Protein AF-A0A813G6F2-F1 (afdb_monomer_lite)

Organism: Polarella glacialis (NCBI:txid89957)

Radius of gyration: 38.32 Å; chains: 1; bounding box: 92×97×113 Å

Foldseek 3Di:
DVLLVVLLVLQVVLLVLLPLQWDDLPPDDDDDDDPPPRDFDELVSLVVSVVSVVVSCVSSVDPVVVSVVSVHPVLSNVLSVQLNVLLVLLVVLVVLLVVVLVCLVVPNPDALLSLLVSLLSNLVSLLSNVVSVVVLPDSPGTRRRHPPVNLVVLQVSLVSNLSSLVSSLVNCVVDNPVVSLVSLLVSLVVCLVVCSCVSSVCNLVSVVSNVSSVVSVVVPDPPPPPPDDDDDDDDDDPPPDDPPPLDPVQLLVCLLVLVQPSVLVCVVVVSQVAQCDADPQNDGSLRSNLQSLNLVNNVSLCVSAPCSDPRHHPQLDARPPFRDGSLLSLLQHPPCDVSSLVSNVSSLVPDDPCSQQDATPQRAHSLLSNLLNVVLSVVLVCLVVVVLVQQCRATNVGDGSLNSNLVVCVVLVFLVDQDADPDPCPDDDPVQQLLQQAQPDFPGAGPPFQAWEWAQAPVPGTTIDTDHLVLLVVFFVQSVVVQVVQVVVVVVVVVVVVVVPPPPVPPDDPPRHYHYDDCVQANRDPLLVSQLRSCSNHVDLVPNPPLLQLVSLVNQLRNCLVRVGDVSSNSSSLSSLSVLCSPPPVSNLRSLLCLLVCLVCVVSSVPDLSSNQNSLSSCSVPVSNVVSQCVDPVHVSVSNSSSSVSCSVSPPDD

Sequence (654 aa):
HTRLAEVAGEVASLGEAVRDLIEAPQTVCGEAPVPAQRRLAHPAELQSLLQLAQNIQARSRLPEQDLEDAGWPTAALRPIRELVQRLGVWQQSEEAAKQAISDASSQRNSSLSEVVAVLERFLTAWRDLSTAAAANGEPNRLRVRVDLGIERRAKGAALMVSALLDQALALARRAPDLVAVQRMEALLAWQVELGPAADLGVTPLLQHALKELCECVHGLGPGHLDSTSGGSSGSGGLSAPGPQLQRPEVLWSAIVNGDTHTVDSIIRQGGLVSGRTKDPSGHSVLWNALAFQRAEVALLILRHFPPDALHGVSLGELHHRSGNSLLHLISSLQPFTPVCEGLFAMLFERMPEAVRLHRNARGQTFVHVAAGRLNFWALHFAAARGLLPLFSAEDGEGWTPRKLLASHLASKKVAEEVPISVVDQSRFPSWSSLGAFQPPSAGSAPPFADVEVDVVDEERGCVRLHSHRVILSASSEVWHDTLRQQQQQQQQQQQQQSASGQQDASESSPSSCVLALDPKTECSSLEVAICALRFLYTRDAESCSFRSNAPLLFQLLRLSTRCKLPPQLSALALDNLLQGVDDASGTAGMAASLVPTLISEAGALLLSQEVRRFLARRLICHDAAWDAAEATEVGAAAVLEAALAELEPCFRRL

Secondary structure (DSSP, 8-state):
-HHHHHHHHHHHHHHHHHHHHEE------S-------PPPBPHHHHHHHHHHHHHHHHHH---HHHHHTTT--HHHHHHHHHHHHHHHHHHHHHHHHHHHHHHHHTT----HHHHHHHHHHHHHHHHHHHHHHHHTT-TTS-EE-B---HHHHHHHHHHHHHHHHHHHHHHHHHS--HHHHHHHHHHHHHHHHH-TTTTTT-HHHHHHHHHHHHHHHHHT-GGGSS---------------------HHHHHHHHHHT-HHHHHHHHHTTS---TT-B-TTS-BHHHHHHHTT-HHHHHHHHHHS-TTSTT---TT-B-TTT--BHHHHHHT-SS--HHHHHHHHHHHHHS-HHHHT---TTS--HHHHHHHTT-HHHHHHHHHTT-THHHH---TTS--HHHHHHHHHHHTTTT-SPPP------PPPTT---GGGS-SSTTPPPTT--EEEEEEETTTEEEEEEE-HHHHHHH-HHHHHHHHHHHHHHHHHHHHHHHT------------EEEEPPTTTT---HHHHHHHHHHHHH--GGG-TTTT-HHHHHHHHHHHHHTT--HHHHHHHHHHHHHHHH--STTHHHHHTTHHHHHHTTTTTT--HHHHHHHHHHHHH-HHHHHHHHTSTT-HHHHHHHHHHHHGGGTS--

InterPro domains:
  IPR011333 SKP1/BTB/POZ domain superfamily [G3DSA:3.30.710.10] (444-619)
  IPR036770 Ankyrin repeat-containing domain superfamily [G3DSA:1.25.40.20] (242-418)

Structure (mmCIF, N/CA/C/O backbone):
data_AF-A0A813G6F2-F1
#
_entry.id   AF-A0A813G6F2-F1
#
loop_
_atom_site.group_PDB
_atom_site.id
_atom_site.type_symbol
_atom_site.label_atom_id
_atom_site.label_alt_id
_atom_site.label_comp_id
_atom_site.label_asym_id
_atom_site.label_entity_id
_atom_site.label_seq_id
_atom_site.pdbx_PDB_ins_code
_atom_site.Cartn_x
_atom_site.Cartn_y
_atom_site.Cartn_z
_atom_site.occupancy
_atom_site.B_iso_or_equiv
_atom_site.auth_seq_id
_atom_site.auth_comp_id
_atom_site.auth_asym_id
_atom_site.auth_atom_id
_atom_site.pdbx_PDB_model_num
ATOM 1 N N . HIS A 1 1 ? -2.931 -67.440 -13.243 1.00 70.56 1 HIS A N 1
ATOM 2 C CA . HIS A 1 1 ? -3.499 -67.267 -11.888 1.00 70.56 1 HIS A CA 1
ATOM 3 C C . HIS A 1 1 ? -2.450 -67.087 -10.790 1.00 70.56 1 HIS A C 1
ATOM 5 O O . HIS A 1 1 ? -2.475 -66.036 -10.172 1.00 70.56 1 HIS A O 1
ATOM 11 N N . THR A 1 2 ? -1.501 -68.006 -10.561 1.00 82.81 2 THR A N 1
ATOM 12 C CA . THR A 1 2 ? -0.487 -67.869 -9.481 1.00 82.81 2 THR A CA 1
ATOM 13 C C . THR A 1 2 ? 0.353 -66.589 -9.569 1.00 82.81 2 THR A C 1
ATOM 15 O O . THR A 1 2 ? 0.423 -65.850 -8.598 1.00 82.81 2 THR A O 1
ATOM 18 N N . ARG A 1 3 ? 0.882 -66.241 -10.750 1.00 85.38 3 ARG A N 1
ATOM 19 C CA . ARG A 1 3 ? 1.645 -64.988 -10.943 1.00 85.38 3 ARG A CA 1
ATOM 20 C C . ARG A 1 3 ? 0.816 -63.710 -10.805 1.00 85.38 3 ARG A C 1
ATOM 22 O O . ARG A 1 3 ? 1.348 -62.678 -10.436 1.00 85.38 3 ARG A O 1
ATOM 29 N N . LEU A 1 4 ? -0.479 -63.767 -11.115 1.00 85.94 4 LEU A N 1
ATOM 30 C CA . LEU A 1 4 ? -1.361 -62.604 -10.994 1.00 85.94 4 LEU A CA 1
ATOM 31 C C . LEU A 1 4 ? -1.665 -62.323 -9.514 1.00 85.94 4 LEU A C 1
ATOM 33 O O . LEU A 1 4 ? -1.652 -61.173 -9.093 1.00 85.94 4 LEU A O 1
ATOM 37 N N . ALA A 1 5 ? -1.814 -63.377 -8.703 1.00 86.69 5 ALA A N 1
ATOM 38 C CA . ALA A 1 5 ? -1.952 -63.262 -7.252 1.00 86.69 5 ALA A CA 1
ATOM 39 C C . ALA A 1 5 ? -0.689 -62.697 -6.571 1.00 86.69 5 ALA A C 1
ATOM 41 O O . ALA A 1 5 ? -0.810 -61.919 -5.631 1.00 86.69 5 ALA A O 1
ATOM 42 N N . GLU A 1 6 ? 0.509 -63.037 -7.063 1.00 88.81 6 GLU A N 1
ATOM 43 C CA . GLU A 1 6 ? 1.783 -62.525 -6.526 1.00 88.81 6 GLU A CA 1
ATOM 44 C C . GLU A 1 6 ? 1.959 -61.009 -6.713 1.00 88.81 6 GLU A C 1
ATOM 46 O O . GLU A 1 6 ? 2.640 -60.372 -5.915 1.00 88.81 6 GLU A O 1
ATOM 51 N N . VAL A 1 7 ? 1.353 -60.427 -7.753 1.00 93.31 7 VAL A N 1
ATOM 52 C CA . VAL A 1 7 ? 1.591 -59.028 -8.152 1.00 93.31 7 VAL A CA 1
ATOM 53 C C . VAL A 1 7 ? 0.375 -58.128 -7.880 1.00 93.31 7 VAL A C 1
ATOM 55 O O . VAL A 1 7 ? 0.497 -56.906 -7.897 1.00 93.31 7 VAL A O 1
ATOM 58 N N . ALA A 1 8 ? -0.786 -58.704 -7.547 1.00 91.44 8 ALA A N 1
ATOM 59 C CA . ALA A 1 8 ? -2.030 -57.974 -7.283 1.00 91.44 8 ALA A CA 1
ATOM 60 C C . ALA A 1 8 ? -1.886 -56.874 -6.212 1.00 91.44 8 ALA A C 1
ATOM 62 O O . ALA A 1 8 ? -2.429 -55.784 -6.377 1.00 91.44 8 ALA A O 1
ATOM 63 N N . GLY A 1 9 ? -1.115 -57.122 -5.146 1.00 92.50 9 GLY A N 1
ATOM 64 C CA . GLY A 1 9 ? -0.857 -56.115 -4.108 1.00 92.50 9 GLY A CA 1
ATOM 65 C C . GLY A 1 9 ? -0.060 -54.907 -4.618 1.00 92.50 9 GLY A C 1
ATOM 66 O O . GLY A 1 9 ? -0.359 -53.770 -4.260 1.00 92.50 9 GLY A O 1
ATOM 67 N N . GLU A 1 10 ? 0.914 -55.133 -5.503 1.00 94.81 10 GLU A N 1
ATOM 68 C CA . GLU A 1 10 ? 1.711 -54.061 -6.114 1.00 94.81 10 GLU A CA 1
ATOM 69 C C . GLU A 1 10 ? 0.887 -53.264 -7.137 1.00 94.81 10 GLU A C 1
ATOM 71 O O . GLU A 1 10 ? 0.985 -52.038 -7.185 1.00 94.81 10 GLU A O 1
ATOM 76 N N . VAL A 1 11 ? 0.030 -53.941 -7.914 1.00 95.12 11 VAL A N 1
ATOM 77 C CA . VAL A 1 11 ? -0.909 -53.296 -8.851 1.00 95.12 11 VAL A CA 1
ATOM 78 C C . VAL A 1 11 ? -1.903 -52.407 -8.103 1.00 95.12 11 VAL A C 1
ATOM 80 O O . VAL A 1 11 ? -2.123 -51.268 -8.515 1.00 95.12 11 VAL A O 1
ATOM 83 N N . ALA A 1 12 ? -2.448 -52.881 -6.979 1.00 93.25 12 ALA A N 1
ATOM 84 C CA . ALA A 1 12 ? -3.342 -52.092 -6.136 1.00 93.25 12 ALA A CA 1
ATOM 85 C C . ALA A 1 12 ? -2.640 -50.845 -5.570 1.00 93.25 12 ALA A C 1
ATOM 87 O O . ALA A 1 12 ? -3.177 -49.742 -5.673 1.00 93.25 12 ALA A O 1
ATOM 88 N N . SER A 1 13 ? -1.413 -51.001 -5.058 1.00 94.38 13 SER A N 1
ATOM 89 C CA . SER A 1 13 ? -0.610 -49.883 -4.543 1.00 94.38 13 SER A CA 1
ATOM 90 C C . SER A 1 13 ? -0.284 -48.844 -5.624 1.00 94.38 13 SER A C 1
ATOM 92 O O . SER A 1 13 ? -0.418 -47.643 -5.384 1.00 94.38 13 SER A O 1
ATOM 94 N N . LEU A 1 14 ? 0.071 -49.279 -6.841 1.00 95.38 14 LEU A N 1
ATOM 95 C CA . LEU A 1 14 ? 0.256 -48.378 -7.983 1.00 95.38 14 LEU A CA 1
ATOM 96 C C . LEU A 1 14 ? -1.052 -47.656 -8.342 1.00 95.38 14 LEU A C 1
ATOM 98 O O . LEU A 1 14 ? -1.036 -46.459 -8.626 1.00 95.38 14 LEU A O 1
ATOM 102 N N . GLY A 1 15 ? -2.180 -48.370 -8.316 1.00 94.19 15 GLY A N 1
ATOM 103 C CA . GLY A 1 15 ? -3.509 -47.817 -8.567 1.00 94.19 15 GLY A CA 1
ATOM 104 C C . GLY A 1 15 ? -3.886 -46.697 -7.597 1.00 94.19 15 GLY A C 1
ATOM 105 O O . GLY A 1 15 ? -4.417 -45.675 -8.033 1.00 94.19 15 GLY A O 1
ATOM 106 N N . GLU A 1 16 ? -3.581 -46.851 -6.308 1.00 91.94 16 GLU A N 1
ATOM 107 C CA . GLU A 1 16 ? -3.791 -45.808 -5.294 1.00 91.94 16 GLU A CA 1
ATOM 108 C C . GLU A 1 16 ? -2.880 -44.602 -5.519 1.00 91.94 16 GLU A C 1
ATOM 110 O O . GLU A 1 16 ? -3.373 -43.479 -5.603 1.00 91.94 16 GLU A O 1
ATOM 115 N N . ALA A 1 17 ? -1.581 -44.822 -5.735 1.00 92.69 17 ALA A N 1
ATOM 116 C CA . ALA A 1 17 ? -0.635 -43.730 -5.964 1.00 92.69 17 ALA A CA 1
ATOM 117 C C . ALA A 1 17 ? -0.970 -42.909 -7.227 1.00 92.69 17 ALA A C 1
ATOM 119 O O . ALA A 1 17 ? -0.831 -41.686 -7.246 1.00 92.69 17 ALA A O 1
ATOM 120 N N . VAL A 1 18 ? -1.455 -43.567 -8.286 1.00 93.50 18 VAL A N 1
ATOM 121 C CA . VAL A 1 18 ? -1.931 -42.900 -9.508 1.00 93.50 18 VAL A CA 1
ATOM 122 C C . VAL A 1 18 ? -3.248 -42.154 -9.265 1.00 93.50 18 VAL A C 1
ATOM 124 O O . VAL A 1 18 ? -3.443 -41.068 -9.813 1.00 93.50 18 VAL A O 1
ATOM 127 N N . ARG A 1 19 ? -4.145 -42.697 -8.433 1.00 91.25 19 ARG A N 1
ATOM 128 C CA . ARG A 1 19 ? -5.417 -42.056 -8.070 1.00 91.25 19 ARG A CA 1
ATOM 129 C C . ARG A 1 19 ? -5.209 -40.805 -7.221 1.00 91.25 19 ARG A C 1
ATOM 131 O O . ARG A 1 19 ? -5.902 -39.823 -7.446 1.00 91.25 19 ARG A O 1
ATOM 138 N N . ASP A 1 20 ? -4.251 -40.804 -6.302 1.00 88.56 20 ASP A N 1
ATOM 139 C CA . ASP A 1 20 ? -3.929 -39.615 -5.501 1.00 88.56 20 ASP A CA 1
ATOM 140 C C . ASP A 1 20 ? -3.411 -38.456 -6.365 1.00 88.56 20 ASP A C 1
ATOM 142 O O . ASP A 1 20 ? -3.607 -37.280 -6.046 1.00 88.56 20 ASP A O 1
ATOM 146 N N . LEU A 1 21 ? -2.786 -38.794 -7.494 1.00 88.88 21 LEU A N 1
ATOM 147 C CA . LEU A 1 21 ? -2.194 -37.847 -8.429 1.00 88.88 21 LEU A CA 1
ATOM 148 C C . LEU A 1 21 ? -3.186 -37.325 -9.487 1.00 88.88 21 LEU A C 1
ATOM 150 O O . LEU A 1 21 ? -2.952 -36.270 -10.088 1.00 88.88 21 LEU A O 1
ATOM 154 N N . ILE A 1 22 ? -4.297 -38.033 -9.706 1.00 88.81 22 ILE A N 1
ATOM 155 C CA . ILE A 1 22 ? -5.323 -37.687 -10.694 1.00 88.81 22 ILE A CA 1
ATOM 156 C C . ILE A 1 22 ? -6.614 -37.276 -9.990 1.00 88.81 22 ILE A C 1
ATOM 158 O O . ILE A 1 22 ? -7.218 -38.051 -9.254 1.00 88.81 22 ILE A O 1
ATOM 162 N N . GLU A 1 23 ? -7.101 -36.064 -10.256 1.00 70.31 23 GLU A N 1
ATOM 163 C CA . GLU A 1 23 ? -8.457 -35.710 -9.832 1.00 70.31 23 GLU A CA 1
ATOM 164 C C . GLU A 1 23 ? -9.470 -36.554 -10.601 1.00 70.31 23 GLU A C 1
ATOM 166 O O . GLU A 1 23 ? -9.535 -36.496 -11.832 1.00 70.31 23 GLU A O 1
ATOM 171 N N . ALA A 1 24 ? -10.317 -37.289 -9.879 1.00 59.84 24 ALA A N 1
ATOM 172 C CA . ALA A 1 24 ? -11.571 -37.722 -10.469 1.00 59.84 24 ALA A CA 1
ATOM 173 C C . ALA A 1 24 ? -12.367 -36.462 -10.865 1.00 59.84 24 ALA A C 1
ATOM 175 O O . ALA A 1 24 ? -12.447 -35.535 -10.049 1.00 59.84 24 ALA A O 1
ATOM 176 N N . PRO A 1 25 ? -12.948 -36.398 -12.079 1.00 57.91 25 PRO A N 1
ATOM 177 C CA . PRO A 1 25 ? -13.845 -35.311 -12.441 1.00 57.91 25 PRO A CA 1
ATOM 178 C C . PRO A 1 25 ? -14.966 -35.273 -11.402 1.00 57.91 25 PRO A C 1
ATOM 180 O O . PRO A 1 25 ? -15.753 -36.214 -11.294 1.00 57.91 25 PRO A O 1
ATOM 183 N N . GLN A 1 26 ? -14.993 -34.225 -10.577 1.00 55.78 26 GLN A N 1
ATOM 184 C CA . GLN A 1 26 ? -16.045 -34.052 -9.586 1.00 55.78 26 GLN A CA 1
ATOM 185 C C . GLN A 1 26 ? -17.347 -33.798 -10.343 1.00 55.78 26 GLN A C 1
ATOM 187 O O . GLN A 1 26 ? -17.597 -32.697 -10.832 1.00 55.78 26 GLN A O 1
ATOM 192 N N . THR A 1 27 ? -18.173 -34.833 -10.483 1.00 50.03 27 THR A N 1
ATOM 193 C CA . THR A 1 27 ? -19.550 -34.683 -10.944 1.00 50.03 27 THR A CA 1
ATOM 194 C C . THR A 1 27 ? -20.303 -33.870 -9.903 1.00 50.03 27 THR A C 1
ATOM 196 O O . THR A 1 27 ? -20.576 -34.331 -8.798 1.00 50.03 27 THR A O 1
ATOM 199 N N . VAL A 1 28 ? -20.564 -32.623 -10.278 1.00 45.78 28 VAL A N 1
ATOM 200 C CA . VAL A 1 28 ? -21.223 -31.577 -9.504 1.00 45.78 28 VAL A CA 1
ATOM 201 C C . VAL A 1 28 ? -22.564 -32.064 -8.951 1.00 45.78 28 VAL A C 1
ATOM 203 O O . VAL A 1 28 ? -23.498 -32.321 -9.706 1.00 45.78 28 VAL A O 1
ATOM 206 N N . CYS A 1 29 ? -22.672 -32.114 -7.624 1.00 49.19 29 CYS A N 1
ATOM 207 C CA . CYS A 1 29 ? -23.927 -31.975 -6.888 1.00 49.19 29 CYS A CA 1
ATOM 208 C C . CYS A 1 29 ? -23.675 -31.111 -5.641 1.00 49.19 29 CYS A C 1
ATOM 210 O O . CYS A 1 29 ? -23.287 -31.604 -4.590 1.00 49.19 29 CYS A O 1
ATOM 212 N N . GLY A 1 30 ? -23.897 -29.804 -5.791 1.00 59.34 30 GLY A N 1
ATOM 213 C CA . GLY A 1 30 ? -24.519 -28.957 -4.766 1.00 59.34 30 GLY A CA 1
ATOM 214 C C . GLY A 1 30 ? -23.696 -28.385 -3.610 1.00 59.34 30 GLY A C 1
ATOM 215 O O . GLY A 1 30 ? -24.128 -27.371 -3.074 1.00 59.34 30 GLY A O 1
ATOM 216 N N . GLU A 1 31 ? -22.547 -28.938 -3.226 1.00 48.59 31 GLU A N 1
ATOM 217 C CA . GLU A 1 31 ? -21.804 -28.424 -2.060 1.00 48.59 31 GLU A CA 1
ATOM 218 C 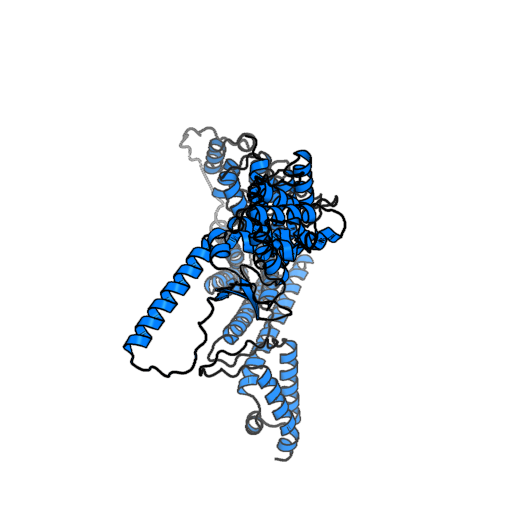C . GLU A 1 31 ? -20.461 -27.806 -2.452 1.00 48.59 31 GLU A C 1
ATOM 220 O O . GLU A 1 31 ? -19.653 -28.427 -3.138 1.00 48.59 31 GLU A O 1
ATOM 225 N N . ALA A 1 32 ? -20.235 -26.557 -2.026 1.00 44.97 32 ALA A N 1
ATOM 226 C CA . ALA A 1 32 ? -18.987 -25.834 -2.238 1.00 44.97 32 ALA A CA 1
ATOM 227 C C . ALA A 1 32 ? -17.858 -26.514 -1.437 1.00 44.97 32 ALA A C 1
ATOM 229 O O . ALA A 1 32 ? -17.888 -26.479 -0.203 1.00 44.97 32 ALA A O 1
ATOM 230 N N . PRO A 1 33 ? -16.866 -27.145 -2.092 1.00 51.03 33 PRO A N 1
ATOM 231 C CA . PRO A 1 33 ? -15.809 -27.835 -1.375 1.00 51.03 33 PRO A CA 1
ATOM 232 C C . PRO A 1 33 ? -14.859 -26.818 -0.737 1.00 51.03 33 PRO A C 1
ATOM 234 O O . PRO A 1 33 ? -14.360 -25.902 -1.392 1.00 51.03 33 PRO A O 1
ATOM 237 N N . VAL A 1 34 ? -14.576 -27.016 0.550 1.00 45.97 34 VAL A N 1
ATOM 238 C CA . VAL A 1 34 ? -13.509 -26.311 1.270 1.00 45.97 34 VAL A CA 1
ATOM 239 C C . VAL A 1 34 ? -12.184 -26.565 0.532 1.00 45.97 34 VAL A C 1
ATOM 241 O O . VAL A 1 34 ? -11.849 -27.732 0.297 1.00 45.97 34 VAL A O 1
ATOM 244 N N . PRO A 1 35 ? -11.419 -25.525 0.143 1.00 47.88 35 PRO A N 1
ATOM 245 C CA . PRO A 1 35 ? -10.186 -25.685 -0.619 1.00 47.88 35 PRO A CA 1
ATOM 246 C C . PRO A 1 35 ? -9.087 -26.264 0.276 1.00 47.88 35 PRO A C 1
ATOM 248 O O . PRO A 1 35 ? -8.250 -25.551 0.823 1.00 47.88 35 PRO A O 1
ATOM 251 N N . ALA A 1 36 ? -9.070 -27.587 0.431 1.00 54.12 36 ALA A N 1
ATOM 252 C CA . ALA A 1 36 ? -7.901 -28.276 0.944 1.00 54.12 36 ALA A CA 1
ATOM 253 C C . ALA A 1 36 ? -6.764 -28.061 -0.065 1.00 54.12 36 ALA A C 1
ATOM 255 O O . ALA A 1 36 ? -6.836 -28.554 -1.194 1.00 54.12 36 ALA A O 1
ATOM 256 N N . GLN A 1 37 ? -5.735 -27.310 0.336 1.00 57.31 37 GLN A N 1
ATOM 257 C CA . GLN A 1 37 ? -4.492 -27.107 -0.411 1.00 57.31 37 GLN A CA 1
ATOM 258 C C . GLN A 1 37 ? -3.799 -28.458 -0.629 1.00 57.31 37 GLN A C 1
ATOM 260 O O . GLN A 1 37 ? -2.937 -28.882 0.137 1.00 57.31 37 GLN A O 1
ATOM 265 N N . ARG A 1 38 ? -4.219 -29.191 -1.658 1.00 70.88 38 ARG A N 1
ATOM 266 C CA . ARG A 1 38 ? -3.573 -30.441 -2.048 1.00 70.88 38 ARG A CA 1
ATOM 267 C C . ARG A 1 38 ? -2.315 -30.102 -2.846 1.00 70.88 38 ARG A C 1
ATOM 269 O O . ARG A 1 38 ? -2.362 -29.327 -3.796 1.00 70.88 38 ARG A O 1
ATOM 276 N N . ARG A 1 39 ? -1.196 -30.690 -2.426 1.00 83.75 39 ARG A N 1
ATOM 277 C CA . ARG A 1 39 ? 0.143 -30.517 -3.002 1.00 83.75 39 ARG A CA 1
ATOM 278 C C . ARG A 1 39 ? 0.163 -30.920 -4.486 1.00 83.75 39 ARG A C 1
ATOM 280 O O . ARG A 1 39 ? -0.374 -31.965 -4.839 1.00 83.75 39 ARG A O 1
ATOM 287 N N . LEU A 1 40 ? 0.792 -30.104 -5.335 1.00 88.56 40 LEU A N 1
ATOM 288 C CA . LEU A 1 40 ? 1.085 -30.452 -6.731 1.00 88.56 40 LEU A CA 1
ATOM 289 C C . LEU A 1 40 ? 2.256 -31.441 -6.776 1.00 88.56 40 LEU A C 1
ATOM 291 O O . LEU A 1 40 ? 3.258 -31.239 -6.084 1.00 88.56 40 LEU A O 1
ATOM 295 N N . ALA A 1 41 ? 2.132 -32.502 -7.573 1.00 89.75 41 ALA A N 1
ATOM 296 C CA . ALA A 1 41 ? 3.176 -33.510 -7.704 1.00 89.75 41 ALA A CA 1
ATOM 297 C C . ALA A 1 41 ? 4.381 -32.960 -8.479 1.00 89.75 41 ALA A C 1
ATOM 299 O O . ALA A 1 41 ? 4.232 -32.202 -9.443 1.00 89.75 41 ALA A O 1
ATOM 300 N N . HIS A 1 42 ? 5.584 -33.365 -8.077 1.00 92.31 42 HIS A N 1
ATOM 301 C CA . HIS A 1 42 ? 6.817 -32.998 -8.774 1.00 92.31 42 HIS A CA 1
ATOM 302 C C . HIS A 1 42 ? 7.072 -33.948 -9.967 1.00 92.31 42 HIS A C 1
ATOM 304 O O . HIS A 1 42 ? 6.787 -35.141 -9.861 1.00 92.31 42 HIS A O 1
ATOM 310 N N . PRO A 1 43 ? 7.686 -33.515 -11.089 1.00 91.44 43 PRO A N 1
ATOM 311 C CA . PRO A 1 43 ? 7.929 -34.390 -12.247 1.00 91.44 43 PRO A CA 1
ATOM 312 C C . PRO A 1 43 ? 8.746 -35.663 -11.953 1.00 91.44 43 PRO A C 1
ATOM 314 O O . PRO A 1 43 ? 8.575 -36.683 -12.618 1.00 91.44 43 PRO A O 1
ATOM 317 N N . ALA A 1 44 ? 9.610 -35.627 -10.934 1.00 91.81 44 ALA A N 1
ATOM 318 C CA . ALA A 1 44 ? 10.364 -36.797 -10.469 1.00 91.81 44 ALA A CA 1
ATOM 319 C C . ALA A 1 44 ? 9.463 -37.895 -9.868 1.00 91.81 44 ALA A C 1
ATOM 321 O O . ALA A 1 44 ? 9.785 -39.081 -9.957 1.00 91.81 44 ALA A O 1
ATOM 322 N N . GLU A 1 45 ? 8.316 -37.514 -9.301 1.00 93.25 45 GLU A N 1
ATOM 323 C CA . GLU A 1 45 ? 7.324 -38.454 -8.772 1.00 93.25 45 GLU A CA 1
ATOM 324 C C . GLU A 1 45 ? 6.644 -39.200 -9.928 1.00 93.25 45 GLU A C 1
ATOM 326 O O . GLU A 1 45 ? 6.510 -40.419 -9.869 1.00 93.25 45 GLU A O 1
ATOM 331 N N . LEU A 1 46 ? 6.337 -38.514 -11.040 1.00 94.00 46 LEU A N 1
ATOM 332 C CA . LEU A 1 46 ? 5.819 -39.169 -12.250 1.00 94.00 46 LEU A CA 1
ATOM 333 C C . LEU A 1 46 ? 6.795 -40.196 -12.819 1.00 94.00 46 LEU A C 1
ATOM 335 O O . LEU A 1 46 ? 6.392 -41.294 -13.194 1.00 94.00 46 LEU A O 1
ATOM 339 N N . GLN A 1 47 ? 8.081 -39.846 -12.888 1.00 93.75 47 GLN A N 1
ATOM 340 C CA . GLN A 1 47 ? 9.116 -40.765 -13.363 1.00 93.75 47 GLN A CA 1
ATOM 341 C C . GLN A 1 47 ? 9.229 -41.988 -12.448 1.00 93.75 47 GLN A C 1
ATOM 343 O O . GLN A 1 47 ? 9.268 -43.113 -12.943 1.00 93.75 47 GLN A O 1
ATOM 348 N N . SER A 1 48 ? 9.191 -41.778 -11.129 1.00 94.56 48 SER A N 1
ATOM 349 C CA . SER A 1 48 ? 9.186 -42.859 -10.135 1.00 94.56 48 SER A CA 1
ATOM 350 C C . SER A 1 48 ? 7.976 -43.785 -10.302 1.00 94.56 48 SER A C 1
ATOM 352 O O . SER A 1 48 ? 8.129 -45.005 -10.288 1.00 94.56 48 SER A O 1
ATOM 354 N N . LEU A 1 49 ? 6.784 -43.223 -10.538 1.00 95.31 49 LEU A N 1
ATOM 355 C CA . LEU A 1 49 ? 5.561 -43.992 -10.789 1.00 95.31 49 LEU A CA 1
ATOM 356 C C . LEU A 1 49 ? 5.639 -44.807 -12.084 1.00 95.31 49 LEU A C 1
ATOM 358 O O . LEU A 1 49 ? 5.263 -45.979 -12.099 1.00 95.31 49 LEU A O 1
ATOM 362 N N . LEU A 1 50 ? 6.156 -44.224 -13.169 1.00 96.19 50 LEU A N 1
ATOM 363 C CA . LEU A 1 50 ? 6.338 -44.949 -14.429 1.00 96.19 50 LEU A CA 1
ATOM 364 C C . LEU A 1 50 ? 7.393 -46.050 -14.312 1.00 96.19 50 LEU A C 1
ATOM 366 O O . LEU A 1 50 ? 7.210 -47.122 -14.887 1.00 96.19 50 LEU A O 1
ATOM 370 N N . GLN A 1 51 ? 8.464 -45.820 -13.554 1.00 95.94 51 GLN A N 1
ATOM 371 C CA . GLN A 1 51 ? 9.481 -46.834 -13.289 1.00 95.94 51 GLN A CA 1
ATOM 372 C C . GLN A 1 51 ? 8.914 -47.981 -12.444 1.00 95.94 51 GLN A C 1
ATOM 374 O O . GLN A 1 51 ? 9.163 -49.147 -12.749 1.00 95.94 51 GLN A O 1
ATOM 379 N N . LEU A 1 52 ? 8.101 -47.675 -11.428 1.00 95.88 52 LEU A N 1
ATOM 380 C CA . LEU A 1 52 ? 7.377 -48.682 -10.652 1.00 95.88 52 LEU A CA 1
ATOM 381 C C . LEU A 1 52 ? 6.453 -49.510 -11.555 1.00 95.88 52 LEU A C 1
ATOM 383 O O . LEU A 1 52 ? 6.498 -50.739 -11.512 1.00 95.88 52 LEU A O 1
ATOM 387 N N . ALA A 1 53 ? 5.691 -48.854 -12.434 1.00 95.94 53 ALA A N 1
ATOM 388 C CA . ALA A 1 53 ? 4.837 -49.533 -13.402 1.00 95.94 53 ALA A CA 1
ATOM 389 C C . ALA A 1 53 ? 5.649 -50.454 -14.342 1.00 95.94 53 ALA A C 1
ATOM 391 O O . ALA A 1 53 ? 5.308 -51.621 -14.535 1.00 95.94 53 ALA A O 1
ATOM 392 N N . GLN A 1 54 ? 6.773 -49.979 -14.880 1.00 95.69 54 GLN A N 1
ATOM 393 C CA . GLN A 1 54 ? 7.653 -50.795 -15.726 1.00 95.69 54 GLN A CA 1
ATOM 394 C C . GLN A 1 54 ? 8.230 -52.003 -14.974 1.00 95.69 54 GLN A C 1
ATOM 396 O O . GLN A 1 54 ? 8.274 -53.102 -15.528 1.00 95.69 54 GLN A O 1
ATOM 401 N N . ASN A 1 55 ? 8.619 -51.836 -13.707 1.00 96.00 55 ASN A N 1
ATOM 402 C CA . ASN A 1 55 ? 9.135 -52.923 -12.872 1.00 96.00 55 ASN A CA 1
ATOM 403 C C . ASN A 1 55 ? 8.074 -54.003 -12.618 1.00 96.00 55 ASN A C 1
ATOM 405 O O . ASN A 1 55 ? 8.374 -55.197 -12.715 1.00 96.00 55 ASN A O 1
ATOM 409 N N . ILE A 1 56 ? 6.834 -53.594 -12.337 1.00 95.06 56 ILE A N 1
ATOM 410 C CA . ILE A 1 56 ? 5.697 -54.503 -12.152 1.00 95.06 56 ILE A CA 1
ATOM 411 C C . ILE A 1 56 ? 5.411 -55.279 -13.450 1.00 95.06 56 ILE A C 1
ATOM 413 O O . ILE A 1 56 ? 5.265 -56.507 -13.435 1.00 95.06 56 ILE A O 1
ATOM 417 N N . GLN A 1 57 ? 5.404 -54.592 -14.596 1.00 94.88 57 GLN A N 1
ATOM 418 C CA . GLN A 1 57 ? 5.180 -55.209 -15.906 1.00 94.88 57 GLN A CA 1
ATOM 419 C C . GLN A 1 57 ? 6.301 -56.199 -16.276 1.00 94.88 57 GLN A C 1
ATOM 421 O O . GLN A 1 57 ? 6.033 -57.327 -16.693 1.00 94.88 57 GLN A O 1
ATOM 426 N N . ALA A 1 58 ? 7.564 -55.822 -16.059 1.00 95.06 58 ALA A N 1
ATOM 427 C CA . ALA A 1 58 ? 8.720 -56.669 -16.350 1.00 95.06 58 ALA A CA 1
ATOM 428 C C . ALA A 1 58 ? 8.764 -57.937 -15.476 1.00 95.06 58 ALA A C 1
ATOM 430 O O . ALA A 1 58 ? 9.113 -59.016 -15.964 1.00 95.06 58 ALA A O 1
ATOM 431 N N . ARG A 1 59 ? 8.392 -57.826 -14.192 1.00 95.25 59 ARG A N 1
ATOM 432 C CA . ARG A 1 59 ? 8.356 -58.957 -13.248 1.00 95.25 59 ARG A CA 1
ATOM 433 C C . ARG A 1 59 ? 7.200 -59.910 -13.518 1.00 95.25 59 ARG A C 1
ATOM 435 O O . ARG A 1 59 ? 7.408 -61.122 -13.522 1.00 95.25 59 ARG A O 1
ATOM 442 N N . SER A 1 60 ? 6.003 -59.378 -13.756 1.00 94.12 60 SER A N 1
ATOM 443 C CA . SER A 1 60 ? 4.809 -60.193 -14.004 1.00 94.12 60 SER A CA 1
ATOM 444 C C . SER A 1 60 ? 4.900 -60.972 -15.321 1.00 94.12 60 SER A C 1
ATOM 446 O O . SER A 1 60 ? 4.412 -62.103 -15.398 1.00 94.12 60 SER A O 1
ATOM 448 N N . ARG A 1 61 ? 5.563 -60.396 -16.341 1.00 94.81 61 ARG A N 1
ATOM 449 C CA . ARG A 1 61 ? 5.580 -60.896 -17.731 1.00 94.81 61 ARG A CA 1
ATOM 450 C C . ARG A 1 61 ? 4.169 -61.117 -18.293 1.00 94.81 61 ARG A C 1
ATOM 452 O O . ARG A 1 61 ? 3.984 -61.970 -19.160 1.00 94.81 61 ARG A O 1
ATOM 459 N N . LEU A 1 62 ? 3.187 -60.395 -17.760 1.00 93.31 62 LEU A N 1
ATOM 460 C CA . LEU A 1 62 ? 1.803 -60.421 -18.217 1.00 93.31 62 LEU A CA 1
ATOM 461 C C . LEU A 1 62 ? 1.583 -59.286 -19.231 1.00 93.31 62 LEU A C 1
ATOM 463 O O . LEU A 1 62 ? 2.216 -58.231 -19.108 1.00 93.31 62 LEU A O 1
ATOM 467 N N . PRO A 1 63 ? 0.722 -59.479 -20.244 1.00 93.94 63 PRO A N 1
ATOM 468 C CA . PRO A 1 63 ? 0.292 -58.387 -21.108 1.00 93.94 63 PRO A CA 1
ATOM 469 C C . PRO A 1 63 ? -0.491 -57.340 -20.296 1.00 93.94 63 PRO A C 1
ATOM 471 O O . PRO A 1 63 ? -1.108 -57.662 -19.284 1.00 93.94 63 PRO A O 1
ATOM 474 N N . GLU A 1 64 ? -0.484 -56.081 -20.748 1.00 93.62 64 GLU A N 1
ATOM 475 C CA . GLU A 1 64 ? -1.165 -54.971 -20.049 1.00 93.62 64 GLU A CA 1
ATOM 476 C C . GLU A 1 64 ? -2.672 -55.243 -19.876 1.00 93.62 64 GLU A C 1
ATOM 478 O O . GLU A 1 64 ? -3.237 -54.890 -18.850 1.00 93.62 64 GLU A O 1
ATOM 483 N N . GLN A 1 65 ? -3.281 -55.984 -20.808 1.00 94.25 65 GLN A N 1
ATOM 484 C CA . GLN A 1 65 ? -4.687 -56.395 -20.759 1.00 94.25 65 GLN A CA 1
ATOM 485 C C . GLN A 1 65 ? -5.006 -57.349 -19.592 1.00 94.25 65 GLN A C 1
ATOM 487 O O . GLN A 1 65 ? -6.015 -57.173 -18.922 1.00 94.25 65 GLN A O 1
ATOM 492 N N . ASP A 1 66 ? -4.114 -58.294 -19.273 1.00 93.75 66 ASP A N 1
ATOM 493 C CA . ASP A 1 66 ? -4.295 -59.189 -18.116 1.00 93.75 66 ASP A CA 1
ATOM 494 C C . ASP A 1 66 ? -4.077 -58.441 -16.786 1.00 93.75 66 ASP A C 1
ATOM 496 O O . ASP A 1 66 ? -4.589 -58.840 -15.740 1.00 93.75 66 ASP A O 1
ATOM 500 N N . LEU A 1 67 ? -3.279 -57.365 -16.803 1.00 94.25 67 LEU A N 1
ATOM 501 C CA . LEU A 1 67 ? -3.075 -56.498 -15.642 1.00 94.25 67 LEU A CA 1
ATOM 502 C C . LEU A 1 67 ? -4.280 -55.569 -15.425 1.00 94.25 67 LEU A C 1
ATOM 504 O O . LEU A 1 67 ? -4.616 -55.283 -14.275 1.00 94.25 67 LEU A O 1
ATOM 508 N N . GLU A 1 68 ? -4.951 -55.119 -16.491 1.00 94.19 68 GLU A N 1
ATOM 509 C CA . GLU A 1 68 ? -6.188 -54.321 -16.411 1.00 94.19 68 GLU A CA 1
ATOM 510 C C . GLU A 1 68 ? -7.282 -55.054 -15.636 1.00 94.19 68 GLU A C 1
ATOM 512 O O . GLU A 1 68 ? -7.888 -54.460 -14.741 1.00 94.19 68 GLU A O 1
ATOM 517 N N . ASP A 1 69 ? -7.445 -56.357 -15.876 1.00 91.81 69 ASP A N 1
ATOM 518 C CA . ASP A 1 69 ? -8.371 -57.215 -15.123 1.00 91.81 69 ASP A CA 1
ATOM 519 C C . ASP A 1 69 ? -8.041 -57.271 -13.615 1.00 91.81 69 ASP A C 1
ATOM 521 O O . ASP A 1 69 ? -8.912 -57.535 -12.786 1.00 91.81 69 ASP A O 1
ATOM 525 N N . ALA A 1 70 ? -6.790 -56.981 -13.239 1.00 91.62 70 ALA A N 1
ATOM 526 C CA . ALA A 1 70 ? -6.315 -56.891 -11.858 1.00 91.62 70 ALA A CA 1
ATOM 527 C C . ALA A 1 70 ? -6.345 -55.457 -11.282 1.00 91.62 70 ALA A C 1
ATOM 529 O O . ALA A 1 70 ? -5.819 -55.225 -10.191 1.00 91.62 70 ALA A O 1
ATOM 530 N N . GLY A 1 71 ? -6.944 -54.492 -11.988 1.00 93.06 71 GLY A N 1
ATOM 531 C CA . GLY A 1 71 ? -7.046 -53.094 -11.557 1.00 93.06 71 GLY A CA 1
ATOM 532 C C . GLY A 1 71 ? -5.889 -52.197 -12.005 1.00 93.06 71 GLY A C 1
ATOM 533 O O . GLY A 1 71 ? -5.683 -51.131 -11.420 1.00 93.06 71 GLY A O 1
ATOM 534 N N . TRP A 1 72 ? -5.123 -52.595 -13.025 1.00 95.88 72 TRP A N 1
ATOM 535 C CA . TRP A 1 72 ? -4.049 -51.770 -13.581 1.00 95.88 72 TRP A CA 1
ATOM 536 C C . TRP A 1 72 ? -4.585 -50.457 -14.178 1.00 95.88 72 TRP A C 1
ATOM 538 O O . TRP A 1 72 ? -5.475 -50.479 -15.031 1.00 95.88 72 TRP A O 1
ATOM 548 N N . PRO A 1 73 ? -4.052 -49.290 -13.776 1.00 95.38 73 PRO A N 1
ATOM 549 C CA . PRO A 1 73 ? -4.621 -47.997 -14.148 1.00 95.38 73 PRO A CA 1
ATOM 550 C C . PRO A 1 73 ? -4.181 -47.525 -15.553 1.00 95.38 73 PRO A C 1
ATOM 552 O O . PRO A 1 73 ? -3.685 -46.407 -15.698 1.00 95.38 73 PRO A O 1
ATOM 555 N N . THR A 1 74 ? -4.358 -48.324 -16.616 1.00 94.38 74 THR A N 1
ATOM 556 C CA . THR A 1 74 ? -3.859 -48.009 -17.981 1.00 94.38 74 THR A CA 1
ATOM 557 C C . THR A 1 74 ? -4.301 -46.641 -18.488 1.00 94.38 74 THR A C 1
ATOM 559 O O . THR A 1 74 ? -3.490 -45.869 -19.008 1.00 94.38 74 THR A O 1
ATOM 562 N N . ALA A 1 75 ? -5.590 -46.321 -18.334 1.00 90.88 75 ALA A N 1
ATOM 563 C CA . ALA A 1 75 ? -6.168 -45.067 -18.817 1.00 90.88 75 ALA A CA 1
ATOM 564 C C . ALA A 1 75 ? -5.517 -43.836 -18.166 1.00 90.88 75 ALA A C 1
ATOM 566 O O . ALA A 1 75 ? -5.364 -42.805 -18.814 1.00 90.88 75 ALA A O 1
ATOM 567 N N . ALA A 1 76 ? -5.094 -43.974 -16.911 1.00 91.88 76 ALA A N 1
ATOM 568 C CA . ALA A 1 76 ? -4.426 -42.947 -16.127 1.00 91.88 76 ALA A CA 1
ATOM 569 C C . ALA A 1 76 ? -2.901 -42.922 -16.343 1.00 91.88 76 ALA A C 1
ATOM 571 O O . ALA A 1 76 ? -2.296 -41.853 -16.370 1.00 91.88 76 ALA A O 1
ATOM 572 N N . LEU A 1 77 ? -2.269 -44.077 -16.566 1.00 94.38 77 LEU A N 1
ATOM 573 C CA . LEU A 1 77 ? -0.839 -44.158 -16.876 1.00 94.38 77 LEU A CA 1
ATOM 574 C C . LEU A 1 77 ? -0.510 -43.593 -18.260 1.00 94.38 77 LEU A C 1
ATOM 576 O O . LEU A 1 77 ? 0.574 -43.045 -18.446 1.00 94.38 77 LEU A O 1
ATOM 580 N N . ARG A 1 78 ? -1.422 -43.690 -19.234 1.00 93.88 78 ARG A N 1
ATOM 581 C CA . ARG A 1 78 ? -1.224 -43.158 -20.593 1.00 93.88 78 ARG A CA 1
ATOM 582 C C . ARG A 1 78 ? -0.900 -41.651 -20.626 1.00 93.88 78 ARG A C 1
ATOM 584 O O . ARG A 1 78 ? 0.158 -41.325 -21.166 1.00 93.88 78 ARG A O 1
ATOM 591 N N . PRO A 1 79 ? -1.712 -40.740 -20.050 1.00 91.25 79 PRO A N 1
ATOM 592 C CA . PRO A 1 79 ? -1.385 -39.313 -20.031 1.00 91.25 79 PRO A CA 1
ATOM 593 C C . PRO A 1 79 ? -0.116 -39.015 -19.221 1.00 91.25 79 PRO A C 1
ATOM 595 O O . PRO A 1 79 ? 0.642 -38.124 -19.593 1.00 91.25 79 PRO A O 1
ATOM 598 N N . ILE A 1 80 ? 0.181 -39.791 -18.169 1.00 94.25 80 ILE A N 1
ATOM 599 C CA . ILE A 1 80 ? 1.439 -39.655 -17.416 1.00 94.25 80 ILE A CA 1
ATOM 600 C C . ILE A 1 80 ? 2.647 -40.010 -18.301 1.00 94.25 80 ILE A C 1
ATOM 602 O O . ILE A 1 80 ? 3.619 -39.255 -18.333 1.00 94.25 80 ILE A O 1
ATOM 606 N N . ARG A 1 81 ? 2.591 -41.122 -19.053 1.00 95.19 81 ARG A N 1
ATOM 607 C CA . ARG A 1 81 ? 3.643 -41.531 -20.008 1.00 95.19 81 ARG A CA 1
ATOM 608 C C . ARG A 1 81 ? 3.876 -40.453 -21.063 1.00 95.19 81 ARG A C 1
ATOM 610 O O . ARG A 1 81 ? 5.021 -40.078 -21.305 1.00 95.19 81 ARG A O 1
ATOM 617 N N . GLU A 1 82 ? 2.801 -39.937 -21.649 1.00 93.81 82 GLU A N 1
ATOM 618 C CA . GLU A 1 82 ? 2.863 -38.883 -22.662 1.00 93.81 82 GLU A CA 1
ATOM 619 C C . GLU A 1 82 ? 3.474 -37.589 -22.105 1.00 93.81 82 GLU A C 1
ATOM 621 O O . GLU A 1 82 ? 4.354 -36.996 -22.731 1.00 93.81 82 GLU A O 1
ATOM 626 N N . LEU A 1 83 ? 3.070 -37.179 -20.901 1.00 94.19 83 LEU A N 1
ATOM 627 C CA . LEU A 1 83 ? 3.593 -35.976 -20.260 1.00 94.19 83 LEU A CA 1
ATOM 628 C C . LEU A 1 83 ? 5.086 -36.102 -19.930 1.00 94.19 83 LEU A C 1
ATOM 630 O O . LEU A 1 83 ? 5.860 -35.187 -20.214 1.00 94.19 83 LEU A O 1
ATOM 634 N N . VAL A 1 84 ? 5.508 -37.244 -19.377 1.00 95.25 84 VAL A N 1
ATOM 635 C CA . VAL A 1 84 ? 6.925 -37.520 -19.084 1.00 95.25 84 VAL A CA 1
ATOM 636 C C . VAL A 1 84 ? 7.750 -37.575 -20.370 1.00 95.25 84 VAL A C 1
ATOM 638 O O . VAL A 1 84 ? 8.863 -37.049 -20.396 1.00 95.25 84 VAL A O 1
ATOM 641 N N . GLN A 1 85 ? 7.211 -38.144 -21.451 1.00 95.81 85 GLN A N 1
ATOM 642 C CA . GLN A 1 85 ? 7.875 -38.161 -22.754 1.00 95.81 85 GLN A CA 1
ATOM 643 C C . GLN A 1 85 ? 8.073 -36.743 -23.303 1.00 95.81 85 GLN A C 1
ATOM 645 O O . GLN A 1 85 ? 9.192 -36.390 -23.675 1.00 95.81 85 GLN A O 1
ATOM 650 N N . ARG A 1 86 ? 7.022 -35.911 -23.313 1.00 96.25 86 ARG A N 1
ATOM 651 C CA . ARG A 1 86 ? 7.099 -34.511 -23.769 1.00 96.25 86 ARG A CA 1
ATOM 652 C C . ARG A 1 86 ? 8.084 -33.697 -22.926 1.00 96.25 86 ARG A C 1
ATOM 654 O O . ARG A 1 86 ? 8.891 -32.952 -23.477 1.00 96.25 86 ARG A O 1
ATOM 661 N N . LEU A 1 87 ? 8.092 -33.895 -21.606 1.00 95.88 87 LEU A N 1
ATOM 662 C CA . LEU A 1 87 ? 9.072 -33.270 -20.713 1.00 95.88 87 LEU A CA 1
ATOM 663 C C . LEU A 1 87 ? 10.509 -33.727 -21.013 1.00 95.88 87 LEU A C 1
ATOM 665 O O . LEU A 1 87 ? 11.427 -32.909 -20.982 1.00 95.88 87 LEU A O 1
ATOM 669 N N . GLY A 1 88 ? 10.714 -35.007 -21.326 1.00 96.00 88 GLY A N 1
ATOM 670 C CA . GLY A 1 88 ? 12.019 -35.533 -21.729 1.00 96.00 88 GLY A CA 1
ATOM 671 C C . GLY A 1 88 ? 12.519 -34.918 -23.040 1.00 96.00 88 GLY A C 1
ATOM 672 O O . GLY A 1 88 ? 13.675 -34.505 -23.119 1.00 96.00 88 GLY A O 1
ATOM 673 N N . VAL A 1 89 ? 11.644 -34.787 -24.043 1.00 96.94 89 VAL A N 1
ATOM 674 C CA . VAL A 1 89 ? 11.961 -34.107 -25.315 1.00 96.94 89 VAL A CA 1
ATOM 675 C C . VAL A 1 89 ? 12.325 -32.641 -25.070 1.00 96.94 89 VAL A C 1
ATOM 677 O O . VAL A 1 89 ? 13.329 -32.165 -25.603 1.00 96.94 89 VAL A O 1
ATOM 680 N N . TRP A 1 90 ? 11.578 -31.945 -24.206 1.00 97.12 90 TRP A N 1
ATOM 681 C CA . TRP A 1 90 ? 11.916 -30.586 -23.780 1.00 97.12 90 TRP A CA 1
ATOM 682 C C . TRP A 1 90 ? 13.321 -30.508 -23.174 1.00 97.12 90 TRP A C 1
ATOM 684 O O . TRP A 1 90 ? 14.141 -29.726 -23.648 1.00 97.12 90 TRP A O 1
ATOM 694 N N . GLN A 1 91 ? 13.634 -31.345 -22.181 1.00 96.81 91 GLN A N 1
ATOM 695 C CA . GLN A 1 91 ? 14.939 -31.338 -21.506 1.00 96.81 91 GLN A CA 1
ATOM 696 C C . GLN A 1 91 ? 16.103 -31.598 -22.472 1.00 96.81 91 GLN A C 1
ATOM 698 O O . GLN A 1 91 ? 17.133 -30.934 -22.388 1.00 96.81 91 GLN A O 1
ATOM 703 N N . GLN A 1 92 ? 15.933 -32.522 -23.420 1.00 97.31 92 GLN A N 1
ATOM 704 C CA . GLN A 1 92 ? 16.937 -32.786 -24.454 1.00 97.31 92 GLN A CA 1
ATOM 705 C C . GLN A 1 92 ? 17.119 -31.589 -25.390 1.00 97.31 92 GLN A C 1
ATOM 707 O O . GLN A 1 92 ? 18.247 -31.247 -25.744 1.00 97.31 92 GLN A O 1
ATOM 712 N N . SER A 1 93 ? 16.022 -30.936 -25.782 1.00 97.75 93 SER A N 1
ATOM 713 C CA . SER A 1 93 ? 16.083 -29.734 -26.618 1.00 97.75 93 SER A CA 1
ATOM 714 C C . SER A 1 93 ? 16.739 -28.558 -25.886 1.00 97.75 93 SER A C 1
ATOM 716 O O . SER A 1 93 ? 17.502 -27.809 -26.493 1.00 97.75 93 SER A O 1
ATOM 718 N N . GLU A 1 94 ? 16.504 -28.435 -24.578 1.00 97.44 94 GLU A N 1
ATOM 719 C CA . GLU A 1 94 ? 17.125 -27.438 -23.708 1.00 97.44 94 GLU A CA 1
ATOM 720 C C . GLU A 1 94 ? 18.636 -27.649 -23.625 1.00 97.44 94 GLU A C 1
ATOM 722 O O . GLU A 1 94 ? 19.404 -26.706 -23.807 1.00 97.44 94 GLU A O 1
ATOM 727 N N . GLU A 1 95 ? 19.085 -28.886 -23.435 1.00 96.88 95 GLU A N 1
ATOM 728 C CA . GLU A 1 95 ? 20.515 -29.188 -23.412 1.00 96.88 95 GLU A CA 1
ATOM 729 C C . GLU A 1 95 ? 21.180 -28.937 -24.775 1.00 96.88 95 GLU A C 1
ATOM 731 O O . GLU A 1 95 ? 22.245 -28.323 -24.846 1.00 96.88 95 GLU A O 1
ATOM 736 N N . ALA A 1 96 ? 20.518 -29.309 -25.876 1.00 97.31 96 ALA A N 1
ATOM 737 C CA . ALA A 1 96 ? 21.009 -29.028 -27.226 1.00 97.31 96 ALA A CA 1
ATOM 738 C C . ALA A 1 96 ? 21.138 -27.518 -27.501 1.00 97.31 96 ALA A C 1
ATOM 740 O O . ALA A 1 96 ? 22.109 -27.081 -28.119 1.00 97.31 96 ALA A O 1
ATOM 741 N N . ALA A 1 97 ? 20.188 -26.716 -27.017 1.00 97.50 97 ALA A N 1
ATOM 742 C CA . ALA A 1 97 ? 20.236 -25.263 -27.120 1.00 97.50 97 ALA A CA 1
ATOM 743 C C . ALA A 1 97 ? 21.374 -24.658 -26.279 1.00 97.50 97 ALA A C 1
ATOM 745 O O . ALA A 1 97 ? 22.102 -23.801 -26.780 1.00 97.50 97 ALA A O 1
ATOM 746 N N . LYS A 1 98 ? 21.599 -25.138 -25.046 1.00 97.06 98 LYS A N 1
ATOM 747 C CA . LYS A 1 98 ? 22.753 -24.720 -24.220 1.00 97.06 98 LYS A CA 1
ATOM 748 C C . LYS A 1 98 ? 24.078 -25.028 -24.910 1.00 97.06 98 LYS A C 1
ATOM 750 O O . LYS A 1 98 ? 24.953 -24.163 -24.958 1.00 97.06 98 LYS A O 1
ATOM 755 N N . GLN A 1 99 ? 24.205 -26.226 -25.475 1.00 96.50 99 GLN A N 1
ATOM 756 C CA . GLN A 1 99 ? 25.405 -26.643 -26.193 1.00 96.50 99 GLN A CA 1
ATOM 757 C C . GLN A 1 99 ? 25.666 -25.752 -27.417 1.00 96.50 99 GLN A C 1
ATOM 759 O O . GLN A 1 99 ? 26.775 -25.245 -27.564 1.00 96.50 99 GLN A O 1
ATOM 764 N N . ALA A 1 100 ? 24.641 -25.474 -28.232 1.00 96.12 100 ALA A N 1
ATOM 765 C CA . ALA A 1 100 ? 24.761 -24.602 -29.404 1.00 96.12 100 ALA A CA 1
ATOM 766 C C . ALA A 1 100 ? 25.203 -23.169 -29.044 1.00 96.12 100 ALA A C 1
ATOM 768 O O . ALA A 1 100 ? 26.080 -22.609 -29.706 1.00 96.12 100 ALA A O 1
ATOM 769 N N . ILE A 1 101 ? 24.655 -22.602 -27.961 1.00 96.19 101 ILE A N 1
ATOM 770 C CA . ILE A 1 101 ? 25.038 -21.275 -27.446 1.00 96.19 101 ILE A CA 1
ATOM 771 C C . ILE A 1 101 ? 26.490 -21.288 -26.934 1.00 96.19 101 ILE A C 1
ATOM 773 O O . ILE A 1 101 ? 27.263 -20.363 -27.198 1.00 96.19 101 ILE A O 1
ATOM 777 N N . SER A 1 102 ? 26.892 -22.348 -26.226 1.00 94.75 102 SER A N 1
ATOM 778 C CA . SER A 1 102 ? 28.263 -22.508 -25.730 1.00 94.75 102 SER A CA 1
ATOM 779 C C . SER A 1 102 ? 29.277 -22.635 -26.873 1.00 94.75 102 SER A C 1
ATOM 781 O O . SER A 1 102 ? 30.328 -21.984 -26.850 1.00 94.75 102 SER A O 1
ATOM 783 N N . ASP A 1 103 ? 28.966 -23.420 -27.905 1.00 93.56 103 ASP A N 1
ATOM 784 C CA . ASP A 1 103 ? 29.821 -23.579 -29.085 1.00 93.56 103 ASP A CA 1
ATOM 785 C C . ASP A 1 103 ? 29.975 -22.255 -29.859 1.00 93.56 103 ASP A C 1
ATOM 787 O O . ASP A 1 103 ? 31.075 -21.954 -30.335 1.00 93.56 103 ASP A O 1
ATOM 791 N N . ALA A 1 104 ? 28.932 -21.411 -29.878 1.00 90.75 104 ALA A N 1
ATOM 792 C CA . ALA A 1 104 ? 28.977 -20.055 -30.436 1.00 90.75 104 ALA A CA 1
ATOM 793 C C . ALA A 1 104 ? 30.031 -19.175 -29.752 1.00 90.75 104 ALA A C 1
ATOM 795 O O . ALA A 1 104 ? 30.818 -18.493 -30.412 1.00 90.75 104 ALA A O 1
ATOM 796 N N . SER A 1 105 ? 30.062 -19.214 -28.416 1.00 88.69 105 SER A N 1
ATOM 797 C CA . SER A 1 105 ? 31.018 -18.443 -27.612 1.00 88.69 105 SER A CA 1
ATOM 798 C C . SER A 1 105 ? 32.462 -18.933 -27.784 1.00 88.69 105 SER A C 1
ATOM 800 O O . SER A 1 105 ? 33.402 -18.144 -27.709 1.00 88.69 105 SER A O 1
ATOM 802 N N . SER A 1 106 ? 32.634 -20.221 -28.096 1.00 89.06 106 SER A N 1
ATOM 803 C CA . SER A 1 106 ? 33.937 -20.883 -28.229 1.00 89.06 106 SER A CA 1
ATOM 804 C C . SER A 1 106 ? 34.568 -20.743 -29.622 1.00 89.06 106 SER A C 1
ATOM 806 O O . SER A 1 106 ? 35.570 -21.401 -29.896 1.00 89.06 106 SER A O 1
ATOM 808 N N . GLN A 1 107 ? 33.983 -19.938 -30.521 1.00 81.62 107 GLN A N 1
ATOM 809 C CA . GLN A 1 107 ? 34.381 -19.830 -31.936 1.00 81.62 107 GLN A CA 1
ATOM 810 C C . GLN A 1 107 ? 34.425 -21.178 -32.682 1.00 81.62 107 GLN A C 1
ATOM 812 O O . GLN A 1 107 ? 35.089 -21.300 -33.712 1.00 81.62 107 GLN A O 1
ATOM 817 N N . ARG A 1 108 ? 33.711 -22.206 -32.205 1.00 78.25 108 ARG A N 1
ATOM 818 C CA . ARG A 1 108 ? 33.520 -23.420 -33.003 1.00 78.25 108 ARG A CA 1
ATOM 819 C C . ARG A 1 108 ? 32.571 -23.079 -34.143 1.00 78.25 108 ARG A C 1
ATOM 821 O O . ARG A 1 108 ? 31.527 -22.470 -33.919 1.00 78.25 108 ARG A O 1
ATOM 828 N N . ASN A 1 109 ? 32.949 -23.459 -35.362 1.00 84.50 109 ASN A N 1
ATOM 829 C CA . ASN A 1 109 ? 32.209 -23.174 -36.593 1.00 84.50 109 ASN A CA 1
ATOM 830 C C . ASN A 1 109 ? 30.877 -23.946 -36.640 1.00 84.50 109 ASN A C 1
ATOM 832 O O . ASN A 1 109 ? 30.742 -24.895 -37.406 1.00 84.50 109 ASN A O 1
ATOM 836 N N . SER A 1 110 ? 29.904 -23.550 -35.817 1.00 93.94 110 SER A N 1
ATOM 837 C CA . SER A 1 110 ? 28.523 -24.020 -35.931 1.00 93.94 110 SER A CA 1
ATOM 838 C C . SER A 1 110 ? 27.935 -23.456 -37.219 1.00 93.94 110 SER A C 1
ATOM 840 O O . SER A 1 110 ? 28.010 -22.247 -37.460 1.00 93.94 110 SER A O 1
ATOM 842 N N . SER A 1 111 ? 27.377 -24.316 -38.061 1.00 95.75 111 SER A N 1
ATOM 843 C CA . SER A 1 111 ? 26.719 -23.883 -39.295 1.00 95.75 111 SER A CA 1
ATOM 844 C C . SER A 1 111 ? 25.358 -23.242 -38.997 1.00 95.75 111 SER A C 1
ATOM 846 O O . SER A 1 111 ? 24.710 -23.559 -37.998 1.00 95.75 111 SER A O 1
ATOM 848 N N . LEU A 1 112 ? 24.886 -22.353 -39.881 1.00 95.38 112 LEU A N 1
ATOM 849 C CA . LEU A 1 112 ? 23.552 -21.751 -39.750 1.00 95.38 112 LEU A CA 1
ATOM 850 C C . LEU A 1 112 ? 22.456 -22.828 -39.701 1.00 95.38 112 LEU A C 1
ATOM 852 O O . LEU A 1 112 ? 21.563 -22.765 -38.862 1.00 95.38 112 LEU A O 1
ATOM 856 N N . SER A 1 113 ? 22.565 -23.846 -40.559 1.00 96.62 113 SER A N 1
ATOM 857 C CA . SER A 1 113 ? 21.622 -24.968 -40.630 1.00 96.62 113 SER A CA 1
ATOM 858 C C . SER A 1 113 ? 21.501 -25.731 -39.302 1.00 96.62 113 SER A C 1
ATOM 860 O O . SER A 1 113 ? 20.391 -26.061 -38.880 1.00 96.62 113 SER A O 1
ATOM 862 N N . GLU A 1 114 ? 22.611 -25.952 -38.588 1.00 96.75 114 GLU A N 1
ATOM 863 C CA . GLU A 1 114 ? 22.599 -26.601 -37.269 1.00 96.75 114 GLU A CA 1
ATOM 864 C C . GLU A 1 114 ? 21.891 -25.747 -36.213 1.00 96.75 114 GLU A C 1
ATOM 866 O O . GLU A 1 114 ? 21.045 -26.266 -35.482 1.00 96.75 114 GLU A O 1
ATOM 871 N N . VAL A 1 115 ? 22.184 -24.441 -36.158 1.00 97.00 115 VAL A N 1
ATOM 872 C CA . VAL A 1 115 ? 21.552 -23.518 -35.197 1.00 97.00 115 VAL A CA 1
ATOM 873 C C . VAL A 1 115 ? 20.045 -23.424 -35.451 1.00 97.00 115 VAL A C 1
ATOM 875 O O . VAL A 1 115 ? 19.257 -23.530 -34.510 1.00 97.00 115 VAL A O 1
ATOM 878 N N . VAL A 1 116 ? 19.626 -23.322 -36.717 1.00 97.06 116 VAL A N 1
ATOM 879 C CA . VAL A 1 116 ? 18.204 -23.312 -37.104 1.00 97.06 116 VAL A CA 1
ATOM 880 C C . VAL A 1 116 ? 17.521 -24.631 -36.726 1.00 97.06 116 VAL A C 1
ATOM 882 O O . VAL A 1 116 ? 16.425 -24.615 -36.168 1.00 97.06 116 VAL A O 1
ATOM 885 N N . ALA A 1 117 ? 18.174 -25.778 -36.937 1.00 97.25 117 ALA A N 1
ATOM 886 C CA . ALA A 1 117 ? 17.632 -27.082 -36.549 1.00 97.25 117 ALA A CA 1
ATOM 887 C C . ALA A 1 117 ? 17.528 -27.272 -35.022 1.00 97.25 117 ALA A C 1
ATOM 889 O O . ALA A 1 117 ? 16.683 -28.038 -34.549 1.00 97.25 117 ALA A O 1
ATOM 890 N N . VAL A 1 118 ? 18.399 -26.634 -34.235 1.00 97.75 118 VAL A N 1
ATOM 891 C CA . VAL A 1 118 ? 18.295 -26.604 -32.765 1.00 97.75 118 VAL A CA 1
ATOM 892 C C . VAL A 1 118 ? 17.137 -25.708 -32.332 1.00 97.75 118 VAL A C 1
ATOM 894 O O . VAL A 1 118 ? 16.305 -26.151 -31.540 1.00 97.75 118 VAL A O 1
ATOM 897 N N . LEU A 1 119 ? 17.029 -24.503 -32.896 1.00 97.38 119 LEU A N 1
ATOM 898 C CA . LEU A 1 119 ? 15.944 -23.563 -32.609 1.00 97.38 119 LEU A CA 1
ATOM 899 C C . LEU A 1 119 ? 14.563 -24.160 -32.931 1.00 97.38 119 LEU A C 1
ATOM 901 O O . LEU A 1 119 ? 13.648 -24.069 -32.114 1.00 97.38 119 LEU A O 1
ATOM 905 N N . GLU A 1 120 ? 14.419 -24.829 -34.077 1.00 97.12 120 GLU A N 1
ATOM 906 C CA . GLU A 1 120 ? 13.176 -25.500 -34.482 1.00 97.12 120 GLU A CA 1
ATOM 907 C C . GLU A 1 120 ? 12.760 -26.595 -33.495 1.00 97.12 120 GLU A C 1
ATOM 909 O O . GLU A 1 120 ? 11.609 -26.631 -33.048 1.00 97.12 120 GLU A O 1
ATOM 914 N N . ARG A 1 121 ? 13.701 -27.468 -33.109 1.00 97.12 121 ARG A N 1
ATOM 915 C CA . ARG A 1 121 ? 13.448 -28.523 -32.116 1.00 97.12 121 ARG A CA 1
ATOM 916 C C . ARG A 1 121 ? 13.069 -27.938 -30.762 1.00 97.12 121 ARG A C 1
ATOM 918 O O . ARG A 1 121 ? 12.154 -28.451 -30.128 1.00 97.12 121 ARG A O 1
ATOM 925 N N . PHE A 1 122 ? 13.737 -26.866 -30.345 1.00 97.25 122 PHE A N 1
ATOM 926 C CA . PHE A 1 122 ? 13.482 -26.198 -29.073 1.00 97.25 122 PHE A CA 1
ATOM 927 C C . PHE A 1 122 ? 12.079 -25.582 -29.013 1.00 97.25 122 PHE A C 1
ATOM 929 O O . PHE A 1 122 ? 11.321 -25.856 -28.083 1.00 97.25 122 PHE A O 1
ATOM 936 N N . LEU A 1 123 ? 11.685 -24.819 -30.037 1.00 95.56 123 LEU A N 1
ATOM 937 C CA . LEU A 1 123 ? 10.358 -24.197 -30.105 1.00 95.56 123 LEU A CA 1
ATOM 938 C C . LEU A 1 123 ? 9.235 -25.235 -30.256 1.00 95.56 123 LEU A C 1
ATOM 940 O O . LEU A 1 123 ? 8.168 -25.088 -29.658 1.00 95.56 123 LEU A O 1
ATOM 944 N N . THR A 1 124 ? 9.479 -26.314 -31.004 1.00 95.31 124 THR A N 1
ATOM 945 C CA . THR A 1 124 ? 8.520 -27.421 -31.141 1.00 95.31 124 THR A CA 1
ATOM 946 C C . THR A 1 124 ? 8.327 -28.149 -29.812 1.00 95.31 124 THR A C 1
ATOM 948 O O . THR A 1 124 ? 7.193 -28.333 -29.376 1.00 95.31 124 THR A O 1
ATOM 951 N N . ALA A 1 125 ? 9.420 -28.490 -29.123 1.00 96.38 125 ALA A N 1
ATOM 952 C CA . ALA A 1 125 ? 9.365 -29.153 -27.825 1.00 96.38 125 ALA A CA 1
ATOM 953 C C . ALA A 1 125 ? 8.678 -28.287 -26.758 1.00 96.38 125 ALA A C 1
ATOM 955 O O . ALA A 1 125 ? 7.913 -28.813 -25.948 1.00 96.38 125 ALA A O 1
ATOM 956 N N . TRP A 1 126 ? 8.910 -26.967 -26.775 1.00 95.88 126 TRP A N 1
ATOM 957 C CA . TRP A 1 126 ? 8.208 -26.031 -25.895 1.00 95.88 126 TRP A CA 1
ATOM 958 C C . TRP A 1 126 ? 6.699 -26.099 -26.105 1.00 95.88 126 TRP A C 1
ATOM 960 O O . TRP A 1 126 ? 5.949 -26.306 -25.154 1.00 95.88 126 TRP A O 1
ATOM 970 N N . ARG A 1 127 ? 6.259 -25.955 -27.357 1.00 94.06 127 ARG A N 1
ATOM 971 C CA . ARG A 1 127 ? 4.841 -25.967 -27.705 1.00 94.06 127 ARG A CA 1
ATOM 972 C C . ARG A 1 127 ? 4.182 -27.290 -27.333 1.00 94.06 127 ARG A C 1
ATOM 974 O O . ARG A 1 127 ? 3.071 -27.306 -26.808 1.00 94.06 127 ARG A O 1
ATOM 981 N N . ASP A 1 128 ? 4.840 -28.412 -27.594 1.00 94.19 128 ASP A N 1
ATOM 982 C CA . ASP A 1 128 ? 4.281 -29.722 -27.269 1.00 94.19 128 ASP A CA 1
ATOM 983 C C . ASP A 1 128 ? 4.137 -29.891 -25.746 1.00 94.19 128 ASP A C 1
ATOM 985 O O . ASP A 1 128 ? 3.150 -30.460 -25.271 1.00 94.19 128 ASP A O 1
ATOM 989 N N . LEU A 1 129 ? 5.066 -29.342 -24.957 1.00 95.12 129 LEU A N 1
ATOM 990 C CA . LEU A 1 129 ? 4.965 -29.325 -23.498 1.00 95.12 129 LEU A CA 1
ATOM 991 C C . LEU A 1 129 ? 3.876 -28.361 -22.996 1.00 95.12 129 LEU A C 1
ATOM 993 O O . LEU A 1 129 ? 3.090 -28.747 -22.128 1.00 95.12 129 LEU A O 1
ATOM 997 N N . SER A 1 130 ? 3.791 -27.141 -23.536 1.00 92.62 130 SER A N 1
ATOM 998 C CA . SER A 1 130 ? 2.805 -26.138 -23.108 1.00 92.62 130 SER A CA 1
ATOM 999 C C . SER A 1 130 ? 1.378 -26.560 -23.454 1.00 92.62 130 SER A C 1
ATOM 1001 O O . SER A 1 130 ? 0.484 -26.467 -22.616 1.00 92.62 130 SER A O 1
ATOM 1003 N N . THR A 1 131 ? 1.169 -27.141 -24.637 1.00 91.88 131 THR A N 1
ATOM 1004 C CA . THR A 1 131 ? -0.132 -27.696 -25.042 1.00 91.88 131 THR A CA 1
ATOM 1005 C C . THR A 1 131 ? -0.554 -28.878 -24.171 1.00 91.88 131 THR A C 1
ATOM 1007 O O . THR A 1 131 ? -1.727 -28.976 -23.819 1.00 91.88 131 THR A O 1
ATOM 1010 N N . ALA A 1 132 ? 0.376 -29.751 -23.761 1.00 91.56 132 ALA A N 1
ATOM 1011 C CA . ALA A 1 132 ? 0.074 -30.808 -22.791 1.00 91.56 132 ALA A CA 1
ATOM 1012 C C . ALA A 1 132 ? -0.295 -30.240 -21.415 1.00 91.56 132 ALA A C 1
ATOM 1014 O O . ALA A 1 132 ? -1.231 -30.726 -20.782 1.00 91.56 132 ALA A O 1
ATOM 1015 N N . ALA A 1 133 ? 0.410 -29.201 -20.964 1.00 90.12 133 ALA A N 1
ATOM 1016 C CA . ALA A 1 133 ? 0.119 -28.536 -19.699 1.00 90.12 133 ALA A CA 1
ATOM 1017 C C . ALA A 1 133 ? -1.262 -27.859 -19.713 1.00 90.12 133 ALA A C 1
ATOM 1019 O O . ALA A 1 133 ? -2.026 -28.017 -18.764 1.00 90.12 133 ALA A O 1
ATOM 1020 N N . ALA A 1 134 ? -1.613 -27.173 -20.803 1.00 88.62 134 ALA A N 1
ATOM 1021 C CA . ALA A 1 134 ? -2.919 -26.541 -20.975 1.00 88.62 134 ALA A CA 1
ATOM 1022 C C . ALA A 1 134 ? -4.052 -27.578 -21.068 1.00 88.62 134 ALA A C 1
ATOM 1024 O O . ALA A 1 134 ? -5.091 -27.421 -20.428 1.00 88.62 134 ALA A O 1
ATOM 1025 N N . ALA A 1 135 ? -3.833 -28.682 -21.793 1.00 87.38 135 ALA A N 1
ATOM 1026 C CA . ALA A 1 135 ? -4.808 -29.766 -21.916 1.00 87.38 135 ALA A CA 1
ATOM 1027 C C . ALA A 1 135 ? -5.099 -30.472 -20.576 1.00 87.38 135 ALA A C 1
ATOM 1029 O O . ALA A 1 135 ? -6.203 -30.983 -20.385 1.00 87.38 135 ALA A O 1
ATOM 1030 N N . ASN A 1 136 ? -4.157 -30.459 -19.624 1.00 80.69 136 ASN A N 1
ATOM 1031 C CA . ASN A 1 136 ? -4.392 -30.947 -18.258 1.00 80.69 136 ASN A CA 1
ATOM 1032 C C . ASN A 1 136 ? -5.389 -30.077 -17.466 1.00 80.69 136 ASN A C 1
ATOM 1034 O O . ASN A 1 136 ? -5.844 -30.498 -16.406 1.00 80.69 136 ASN A O 1
ATOM 1038 N N . GLY A 1 137 ? -5.748 -28.887 -17.959 1.00 75.81 137 GLY A N 1
ATOM 1039 C CA . GLY A 1 137 ? -6.751 -28.003 -17.362 1.00 75.81 137 GLY A CA 1
ATOM 1040 C C . GLY A 1 137 ? -8.182 -28.221 -17.867 1.00 75.81 137 GLY A C 1
ATOM 1041 O O . GLY A 1 137 ? -9.110 -27.632 -17.313 1.00 75.81 137 GLY A O 1
ATOM 1042 N N . GLU A 1 138 ? -8.425 -29.058 -18.879 1.00 83.62 138 GLU A N 1
ATOM 1043 C CA . GLU A 1 138 ? -9.776 -29.232 -19.431 1.00 83.62 138 GLU A CA 1
ATOM 1044 C C . GLU A 1 138 ? -10.694 -30.044 -18.490 1.00 83.62 138 GLU A C 1
ATOM 1046 O O . GLU A 1 138 ? -10.249 -31.016 -17.878 1.00 83.62 138 GLU A O 1
ATOM 1051 N N . PRO A 1 139 ? -11.984 -29.679 -18.349 1.00 74.12 139 PRO A N 1
ATOM 1052 C CA . PRO A 1 139 ? -12.910 -30.323 -17.407 1.00 74.12 139 PRO A CA 1
ATOM 1053 C C . PRO A 1 139 ? -13.296 -31.766 -17.783 1.00 74.12 139 PRO A C 1
ATOM 1055 O O . PRO A 1 139 ? -13.777 -32.506 -16.930 1.00 74.12 139 PRO A O 1
ATOM 1058 N N . ASN A 1 140 ? -13.063 -32.184 -19.033 1.00 74.12 140 ASN A N 1
ATOM 1059 C CA . ASN A 1 140 ? -13.472 -33.496 -19.553 1.00 74.12 140 ASN A CA 1
ATOM 1060 C C . ASN A 1 140 ? -12.312 -34.497 -19.717 1.00 74.12 140 ASN A C 1
ATOM 1062 O O . ASN A 1 140 ? -12.503 -35.566 -20.298 1.00 74.12 140 ASN A O 1
ATOM 1066 N N . ARG A 1 141 ? -11.105 -34.175 -19.236 1.00 78.44 141 ARG A N 1
ATOM 1067 C CA . ARG A 1 141 ? -9.931 -35.061 -19.296 1.00 78.44 141 ARG A CA 1
ATOM 1068 C C . ARG A 1 141 ? -9.421 -35.388 -17.895 1.00 78.44 141 ARG A C 1
ATOM 1070 O O . ARG A 1 141 ? -9.572 -34.595 -16.973 1.00 78.44 141 ARG A O 1
ATOM 1077 N N . LEU A 1 142 ? -8.814 -36.569 -17.743 1.00 78.62 142 LEU A N 1
ATOM 1078 C CA . LEU A 1 142 ? -8.136 -36.968 -16.506 1.00 78.62 142 LEU A CA 1
ATOM 1079 C C . LEU A 1 142 ? -7.020 -35.960 -16.209 1.00 78.62 142 LEU A C 1
ATOM 1081 O O . LEU A 1 142 ? -6.033 -35.897 -16.944 1.00 78.62 142 LEU A O 1
ATOM 1085 N N . ARG A 1 143 ? -7.191 -35.160 -15.152 1.00 82.81 143 ARG A N 1
ATOM 1086 C CA . ARG A 1 143 ? -6.242 -34.107 -14.789 1.00 82.81 143 ARG A CA 1
ATOM 1087 C C . ARG A 1 143 ? -5.098 -34.685 -13.976 1.00 82.81 143 ARG A C 1
ATOM 1089 O O . ARG A 1 143 ? -5.284 -35.088 -12.830 1.00 82.81 143 ARG A O 1
ATOM 1096 N N . VAL A 1 144 ? -3.907 -34.688 -14.562 1.00 86.06 144 VAL A N 1
ATOM 1097 C CA . VAL A 1 144 ? -2.666 -35.036 -13.869 1.00 86.06 144 VAL A CA 1
ATOM 1098 C C . VAL A 1 144 ? -2.180 -33.788 -13.120 1.00 86.06 144 VAL A C 1
ATOM 1100 O O . VAL A 1 144 ? -1.763 -32.812 -13.746 1.00 86.06 144 VAL A O 1
ATOM 1103 N N . ARG A 1 145 ? -2.246 -33.783 -11.783 1.00 83.94 145 ARG A N 1
ATOM 1104 C CA . ARG A 1 145 ? -1.869 -32.619 -10.956 1.00 83.94 145 ARG A CA 1
ATOM 1105 C C . ARG A 1 145 ? -0.357 -32.516 -10.776 1.00 83.94 145 ARG A C 1
ATOM 1107 O O . ARG A 1 145 ? 0.184 -32.919 -9.747 1.00 83.94 145 ARG A O 1
ATOM 1114 N N . VAL A 1 146 ? 0.332 -31.976 -11.772 1.00 89.31 146 VAL A N 1
ATOM 1115 C CA . VAL A 1 146 ? 1.797 -31.860 -11.759 1.00 89.31 146 VAL A CA 1
ATOM 1116 C C . VAL A 1 146 ? 2.216 -30.421 -11.958 1.00 89.31 146 VAL A C 1
ATOM 1118 O O . VA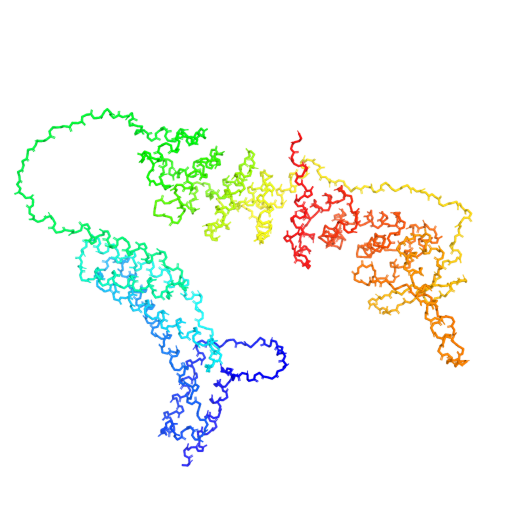L A 1 146 ? 1.787 -29.768 -12.909 1.00 89.31 146 VAL A O 1
ATOM 1121 N N . ASP A 1 147 ? 3.114 -29.954 -11.096 1.00 90.62 147 ASP A N 1
ATOM 1122 C CA . ASP A 1 147 ? 3.819 -28.703 -11.330 1.00 90.62 147 ASP A CA 1
ATOM 1123 C C . ASP A 1 147 ? 4.980 -28.947 -12.302 1.00 90.62 147 ASP A C 1
ATOM 1125 O O . ASP A 1 147 ? 6.051 -29.442 -11.946 1.00 90.62 147 ASP A O 1
ATOM 1129 N N . LEU A 1 148 ? 4.759 -28.615 -13.572 1.00 91.31 148 LEU A N 1
ATOM 1130 C CA . LEU A 1 148 ? 5.798 -28.678 -14.604 1.00 91.31 148 LEU A CA 1
ATOM 1131 C C . LEU A 1 148 ? 6.757 -27.479 -14.536 1.00 91.31 148 LEU A C 1
ATOM 1133 O O . LEU A 1 148 ? 7.772 -27.464 -15.244 1.00 91.31 148 LEU A O 1
ATOM 1137 N N . GLY A 1 149 ? 6.445 -26.474 -13.712 1.00 91.62 149 GLY A N 1
ATOM 1138 C CA . GLY A 1 149 ? 7.173 -25.218 -13.621 1.00 91.62 149 GLY A CA 1
ATOM 1139 C C . GLY A 1 149 ? 7.162 -24.441 -14.935 1.00 91.62 149 GLY A C 1
ATOM 1140 O O . GLY A 1 149 ? 8.192 -23.866 -15.286 1.00 91.62 149 GLY A O 1
ATOM 1141 N N . ILE A 1 150 ? 6.048 -24.459 -15.684 1.00 92.62 150 ILE A N 1
ATOM 1142 C CA . ILE A 1 150 ? 5.952 -23.860 -17.029 1.00 92.62 150 ILE A CA 1
ATOM 1143 C C . ILE A 1 150 ? 6.403 -22.398 -17.005 1.00 92.62 150 ILE A C 1
ATOM 1145 O O . ILE A 1 150 ? 7.288 -22.040 -17.769 1.00 92.62 150 ILE A O 1
ATOM 1149 N N . GLU A 1 151 ? 5.923 -21.576 -16.071 1.00 88.75 151 GLU A N 1
ATOM 1150 C CA . GLU A 1 151 ? 6.326 -20.163 -15.982 1.00 88.75 151 GLU A CA 1
ATOM 1151 C C . GLU A 1 151 ? 7.833 -19.982 -15.751 1.00 88.75 151 GLU A C 1
ATOM 1153 O O . GLU A 1 151 ? 8.489 -19.152 -16.384 1.00 88.75 151 GLU A O 1
ATOM 1158 N N . ARG A 1 152 ? 8.419 -20.790 -14.858 1.00 91.06 152 ARG A N 1
ATOM 1159 C CA . ARG A 1 152 ? 9.861 -20.759 -14.586 1.00 91.06 152 ARG A CA 1
ATOM 1160 C C . ARG A 1 152 ? 10.659 -21.185 -15.819 1.00 91.06 152 ARG A C 1
ATOM 1162 O O . ARG A 1 152 ? 11.678 -20.566 -16.126 1.00 91.06 152 ARG A O 1
ATOM 1169 N N . ARG A 1 153 ? 10.212 -22.231 -16.518 1.00 94.56 153 ARG A N 1
ATOM 1170 C CA . ARG A 1 153 ? 10.848 -22.726 -17.748 1.00 94.56 153 ARG A CA 1
ATOM 1171 C C . ARG A 1 153 ? 10.704 -21.732 -18.893 1.00 94.56 153 ARG A C 1
ATOM 1173 O O . ARG A 1 153 ? 11.680 -21.536 -19.604 1.00 94.56 153 ARG A O 1
ATOM 1180 N N . ALA A 1 154 ? 9.565 -21.053 -19.009 1.00 92.44 154 ALA A N 1
ATOM 1181 C CA . ALA A 1 154 ? 9.319 -20.027 -20.017 1.00 92.44 154 ALA A CA 1
ATOM 1182 C C . ALA A 1 154 ? 10.343 -18.892 -19.912 1.00 92.44 154 ALA A C 1
ATOM 1184 O O . ALA A 1 154 ? 10.955 -18.518 -20.910 1.00 92.44 154 ALA A O 1
ATOM 1185 N N . LYS A 1 155 ? 10.617 -18.413 -18.688 1.00 90.44 155 LYS A N 1
ATOM 1186 C CA . LYS A 1 155 ? 11.638 -17.380 -18.438 1.00 90.44 155 LYS A CA 1
ATOM 1187 C C . LYS A 1 155 ? 13.033 -17.811 -18.903 1.00 90.44 155 LYS A C 1
ATOM 1189 O O . LYS A 1 155 ? 13.734 -17.026 -19.534 1.00 90.44 155 LYS A O 1
ATOM 1194 N N . GLY A 1 156 ? 13.435 -19.051 -18.614 1.00 92.19 156 GLY A N 1
ATOM 1195 C CA . GLY A 1 156 ? 14.719 -19.593 -19.077 1.00 92.19 156 GLY A CA 1
ATOM 1196 C C . GLY A 1 156 ? 14.762 -19.793 -20.595 1.00 92.19 156 GLY A C 1
ATOM 1197 O O . GLY A 1 156 ? 15.724 -19.400 -21.252 1.00 92.19 156 GLY A O 1
ATOM 1198 N N . ALA A 1 157 ? 13.688 -20.343 -21.158 1.00 94.56 157 ALA A N 1
ATOM 1199 C CA . ALA A 1 157 ? 13.539 -20.602 -22.582 1.00 94.56 157 ALA A CA 1
ATOM 1200 C C . ALA A 1 157 ? 13.581 -19.321 -23.420 1.00 94.56 157 ALA A C 1
ATOM 1202 O O . ALA A 1 157 ? 14.225 -19.307 -24.466 1.00 94.56 157 ALA A O 1
ATOM 1203 N N . ALA A 1 158 ? 12.964 -18.237 -22.946 1.00 94.25 158 ALA A N 1
ATOM 1204 C CA . ALA A 1 158 ? 12.960 -16.948 -23.630 1.00 94.25 158 ALA A CA 1
ATOM 1205 C C . ALA A 1 158 ? 14.381 -16.411 -23.871 1.00 94.25 158 ALA A C 1
ATOM 1207 O O . ALA A 1 158 ? 14.708 -15.977 -24.976 1.00 94.25 158 ALA A O 1
ATOM 1208 N N . LEU A 1 159 ? 15.251 -16.511 -22.860 1.00 92.88 159 LEU A N 1
ATOM 1209 C CA . LEU A 1 159 ? 16.656 -16.106 -22.967 1.00 92.88 159 LEU A CA 1
ATOM 1210 C C . LEU A 1 159 ? 17.422 -16.966 -23.981 1.00 92.88 159 LEU A C 1
ATOM 1212 O O . LEU A 1 159 ? 18.233 -16.450 -24.748 1.00 92.88 159 LEU A O 1
ATOM 1216 N N . MET A 1 160 ? 17.141 -18.270 -24.014 1.00 96.62 160 MET A N 1
ATOM 1217 C CA . MET A 1 160 ? 17.786 -19.207 -24.938 1.00 96.62 160 MET A CA 1
ATOM 1218 C C . MET A 1 160 ? 17.332 -18.991 -26.384 1.00 96.62 160 MET A C 1
ATOM 1220 O O . MET A 1 160 ? 18.167 -18.998 -27.284 1.00 96.62 160 MET A O 1
ATOM 1224 N N . VAL A 1 161 ? 16.038 -18.732 -26.608 1.00 96.88 161 VAL A N 1
ATOM 1225 C CA . VAL A 1 161 ? 15.508 -18.349 -27.926 1.00 96.88 161 VAL A CA 1
ATOM 1226 C C . VAL A 1 161 ? 16.198 -17.083 -28.422 1.00 96.88 161 VAL A C 1
ATOM 1228 O O . VAL A 1 161 ? 16.655 -17.064 -29.559 1.00 96.88 161 VAL A O 1
ATOM 1231 N N . SER A 1 162 ? 16.348 -16.063 -27.571 1.00 95.62 162 SER A N 1
ATOM 1232 C CA . SER A 1 162 ? 17.058 -14.836 -27.949 1.00 95.62 162 SER A CA 1
ATOM 1233 C C . SER A 1 162 ? 18.498 -15.100 -28.363 1.00 95.62 162 SER A C 1
ATOM 1235 O O . SER A 1 162 ? 18.901 -14.687 -29.445 1.00 95.62 162 SER A O 1
ATOM 1237 N N . ALA A 1 163 ? 19.251 -15.844 -27.552 1.00 95.62 163 ALA A N 1
ATOM 1238 C CA . ALA A 1 163 ? 20.645 -16.152 -27.855 1.00 95.62 163 ALA A CA 1
ATOM 1239 C C . ALA A 1 163 ? 20.802 -16.948 -29.166 1.00 95.62 163 ALA A C 1
ATOM 1241 O O . ALA A 1 163 ? 21.689 -16.653 -29.967 1.00 95.62 163 ALA A O 1
ATOM 1242 N N . LEU A 1 164 ? 19.925 -17.929 -29.411 1.00 96.88 164 LEU A N 1
ATOM 1243 C CA . LEU A 1 164 ? 19.922 -18.709 -30.652 1.00 96.88 164 LEU A CA 1
ATOM 1244 C C . LEU A 1 164 ? 19.552 -17.855 -31.874 1.00 96.88 164 LEU A C 1
ATOM 1246 O O . LEU A 1 164 ? 20.143 -18.036 -32.937 1.00 96.88 164 LEU A O 1
ATOM 1250 N N . LEU A 1 165 ? 18.603 -16.924 -31.736 1.00 96.94 165 LEU A N 1
ATOM 1251 C CA . LEU A 1 165 ? 18.223 -15.997 -32.807 1.00 96.94 165 LEU A CA 1
ATOM 1252 C C . LEU A 1 165 ? 19.361 -15.043 -33.151 1.00 96.94 165 LEU A C 1
ATOM 1254 O O . LEU A 1 165 ? 19.689 -14.906 -34.327 1.00 96.94 165 LEU A O 1
ATOM 1258 N N . ASP A 1 166 ? 20.001 -14.448 -32.147 1.00 95.25 166 ASP A N 1
ATOM 1259 C CA . ASP A 1 166 ? 21.146 -13.557 -32.345 1.00 95.25 166 ASP A CA 1
ATOM 1260 C C . ASP A 1 166 ? 22.290 -14.285 -33.065 1.00 95.25 166 ASP A C 1
ATOM 1262 O O . ASP A 1 166 ? 22.885 -13.758 -34.010 1.00 95.25 166 ASP A O 1
ATOM 1266 N N . GLN A 1 167 ? 22.566 -15.532 -32.667 1.00 95.25 167 GLN A N 1
ATOM 1267 C CA . GLN A 1 167 ? 23.561 -16.380 -33.319 1.00 95.25 167 GLN A CA 1
ATOM 1268 C C . GLN A 1 167 ? 23.181 -16.697 -34.770 1.00 95.25 167 GLN A C 1
ATOM 1270 O O . GLN A 1 167 ? 24.021 -16.567 -35.664 1.00 95.25 167 GLN A O 1
ATOM 1275 N N . ALA A 1 168 ? 21.936 -17.104 -35.022 1.00 95.81 168 ALA A N 1
ATOM 1276 C CA . ALA A 1 168 ? 21.466 -17.444 -36.360 1.00 95.81 168 ALA A CA 1
ATOM 1277 C C . ALA A 1 168 ? 21.476 -16.223 -37.298 1.00 95.81 168 ALA A C 1
ATOM 1279 O O . ALA A 1 168 ? 21.981 -16.321 -38.414 1.00 95.81 168 ALA A O 1
ATOM 1280 N N . LEU A 1 169 ? 21.033 -15.052 -36.831 1.00 95.56 169 LEU A N 1
ATOM 1281 C CA . LEU A 1 169 ? 21.105 -13.796 -37.586 1.00 95.56 169 LEU A CA 1
ATOM 1282 C C . LEU A 1 169 ? 22.559 -13.407 -37.885 1.00 95.56 169 LEU A C 1
ATOM 1284 O O . LEU A 1 169 ? 22.894 -13.065 -39.019 1.00 95.56 169 LEU A O 1
ATOM 1288 N N . ALA A 1 170 ? 23.461 -13.520 -36.906 1.00 93.81 170 ALA A N 1
ATOM 1289 C CA . ALA A 1 170 ? 24.880 -13.244 -37.119 1.00 93.81 170 ALA A CA 1
ATOM 1290 C C . ALA A 1 170 ? 25.512 -14.180 -38.166 1.00 93.81 170 ALA A C 1
ATOM 1292 O O . ALA A 1 170 ? 26.316 -13.726 -38.984 1.00 93.81 170 ALA A O 1
ATOM 1293 N N . LEU A 1 171 ? 25.154 -15.467 -38.161 1.00 93.62 171 LEU A N 1
ATOM 1294 C CA . LEU A 1 171 ? 25.613 -16.442 -39.154 1.00 93.62 171 LEU A CA 1
ATOM 1295 C C . LEU A 1 171 ? 25.022 -16.168 -40.543 1.00 93.62 171 LEU A C 1
ATOM 1297 O O . LEU A 1 171 ? 25.773 -16.160 -41.519 1.00 93.62 171 LEU A O 1
ATOM 1301 N N . ALA A 1 172 ? 23.726 -15.856 -40.628 1.00 94.06 172 ALA A N 1
ATOM 1302 C CA . ALA A 1 172 ? 23.046 -15.506 -41.875 1.00 94.06 172 ALA A CA 1
ATOM 1303 C C . ALA A 1 172 ? 23.672 -14.281 -42.558 1.00 94.06 172 ALA A C 1
ATOM 1305 O O . ALA A 1 172 ? 23.868 -14.287 -43.772 1.00 94.06 172 ALA A O 1
ATOM 1306 N N . ARG A 1 173 ? 24.070 -13.264 -41.780 1.00 92.69 173 ARG A N 1
ATOM 1307 C CA . ARG A 1 173 ? 24.768 -12.074 -42.298 1.00 92.69 173 ARG A CA 1
ATOM 1308 C C . ARG A 1 173 ? 26.192 -12.373 -42.793 1.00 92.69 173 ARG A C 1
ATOM 1310 O O . ARG A 1 173 ? 26.685 -11.670 -43.669 1.00 92.69 173 ARG A O 1
ATOM 1317 N N . ARG A 1 174 ? 26.883 -13.366 -42.216 1.00 90.44 174 ARG A N 1
ATOM 1318 C CA . ARG A 1 174 ? 28.286 -13.697 -42.550 1.00 90.44 174 ARG A CA 1
ATOM 1319 C C . ARG A 1 174 ? 28.416 -14.593 -43.777 1.00 90.44 174 ARG A C 1
ATOM 1321 O O . ARG A 1 174 ? 29.316 -14.382 -44.583 1.00 90.44 174 ARG A O 1
ATOM 1328 N N . ALA A 1 175 ? 27.567 -15.609 -43.881 1.00 84.94 175 ALA A N 1
ATOM 1329 C CA . ALA A 1 175 ? 27.578 -16.579 -44.968 1.00 84.94 175 ALA A CA 1
ATOM 1330 C C . ALA A 1 175 ? 26.132 -17.038 -45.218 1.00 84.94 175 ALA A C 1
ATOM 1332 O O . ALA A 1 175 ? 25.661 -17.941 -44.521 1.00 84.94 175 ALA A O 1
ATOM 1333 N N . PRO A 1 176 ? 25.409 -16.408 -46.162 1.00 77.12 176 PRO A N 1
ATOM 1334 C CA . PRO A 1 176 ? 23.999 -16.699 -46.380 1.00 77.12 176 PRO A CA 1
ATOM 1335 C C . PRO A 1 176 ? 23.834 -18.084 -47.017 1.00 77.12 176 PRO A C 1
ATOM 1337 O O . PRO A 1 176 ? 23.879 -18.247 -48.234 1.00 77.12 176 PRO A O 1
ATOM 1340 N N . ASP A 1 177 ? 23.630 -19.099 -46.180 1.00 92.06 177 ASP A N 1
ATOM 1341 C CA . ASP A 1 177 ? 23.022 -20.362 -46.594 1.00 92.06 177 ASP A CA 1
ATOM 1342 C C . ASP A 1 177 ? 21.533 -20.097 -46.834 1.00 92.06 177 ASP A C 1
ATOM 1344 O O . ASP A 1 177 ? 20.726 -20.080 -45.901 1.00 92.06 177 ASP A O 1
ATOM 1348 N N . LEU A 1 178 ? 21.182 -19.828 -48.094 1.00 89.69 178 LEU A N 1
ATOM 1349 C CA . LEU A 1 178 ? 19.836 -19.416 -48.491 1.00 89.69 178 LEU A CA 1
ATOM 1350 C C . LEU A 1 178 ? 18.766 -20.431 -48.055 1.00 89.69 178 LEU A C 1
ATOM 1352 O O . LEU A 1 178 ? 17.667 -20.032 -47.679 1.00 89.69 178 LEU A O 1
ATOM 1356 N N . VAL A 1 179 ? 19.095 -21.729 -48.047 1.00 92.56 179 VAL A N 1
ATOM 1357 C CA . VAL A 1 179 ? 18.169 -22.792 -47.629 1.00 92.56 179 VAL A CA 1
ATOM 1358 C C . VAL A 1 179 ? 17.908 -22.704 -46.127 1.00 92.56 179 VAL A C 1
ATOM 1360 O O . VAL A 1 179 ? 16.758 -22.773 -45.691 1.00 92.56 179 VAL A O 1
ATOM 1363 N N . ALA A 1 180 ? 18.956 -22.512 -45.323 1.00 93.94 180 ALA A N 1
ATOM 1364 C CA . ALA A 1 180 ? 18.810 -22.358 -43.879 1.00 93.94 180 ALA A CA 1
ATOM 1365 C C . ALA A 1 180 ? 18.108 -21.042 -43.499 1.00 93.94 180 ALA A C 1
ATOM 1367 O O . ALA A 1 180 ? 17.287 -21.040 -42.582 1.00 93.94 180 ALA A O 1
ATOM 1368 N N . VAL A 1 181 ? 18.366 -19.952 -44.231 1.00 94.31 181 VAL A N 1
ATOM 1369 C CA . VAL A 1 181 ? 17.685 -18.658 -44.053 1.00 94.31 181 VAL A CA 1
ATOM 1370 C C . VAL A 1 181 ? 16.189 -18.770 -44.355 1.00 94.31 181 VAL A C 1
ATOM 1372 O O . VAL A 1 181 ? 15.380 -18.378 -43.518 1.00 94.31 181 VAL A O 1
ATOM 1375 N N . GLN A 1 182 ? 15.802 -19.366 -45.487 1.00 92.19 182 GLN A N 1
ATOM 1376 C CA . GLN A 1 182 ? 14.389 -19.575 -45.837 1.00 92.19 182 GLN A CA 1
ATOM 1377 C C . GLN A 1 182 ? 13.678 -20.495 -44.838 1.00 92.19 182 GLN A C 1
ATOM 1379 O O . GLN A 1 182 ? 12.531 -20.252 -44.463 1.00 92.19 182 GLN A O 1
ATOM 1384 N N . ARG A 1 183 ? 14.362 -21.542 -44.359 1.00 94.50 183 ARG A N 1
ATOM 1385 C CA . ARG A 1 183 ? 13.830 -22.416 -43.305 1.00 94.50 183 ARG A CA 1
ATOM 1386 C C . ARG A 1 183 ? 13.620 -21.654 -41.995 1.00 94.50 183 ARG A C 1
ATOM 1388 O O . ARG A 1 183 ? 12.604 -21.860 -41.337 1.00 94.50 183 ARG A O 1
ATOM 1395 N N . MET A 1 184 ? 14.555 -20.781 -41.623 1.00 96.31 184 MET A N 1
ATOM 1396 C CA . MET A 1 184 ? 14.438 -19.928 -40.439 1.00 96.31 184 MET A CA 1
ATOM 1397 C C . MET A 1 184 ? 13.278 -18.935 -40.580 1.00 96.31 184 MET A C 1
ATOM 1399 O O . MET A 1 184 ? 12.490 -18.798 -39.651 1.00 96.31 184 MET A O 1
ATOM 1403 N N . GLU A 1 185 ? 13.124 -18.297 -41.741 1.00 95.38 185 GLU A N 1
ATOM 1404 C CA . GLU A 1 185 ? 12.004 -17.398 -42.044 1.00 95.38 185 GLU A CA 1
ATOM 1405 C C . GLU A 1 185 ? 10.654 -18.119 -41.900 1.00 95.38 185 GLU A C 1
ATOM 1407 O O . GLU A 1 185 ? 9.787 -17.663 -41.152 1.00 95.38 185 GLU A O 1
ATOM 1412 N N . ALA A 1 186 ? 10.505 -19.292 -42.528 1.00 93.25 186 ALA A N 1
ATOM 1413 C CA . ALA A 1 186 ? 9.295 -20.107 -42.432 1.00 93.25 186 ALA A CA 1
ATOM 1414 C C . ALA A 1 186 ? 8.996 -20.540 -40.987 1.00 93.25 186 ALA A C 1
ATOM 1416 O O . ALA A 1 186 ? 7.848 -20.468 -40.543 1.00 93.25 186 ALA A O 1
ATOM 1417 N N . LEU A 1 187 ? 10.025 -20.941 -40.231 1.00 95.00 187 LEU A N 1
ATOM 1418 C CA . LEU A 1 187 ? 9.894 -21.288 -38.816 1.00 95.00 187 LEU A CA 1
ATOM 1419 C C . LEU A 1 187 ? 9.382 -20.100 -37.992 1.00 95.00 187 LEU A C 1
ATOM 1421 O O . LEU A 1 187 ? 8.462 -20.264 -37.192 1.00 95.00 187 LEU A O 1
ATOM 1425 N N . LEU A 1 188 ? 9.965 -18.912 -38.170 1.00 95.50 188 LEU A N 1
ATOM 1426 C CA . LEU A 1 188 ? 9.581 -17.720 -37.415 1.00 95.50 188 LEU A CA 1
ATOM 1427 C C . LEU A 1 188 ? 8.175 -17.243 -37.769 1.00 95.50 188 LEU A C 1
ATOM 1429 O O . LEU A 1 188 ? 7.398 -16.954 -36.860 1.00 95.50 188 LEU A O 1
ATOM 1433 N N . ALA A 1 189 ? 7.825 -17.215 -39.056 1.00 93.31 189 ALA A N 1
ATOM 1434 C CA . ALA A 1 189 ? 6.480 -16.867 -39.506 1.00 93.31 189 ALA A CA 1
ATOM 1435 C C . ALA A 1 189 ? 5.428 -17.796 -38.880 1.00 93.31 189 ALA A C 1
ATOM 1437 O O . ALA A 1 189 ? 4.448 -17.329 -38.300 1.00 93.31 189 ALA A O 1
ATOM 1438 N N . TRP A 1 190 ? 5.690 -19.104 -38.894 1.00 92.50 190 TRP A N 1
ATOM 1439 C CA . TRP A 1 190 ? 4.799 -20.103 -38.311 1.00 92.50 190 TRP A CA 1
ATOM 1440 C C . TRP A 1 190 ? 4.651 -19.975 -36.787 1.00 92.50 190 TRP A C 1
ATOM 1442 O O . TRP A 1 190 ? 3.555 -20.130 -36.248 1.00 92.50 190 TRP A O 1
ATOM 1452 N N . GLN A 1 191 ? 5.733 -19.651 -36.073 1.00 92.56 191 GLN A N 1
ATOM 1453 C CA . GLN A 1 191 ? 5.691 -19.440 -34.619 1.00 92.56 191 GLN A CA 1
ATOM 1454 C C . GLN A 1 191 ? 4.935 -18.167 -34.227 1.00 92.56 191 GLN A C 1
ATOM 1456 O O . GLN A 1 191 ? 4.256 -18.151 -33.199 1.00 92.56 191 GLN A O 1
ATOM 1461 N N . VAL A 1 192 ? 5.026 -17.117 -35.049 1.00 91.00 192 VAL A N 1
ATOM 1462 C CA . VAL A 1 192 ? 4.254 -15.880 -34.869 1.00 91.00 192 VAL A CA 1
ATOM 1463 C C . VAL A 1 192 ? 2.764 -16.118 -35.138 1.00 91.00 192 VAL A C 1
ATOM 1465 O O . VAL A 1 192 ? 1.935 -15.592 -34.401 1.00 91.00 192 VAL A O 1
ATOM 1468 N N . GLU A 1 193 ? 2.417 -16.924 -36.144 1.00 90.62 193 GLU A N 1
ATOM 1469 C CA . GLU A 1 193 ? 1.023 -17.209 -36.513 1.00 90.62 193 GLU A CA 1
ATOM 1470 C C . GLU A 1 193 ? 0.299 -18.089 -35.486 1.00 90.62 193 GLU A C 1
ATOM 1472 O O . GLU A 1 193 ? -0.834 -17.796 -35.108 1.00 90.62 193 GLU A O 1
ATOM 1477 N N . LEU A 1 194 ? 0.941 -19.157 -35.004 1.00 82.56 194 LEU A N 1
ATOM 1478 C CA . LEU A 1 194 ? 0.279 -20.114 -34.115 1.00 82.56 194 LEU A CA 1
ATOM 1479 C C . LEU A 1 194 ? 0.007 -19.562 -32.703 1.00 82.56 194 LEU A C 1
ATOM 1481 O O . LEU A 1 194 ? -0.829 -20.115 -31.988 1.00 82.56 194 LEU A O 1
ATOM 1485 N N . GLY A 1 195 ? 0.750 -18.542 -32.255 1.00 76.38 195 GLY A N 1
ATOM 1486 C CA . GLY A 1 195 ? 0.647 -17.980 -30.904 1.00 76.38 195 GLY A CA 1
ATOM 1487 C C . GLY A 1 195 ? 1.269 -18.741 -29.707 1.00 76.38 195 GLY A C 1
ATOM 1488 O O . GLY A 1 195 ? 1.281 -18.146 -28.633 1.00 76.38 195 GLY A O 1
ATOM 1489 N N . PRO A 1 196 ? 1.848 -19.965 -29.772 1.00 66.06 196 PRO A N 1
ATOM 1490 C CA . PRO A 1 196 ? 2.419 -20.631 -28.591 1.00 66.06 196 PRO A CA 1
ATOM 1491 C C . PRO A 1 196 ? 3.719 -19.978 -28.093 1.00 66.06 196 PRO A C 1
ATOM 1493 O O . PRO A 1 196 ? 4.168 -20.247 -26.981 1.00 66.06 196 PRO A O 1
ATOM 1496 N N . ALA A 1 197 ? 4.314 -19.080 -28.884 1.00 74.06 197 ALA A N 1
ATOM 1497 C CA . ALA A 1 197 ? 5.385 -18.196 -28.432 1.00 74.06 197 ALA A CA 1
ATOM 1498 C C . ALA A 1 197 ? 4.888 -17.052 -27.521 1.00 74.06 197 ALA A C 1
ATOM 1500 O O . ALA A 1 197 ? 5.709 -16.334 -26.941 1.00 74.06 197 ALA A O 1
ATOM 1501 N N . ALA A 1 198 ? 3.569 -16.870 -27.376 1.00 77.88 198 ALA A N 1
ATOM 1502 C CA . ALA A 1 198 ? 2.989 -15.906 -26.445 1.00 77.88 198 ALA A CA 1
ATOM 1503 C C . ALA A 1 198 ? 3.314 -16.278 -24.991 1.00 77.88 198 ALA A C 1
ATOM 1505 O O . ALA A 1 198 ? 3.738 -15.408 -24.234 1.00 77.88 198 ALA A O 1
ATOM 1506 N N . ASP A 1 199 ? 3.251 -17.569 -24.645 1.00 83.25 199 ASP A N 1
ATOM 1507 C CA . ASP A 1 199 ? 3.577 -18.077 -23.301 1.00 83.25 199 ASP A CA 1
ATOM 1508 C C . ASP A 1 199 ? 5.050 -17.844 -22.920 1.00 83.25 199 ASP A C 1
ATOM 1510 O O . ASP A 1 199 ? 5.396 -17.743 -21.745 1.00 83.25 199 ASP A O 1
ATOM 1514 N N . LEU A 1 200 ? 5.932 -17.741 -23.920 1.00 87.69 200 LEU A N 1
ATOM 1515 C CA . LEU A 1 200 ? 7.349 -17.411 -23.738 1.00 87.69 200 LEU A CA 1
ATOM 1516 C C . LEU A 1 200 ? 7.605 -15.904 -23.612 1.00 87.69 200 LEU A C 1
ATOM 1518 O O . LEU A 1 200 ? 8.704 -15.507 -23.233 1.00 87.69 200 LEU A O 1
ATOM 1522 N N . GLY A 1 201 ? 6.650 -15.054 -23.995 1.00 87.69 201 GLY A N 1
ATOM 1523 C CA . GLY A 1 201 ? 6.855 -13.606 -24.082 1.00 87.69 201 GLY A CA 1
ATOM 1524 C C . GLY A 1 201 ? 7.852 -13.170 -25.168 1.00 87.69 201 GLY A C 1
ATOM 1525 O O . GLY A 1 201 ? 8.284 -12.021 -25.166 1.00 87.69 201 GLY A O 1
ATOM 1526 N N . VAL A 1 202 ? 8.219 -14.051 -26.111 1.00 91.69 202 VAL A N 1
ATOM 1527 C CA . VAL A 1 202 ? 9.219 -13.766 -27.168 1.00 91.69 202 VAL A CA 1
ATOM 1528 C C . VAL A 1 202 ? 8.605 -13.368 -28.510 1.00 91.69 202 VAL A C 1
ATOM 1530 O O . VAL A 1 202 ? 9.329 -13.155 -29.475 1.00 91.69 202 VAL A O 1
ATOM 1533 N N . THR A 1 203 ? 7.282 -13.232 -28.604 1.00 91.81 203 THR A N 1
ATOM 1534 C CA . THR A 1 203 ? 6.607 -12.873 -29.868 1.00 91.81 203 THR A CA 1
ATOM 1535 C C . THR A 1 203 ? 7.175 -11.600 -30.525 1.00 91.81 203 THR A C 1
ATOM 1537 O O . THR A 1 203 ? 7.474 -11.655 -31.720 1.00 91.81 203 THR A O 1
ATOM 1540 N N . PRO A 1 204 ? 7.432 -10.490 -29.796 1.00 91.00 204 PRO A N 1
ATOM 1541 C CA . PRO A 1 204 ? 8.041 -9.296 -30.393 1.00 91.00 204 PRO A CA 1
ATOM 1542 C C . PRO A 1 204 ? 9.447 -9.555 -30.947 1.00 91.00 204 PRO A C 1
ATOM 1544 O O . PRO A 1 204 ? 9.823 -9.019 -31.987 1.00 91.00 204 PRO A O 1
ATOM 1547 N N . LEU A 1 205 ? 10.214 -10.415 -30.271 1.00 90.88 205 LEU A N 1
ATOM 1548 C CA . LEU A 1 205 ? 11.557 -10.803 -30.688 1.00 90.88 205 LEU A CA 1
ATOM 1549 C C . LEU A 1 205 ? 11.525 -11.638 -31.975 1.00 90.88 205 LEU A C 1
ATOM 1551 O O . LEU A 1 205 ? 12.301 -11.376 -32.889 1.00 90.88 205 LEU A O 1
ATOM 1555 N N . LEU A 1 206 ? 10.597 -12.597 -32.078 1.00 93.25 206 LEU A N 1
ATOM 1556 C CA . LEU A 1 206 ? 10.410 -13.405 -33.289 1.00 93.25 206 LEU A CA 1
ATOM 1557 C C . LEU A 1 206 ? 9.970 -12.545 -34.478 1.00 93.25 206 LEU A C 1
ATOM 1559 O O . LEU A 1 206 ? 10.511 -12.694 -35.569 1.00 93.25 206 LEU A O 1
ATOM 1563 N N . GLN A 1 207 ? 9.037 -11.612 -34.263 1.00 93.38 207 GLN A N 1
ATOM 1564 C CA . GLN A 1 207 ? 8.604 -10.656 -35.289 1.00 93.38 207 GLN A CA 1
ATOM 1565 C C . GLN A 1 207 ? 9.755 -9.757 -35.750 1.00 93.38 207 GLN A C 1
ATOM 1567 O O . GLN A 1 207 ? 9.889 -9.483 -36.944 1.00 93.38 207 GLN A O 1
ATOM 1572 N N . HIS A 1 208 ? 10.603 -9.318 -34.817 1.00 91.06 208 HIS A N 1
ATOM 1573 C CA . HIS A 1 208 ? 11.782 -8.525 -35.139 1.00 91.06 208 HIS A CA 1
ATOM 1574 C C . HIS A 1 208 ? 12.797 -9.317 -35.971 1.00 91.06 208 HIS A C 1
ATOM 1576 O O . HIS A 1 208 ? 13.200 -8.842 -37.032 1.00 91.06 208 HIS A O 1
ATOM 1582 N N . ALA A 1 209 ? 13.152 -10.530 -35.537 1.00 92.94 209 ALA A N 1
ATOM 1583 C CA . ALA A 1 209 ? 14.072 -11.405 -36.260 1.00 92.94 209 ALA A CA 1
ATOM 1584 C C . ALA A 1 209 ? 13.538 -11.776 -37.653 1.00 92.94 209 ALA A C 1
ATOM 1586 O O . ALA A 1 209 ? 14.293 -11.760 -38.620 1.00 92.94 209 ALA A O 1
ATOM 1587 N N . LEU A 1 210 ? 12.231 -12.040 -37.778 1.00 94.94 210 LEU A N 1
ATOM 1588 C CA . LEU A 1 210 ? 11.579 -12.301 -39.062 1.00 94.94 210 LEU A CA 1
ATOM 1589 C C . LEU A 1 210 ? 11.705 -11.099 -40.002 1.00 94.94 210 LEU A C 1
ATOM 1591 O O . LEU A 1 210 ? 12.106 -11.261 -41.150 1.00 94.94 210 LEU A O 1
ATOM 1595 N N . LYS A 1 211 ? 11.420 -9.886 -39.511 1.00 92.75 211 LYS A N 1
ATOM 1596 C CA . LYS A 1 211 ? 11.573 -8.659 -40.302 1.00 92.75 211 LYS A CA 1
ATOM 1597 C C . LYS A 1 211 ? 13.016 -8.474 -40.775 1.00 92.75 211 LYS A C 1
ATOM 1599 O O . LYS A 1 211 ? 13.234 -8.150 -41.939 1.00 92.75 211 LYS A O 1
ATOM 1604 N N . GLU A 1 212 ? 13.984 -8.701 -39.893 1.00 92.75 212 GLU A N 1
ATOM 1605 C CA . GLU A 1 212 ? 15.399 -8.572 -40.232 1.00 92.75 212 GLU A CA 1
ATOM 1606 C C . GLU A 1 212 ? 15.845 -9.601 -41.285 1.00 92.75 212 GLU A C 1
ATOM 1608 O O . GLU A 1 212 ? 16.555 -9.253 -42.230 1.00 92.75 212 GLU A O 1
ATOM 1613 N N . LEU A 1 213 ? 15.390 -10.854 -41.175 1.00 91.81 213 LEU A N 1
ATOM 1614 C CA . LEU A 1 213 ? 15.647 -11.879 -42.191 1.00 91.81 213 LEU A CA 1
ATOM 1615 C C . LEU A 1 213 ? 15.028 -11.504 -43.534 1.00 91.81 213 LEU A C 1
ATOM 1617 O O . LEU A 1 213 ? 15.710 -11.616 -44.552 1.00 91.81 213 LEU A O 1
ATOM 1621 N N . CYS A 1 214 ? 13.786 -11.010 -43.546 1.00 90.25 214 CYS A N 1
ATOM 1622 C CA . CYS A 1 214 ? 13.152 -10.533 -44.770 1.00 90.25 214 CYS A CA 1
ATOM 1623 C C . CYS A 1 214 ? 13.998 -9.430 -45.418 1.00 90.25 214 CYS A C 1
ATOM 1625 O O . CYS A 1 214 ? 14.273 -9.500 -46.613 1.00 90.25 214 CYS A O 1
ATOM 1627 N N . GLU A 1 215 ? 14.473 -8.446 -44.653 1.00 87.06 215 GLU A N 1
ATOM 1628 C CA . GLU A 1 215 ? 15.350 -7.385 -45.167 1.00 87.06 215 GLU A CA 1
ATOM 1629 C C . GLU A 1 215 ? 16.680 -7.941 -45.712 1.00 87.06 215 GLU A C 1
ATOM 1631 O O . GLU A 1 215 ? 17.119 -7.522 -46.786 1.00 87.06 215 GLU A O 1
ATOM 1636 N N . CYS A 1 216 ? 17.281 -8.937 -45.048 1.00 84.31 216 CYS A N 1
ATOM 1637 C CA . CYS A 1 216 ? 18.493 -9.609 -45.531 1.00 84.31 216 CYS A CA 1
ATOM 1638 C C . CYS A 1 216 ? 18.261 -10.353 -46.857 1.00 84.31 216 CYS A C 1
ATOM 1640 O O . CYS A 1 216 ? 19.083 -10.252 -47.766 1.00 84.31 216 CYS A O 1
ATOM 1642 N N . VAL A 1 217 ? 17.145 -11.076 -46.993 1.00 83.38 217 VAL A N 1
ATOM 1643 C CA . VAL A 1 217 ? 16.800 -11.834 -48.209 1.00 83.38 217 VAL A CA 1
ATOM 1644 C C . VAL A 1 217 ? 16.470 -10.895 -49.372 1.00 83.38 217 VAL A C 1
ATOM 1646 O O . VAL A 1 217 ? 16.946 -11.107 -50.486 1.00 83.38 217 VAL A O 1
ATOM 1649 N N . HIS A 1 218 ? 15.712 -9.823 -49.125 1.00 82.81 218 HIS A N 1
ATOM 1650 C CA . HIS A 1 218 ? 15.356 -8.844 -50.160 1.00 82.81 218 HIS A CA 1
ATOM 1651 C C . HIS A 1 218 ? 16.553 -7.974 -50.578 1.00 82.81 218 HIS A C 1
ATOM 1653 O O . HIS A 1 218 ? 16.652 -7.585 -51.743 1.00 82.81 218 HIS A O 1
ATOM 1659 N N . GLY A 1 219 ? 17.494 -7.709 -49.664 1.00 77.50 219 GLY A N 1
ATOM 1660 C CA . GLY A 1 219 ? 18.754 -7.020 -49.959 1.00 77.50 219 GLY A CA 1
ATOM 1661 C C . GLY A 1 219 ? 19.700 -7.811 -50.871 1.00 77.50 219 GLY A C 1
ATOM 1662 O O . GLY A 1 219 ? 20.551 -7.214 -51.527 1.00 77.50 219 GLY A O 1
ATOM 1663 N N . LEU A 1 220 ? 19.519 -9.132 -50.976 1.00 68.06 220 LEU A N 1
ATOM 1664 C CA . LEU A 1 220 ? 20.269 -10.025 -51.870 1.00 68.06 220 LEU A CA 1
ATOM 1665 C C . LEU A 1 220 ? 19.628 -10.164 -53.266 1.00 68.06 220 LEU A C 1
ATOM 1667 O O . LEU A 1 220 ? 19.945 -11.098 -54.002 1.00 68.06 220 LEU A O 1
ATOM 1671 N N . GLY A 1 221 ? 18.712 -9.258 -53.631 1.00 56.75 221 GLY A N 1
ATOM 1672 C CA . GLY A 1 221 ? 17.947 -9.327 -54.873 1.00 56.75 221 GLY A CA 1
ATOM 1673 C C . GLY A 1 221 ? 18.798 -9.467 -56.154 1.00 56.75 221 GLY A C 1
ATOM 1674 O O . GLY A 1 221 ? 19.968 -9.078 -56.183 1.00 56.75 221 GLY A O 1
ATOM 1675 N N . PRO A 1 222 ? 18.204 -9.967 -57.260 1.00 53.88 222 PRO A N 1
ATOM 1676 C CA . PRO A 1 222 ? 18.915 -10.537 -58.419 1.00 53.88 222 PRO A CA 1
ATOM 1677 C C . PRO A 1 222 ? 19.750 -9.549 -59.255 1.00 53.88 222 PRO A C 1
ATOM 1679 O O . PRO A 1 222 ? 20.303 -9.923 -60.284 1.00 53.88 222 PRO A O 1
ATOM 1682 N N . GLY A 1 223 ? 19.817 -8.275 -58.864 1.00 49.81 223 GLY A N 1
ATOM 1683 C CA . GLY A 1 223 ? 20.332 -7.183 -59.690 1.00 49.81 223 GLY A CA 1
ATOM 1684 C C . GLY A 1 223 ? 21.848 -6.980 -59.664 1.00 49.81 223 GLY A C 1
ATOM 1685 O O . GLY A 1 223 ? 22.337 -6.120 -60.393 1.00 49.81 223 GLY A O 1
ATOM 1686 N N . HIS A 1 224 ? 22.608 -7.719 -58.846 1.00 45.16 224 HIS A N 1
ATOM 1687 C CA . HIS A 1 224 ? 24.038 -7.435 -58.657 1.00 45.16 224 HIS A CA 1
ATOM 1688 C C . HIS A 1 224 ? 25.011 -8.294 -59.482 1.00 45.16 224 HIS A C 1
ATOM 1690 O O . HIS A 1 224 ? 26.219 -8.181 -59.292 1.00 45.16 224 HIS A O 1
ATOM 1696 N N . LEU A 1 225 ? 24.521 -9.102 -60.430 1.00 50.56 225 LEU A N 1
ATOM 1697 C CA . LEU A 1 225 ? 25.390 -9.870 -61.337 1.00 50.56 225 LEU A CA 1
ATOM 1698 C C . LEU A 1 225 ? 25.514 -9.309 -62.768 1.00 50.56 225 LEU A C 1
ATOM 1700 O O . LEU A 1 225 ? 26.377 -9.791 -63.490 1.00 50.56 225 LEU A O 1
ATOM 1704 N N . ASP A 1 226 ? 24.780 -8.251 -63.150 1.00 46.44 226 ASP A N 1
ATOM 1705 C CA . ASP A 1 226 ? 24.787 -7.745 -64.545 1.00 46.44 226 ASP A CA 1
ATOM 1706 C C . ASP A 1 226 ? 25.251 -6.284 -64.744 1.00 46.44 226 ASP A C 1
ATOM 1708 O O . ASP A 1 226 ? 25.156 -5.738 -65.842 1.00 46.44 226 ASP A O 1
ATOM 1712 N N . SER A 1 227 ? 25.808 -5.611 -63.733 1.00 46.06 227 SER A N 1
ATOM 1713 C CA . SER A 1 227 ? 26.186 -4.186 -63.852 1.00 46.06 227 SER A CA 1
ATOM 1714 C C . SER A 1 227 ? 27.692 -3.943 -63.997 1.00 46.06 227 SER A C 1
ATOM 1716 O O . SER A 1 227 ? 28.317 -3.266 -63.184 1.00 46.06 227 SER A O 1
ATOM 1718 N N . THR A 1 228 ? 28.262 -4.428 -65.101 1.00 48.66 228 THR A N 1
ATOM 1719 C CA . THR A 1 228 ? 29.445 -3.824 -65.738 1.00 48.66 228 THR A CA 1
ATOM 1720 C C . THR A 1 228 ? 29.062 -3.302 -67.117 1.00 48.66 228 THR A C 1
ATOM 1722 O O . THR A 1 228 ? 29.252 -3.994 -68.110 1.00 48.66 228 THR A O 1
ATOM 1725 N N . SER A 1 229 ? 28.506 -2.091 -67.201 1.00 48.41 229 SER A N 1
ATOM 1726 C CA . SER A 1 229 ? 28.751 -1.154 -68.313 1.00 48.41 229 SER A CA 1
ATOM 1727 C C . SER A 1 229 ? 27.934 0.138 -68.184 1.00 48.41 229 SER A C 1
ATOM 1729 O O . SER A 1 229 ? 26.720 0.120 -68.056 1.00 48.41 229 SER A O 1
ATOM 1731 N N . GLY A 1 230 ? 28.640 1.267 -68.300 1.00 43.84 230 GLY A N 1
ATOM 1732 C CA . GLY A 1 230 ? 28.216 2.382 -69.148 1.00 43.84 230 GLY A CA 1
ATOM 1733 C C . GLY A 1 230 ? 27.149 3.358 -68.641 1.00 43.84 230 GLY A C 1
ATOM 1734 O O . GLY A 1 230 ? 25.962 3.135 -68.808 1.00 43.84 230 GLY A O 1
ATOM 1735 N N . GLY A 1 231 ? 27.603 4.570 -68.307 1.00 44.53 231 GLY A N 1
ATOM 1736 C CA . GLY A 1 231 ? 27.183 5.721 -69.113 1.00 44.53 231 GLY A CA 1
ATOM 1737 C C . GLY A 1 231 ? 26.201 6.732 -68.512 1.00 44.53 231 GLY A C 1
ATOM 1738 O O . GLY A 1 231 ? 25.006 6.502 -68.439 1.00 44.53 231 GLY A O 1
ATOM 1739 N N . SER A 1 232 ? 26.745 7.941 -68.340 1.00 41.97 232 SER A N 1
ATOM 1740 C CA . SER A 1 232 ? 26.169 9.223 -68.776 1.00 41.97 232 SER A CA 1
ATOM 1741 C C . SER A 1 232 ? 25.053 9.889 -67.956 1.00 41.97 232 SER A C 1
ATOM 1743 O O . SER A 1 232 ? 23.877 9.559 -68.028 1.00 41.97 232 SER A O 1
ATOM 1745 N N . SER A 1 233 ? 25.482 10.942 -67.255 1.00 48.09 233 SER A N 1
ATOM 1746 C CA . SER A 1 233 ? 24.993 12.322 -67.381 1.00 48.09 233 SER A CA 1
ATOM 1747 C C . SER A 1 233 ? 23.490 12.550 -67.591 1.00 48.09 233 SER A C 1
ATOM 1749 O O . SER A 1 233 ? 22.994 12.560 -68.714 1.00 48.09 233 SER A O 1
ATOM 1751 N N . GLY A 1 234 ? 22.811 12.933 -66.510 1.00 38.12 234 GLY A N 1
ATOM 1752 C CA . GLY A 1 234 ? 21.492 13.562 -66.538 1.00 38.12 234 GLY A CA 1
ATOM 1753 C C . GLY A 1 234 ? 21.436 14.729 -65.557 1.00 38.12 234 GLY A C 1
ATOM 1754 O O . GLY A 1 234 ? 21.168 14.547 -64.377 1.00 38.12 234 GLY A O 1
ATOM 1755 N N . SER A 1 235 ? 21.742 15.923 -66.064 1.00 48.97 235 SER A N 1
ATOM 1756 C CA . SER A 1 235 ? 21.539 17.219 -65.412 1.00 48.97 235 SER A CA 1
ATOM 1757 C C . SER A 1 235 ? 20.045 17.544 -65.339 1.00 48.97 235 SER A C 1
ATOM 1759 O O . SER A 1 235 ? 19.365 17.478 -66.363 1.00 48.97 235 SER A O 1
ATOM 1761 N N . GLY A 1 236 ? 19.540 17.952 -64.171 1.00 40.47 236 GLY A N 1
ATOM 1762 C CA . GLY A 1 236 ? 18.224 18.586 -64.086 1.00 40.47 236 GLY A CA 1
ATOM 1763 C C . GLY A 1 236 ? 17.657 18.716 -62.674 1.00 40.47 236 GLY A C 1
ATOM 1764 O O . GLY A 1 236 ? 17.294 17.721 -62.062 1.00 40.47 236 GLY A O 1
ATOM 1765 N N . GLY A 1 237 ? 17.495 19.961 -62.209 1.00 37.28 237 GLY A N 1
ATOM 1766 C CA . GLY A 1 237 ? 16.505 20.307 -61.181 1.00 37.28 237 GLY A CA 1
ATOM 1767 C C . GLY A 1 237 ? 17.057 20.794 -59.842 1.00 37.28 237 GLY A C 1
ATOM 1768 O O . GLY A 1 237 ? 16.878 20.136 -58.824 1.00 37.28 237 GLY A O 1
ATOM 1769 N N . LEU A 1 238 ? 17.668 21.984 -59.816 1.00 40.53 238 LEU A N 1
ATOM 1770 C CA . LEU A 1 238 ? 17.926 22.719 -58.573 1.00 40.53 238 LEU A CA 1
ATOM 1771 C C . LEU A 1 238 ? 16.607 23.283 -58.016 1.00 40.53 238 LEU A C 1
ATOM 1773 O O . LEU A 1 238 ? 16.257 24.437 -58.257 1.00 40.53 238 LEU A O 1
ATOM 1777 N N . SER A 1 239 ? 15.882 22.473 -57.248 1.00 42.12 239 SER A N 1
ATOM 1778 C CA . SER A 1 239 ? 15.032 22.998 -56.178 1.00 42.12 239 SER A CA 1
ATOM 1779 C C . SER A 1 239 ? 15.957 23.493 -55.071 1.00 42.12 239 SER A C 1
ATOM 1781 O O . SER A 1 239 ? 16.790 22.734 -54.578 1.00 42.12 239 SER A O 1
ATOM 1783 N N . ALA A 1 240 ? 15.855 24.778 -54.726 1.00 40.38 240 ALA A N 1
ATOM 1784 C CA . ALA A 1 240 ? 16.660 25.395 -53.680 1.00 40.38 240 ALA A CA 1
ATOM 1785 C C . ALA A 1 240 ? 16.578 24.551 -52.390 1.00 40.38 240 ALA A C 1
ATOM 1787 O O . ALA A 1 240 ? 15.479 24.398 -51.847 1.00 40.38 240 ALA A O 1
ATOM 1788 N N . PRO A 1 241 ? 17.695 23.976 -51.905 1.00 45.28 241 PRO A N 1
ATOM 1789 C CA . PRO A 1 241 ? 17.687 23.241 -50.657 1.00 45.28 241 PRO A CA 1
ATOM 1790 C C . PRO A 1 241 ? 17.416 24.256 -49.550 1.00 45.28 241 PRO A C 1
ATOM 1792 O O . PRO A 1 241 ? 18.213 25.168 -49.319 1.00 45.28 241 PRO A O 1
ATOM 1795 N N . GLY A 1 242 ? 16.271 24.117 -48.876 1.00 46.97 242 GLY A N 1
ATOM 1796 C CA . GLY A 1 242 ? 16.072 24.756 -47.579 1.00 46.97 242 GLY A CA 1
ATOM 1797 C C . GLY A 1 242 ? 17.284 24.450 -46.691 1.00 46.97 242 GLY A C 1
ATOM 1798 O O . GLY A 1 242 ? 17.885 23.384 -46.859 1.00 46.97 242 GLY A O 1
ATOM 1799 N N . PRO A 1 243 ? 17.700 25.374 -45.807 1.00 47.81 243 PRO A N 1
ATOM 1800 C CA . PRO A 1 243 ? 18.922 25.225 -45.028 1.00 47.81 243 PRO A CA 1
ATOM 1801 C C . PRO A 1 243 ? 18.896 23.877 -44.308 1.00 47.81 243 PRO A C 1
ATOM 1803 O O . PRO A 1 243 ? 18.135 23.684 -43.363 1.00 47.81 243 PRO A O 1
ATOM 1806 N N . GLN A 1 244 ? 19.697 22.929 -44.799 1.00 47.97 244 GLN A N 1
ATOM 1807 C CA . GLN A 1 244 ? 19.899 21.634 -44.171 1.00 47.97 244 GLN A CA 1
ATOM 1808 C C . GLN A 1 244 ? 20.519 21.911 -42.802 1.00 47.97 244 GLN A C 1
ATOM 1810 O O . GLN A 1 244 ? 21.717 22.174 -42.689 1.00 47.97 244 GLN A O 1
ATOM 1815 N N . LEU A 1 245 ? 19.689 21.904 -41.759 1.00 50.03 245 LEU A N 1
ATOM 1816 C CA . LEU A 1 245 ? 20.088 21.997 -40.356 1.00 50.03 245 LEU A CA 1
ATOM 1817 C C . LEU A 1 245 ? 20.791 20.689 -39.953 1.00 50.03 245 LEU A C 1
ATOM 1819 O O . LEU A 1 245 ? 20.308 19.916 -39.139 1.00 50.03 245 LEU A O 1
ATOM 1823 N N . GLN A 1 246 ? 21.946 20.419 -40.560 1.00 54.09 246 GLN A N 1
ATOM 1824 C CA . GLN A 1 246 ? 22.756 19.214 -40.363 1.00 54.09 246 GLN A CA 1
ATOM 1825 C C . GLN A 1 246 ? 23.745 19.332 -39.195 1.00 54.09 246 GLN A C 1
ATOM 1827 O O . GLN A 1 246 ? 24.717 18.584 -39.140 1.00 54.09 246 GLN A O 1
ATOM 1832 N N . ARG A 1 247 ? 23.554 20.261 -38.250 1.00 73.25 247 ARG A N 1
ATOM 1833 C CA . ARG A 1 247 ? 24.452 20.356 -37.089 1.00 73.25 247 ARG A CA 1
ATOM 1834 C C . ARG A 1 247 ? 23.828 19.682 -35.867 1.00 73.25 247 ARG A C 1
ATOM 1836 O O . ARG A 1 247 ? 22.878 20.240 -35.317 1.00 73.25 247 ARG A O 1
ATOM 1843 N N . PRO A 1 248 ? 24.396 18.552 -35.388 1.00 85.00 248 PRO A N 1
ATOM 1844 C CA . PRO A 1 248 ? 24.016 17.922 -34.120 1.00 85.00 248 PRO A CA 1
ATOM 1845 C C . PRO A 1 248 ? 23.959 18.915 -32.951 1.00 85.00 248 PRO A C 1
ATOM 1847 O O . PRO A 1 248 ? 23.133 18.779 -32.057 1.00 85.00 248 PRO A O 1
ATOM 1850 N N . GLU A 1 249 ? 24.785 19.962 -32.989 1.00 91.75 249 GLU A N 1
ATOM 1851 C CA . GLU A 1 249 ? 24.820 21.052 -32.007 1.00 91.75 249 GLU A CA 1
ATOM 1852 C C . GLU A 1 249 ? 23.471 21.766 -31.834 1.00 91.75 249 GLU A C 1
ATOM 1854 O O . GLU A 1 249 ? 23.098 22.105 -30.711 1.00 91.75 249 GLU A O 1
ATOM 1859 N N . VAL A 1 250 ? 22.716 21.968 -32.922 1.00 94.00 250 VAL A N 1
ATOM 1860 C CA . VAL A 1 250 ? 21.415 22.654 -32.872 1.00 94.00 250 VAL A CA 1
ATOM 1861 C C . VAL A 1 250 ? 20.386 21.787 -32.153 1.00 94.00 250 VAL A C 1
ATOM 1863 O O . VAL A 1 250 ? 19.640 22.301 -31.325 1.00 94.00 250 VAL A O 1
ATOM 1866 N N . LEU A 1 251 ? 20.391 20.471 -32.402 1.00 95.12 251 LEU A N 1
ATOM 1867 C CA . LEU A 1 251 ? 19.515 19.523 -31.711 1.00 95.12 251 LEU A CA 1
ATOM 1868 C C . LEU A 1 251 ? 19.794 19.510 -30.206 1.00 95.12 251 LEU A C 1
ATOM 1870 O O . LEU A 1 251 ? 18.871 19.656 -29.409 1.00 95.12 251 LEU A O 1
ATOM 1874 N N . TRP A 1 252 ? 21.060 19.361 -29.809 1.00 95.75 252 TRP A N 1
ATOM 1875 C CA . TRP A 1 252 ? 21.422 19.309 -28.392 1.00 95.75 252 TRP A CA 1
ATOM 1876 C C . TRP A 1 252 ? 21.116 20.626 -27.680 1.00 95.75 252 TRP A C 1
ATOM 1878 O O . TRP A 1 252 ? 20.546 20.608 -26.592 1.00 95.75 252 TRP A O 1
ATOM 1888 N N . SER A 1 253 ? 21.406 21.765 -28.316 1.00 96.12 253 SER A N 1
ATOM 1889 C CA . SER A 1 253 ? 21.033 23.085 -27.800 1.00 96.12 253 SER A CA 1
ATOM 1890 C C . SER A 1 253 ? 19.516 23.217 -27.631 1.00 96.12 253 SER A C 1
ATOM 1892 O O . SER A 1 253 ? 19.050 23.643 -26.576 1.00 96.12 253 SER A O 1
ATOM 1894 N N . ALA A 1 254 ? 18.726 22.781 -28.617 1.00 97.38 254 ALA A N 1
ATOM 1895 C CA . ALA A 1 254 ? 17.267 22.803 -28.535 1.00 97.38 254 ALA A CA 1
ATOM 1896 C C . ALA A 1 254 ? 16.738 21.923 -27.387 1.00 97.38 254 ALA A C 1
ATOM 1898 O O . ALA A 1 254 ? 15.877 22.369 -26.629 1.00 97.38 254 ALA A O 1
ATOM 1899 N N . ILE A 1 255 ? 17.300 20.723 -27.191 1.00 97.25 255 ILE A N 1
ATOM 1900 C CA . ILE A 1 255 ? 16.945 19.835 -26.070 1.00 97.25 255 ILE A CA 1
ATOM 1901 C C . ILE A 1 255 ? 17.275 20.489 -24.725 1.00 97.25 255 ILE A C 1
ATOM 1903 O O . ILE A 1 255 ? 16.427 20.498 -23.838 1.00 97.25 255 ILE A O 1
ATOM 1907 N N . VAL A 1 256 ? 18.467 21.069 -24.565 1.00 96.62 256 VAL A N 1
ATOM 1908 C CA . VAL A 1 256 ? 18.889 21.746 -23.322 1.00 96.62 256 VAL A CA 1
ATOM 1909 C C . VAL A 1 256 ? 17.999 22.957 -23.018 1.00 96.62 256 VAL A C 1
ATOM 1911 O O . VAL A 1 256 ? 17.590 23.180 -21.871 1.00 96.62 256 VAL A O 1
ATOM 1914 N N . ASN A 1 257 ? 17.655 23.729 -24.048 1.00 97.25 257 ASN A N 1
ATOM 1915 C CA . ASN A 1 257 ? 16.831 24.929 -23.923 1.00 97.25 257 ASN A CA 1
ATOM 1916 C C . ASN A 1 257 ? 15.335 24.625 -23.763 1.00 97.25 257 ASN A C 1
ATOM 1918 O O . ASN A 1 257 ? 14.591 25.498 -23.324 1.00 97.25 257 ASN A O 1
ATOM 1922 N N . GLY A 1 258 ? 14.896 23.396 -24.047 1.00 96.94 258 GLY A N 1
ATOM 1923 C CA . GLY A 1 258 ? 13.483 23.026 -23.998 1.00 96.94 258 GLY A CA 1
ATOM 1924 C C . GLY A 1 258 ? 12.679 23.496 -25.214 1.00 96.94 258 GLY A C 1
ATOM 1925 O O . GLY A 1 258 ? 11.466 23.638 -25.106 1.00 96.94 258 GLY A O 1
ATOM 1926 N N . ASP A 1 259 ? 13.327 23.757 -26.353 1.00 98.00 259 ASP A N 1
ATOM 1927 C CA . ASP A 1 259 ? 12.665 24.210 -27.582 1.00 98.00 259 ASP A CA 1
ATOM 1928 C C . ASP A 1 259 ? 12.008 23.027 -28.310 1.00 98.00 259 ASP A C 1
ATOM 1930 O O . ASP A 1 259 ? 12.585 22.393 -29.200 1.00 98.00 259 ASP A O 1
ATOM 1934 N N . THR A 1 260 ? 10.782 22.713 -27.895 1.00 97.88 260 THR A N 1
ATOM 1935 C CA . THR A 1 260 ? 9.980 21.603 -28.427 1.00 97.88 260 THR A CA 1
ATOM 1936 C C . THR A 1 260 ? 9.727 21.727 -29.928 1.00 97.88 260 THR A C 1
ATOM 1938 O O . THR A 1 260 ? 9.752 20.716 -30.629 1.00 97.88 260 THR A O 1
ATOM 1941 N N . HIS A 1 261 ? 9.540 22.944 -30.446 1.00 97.69 261 HIS A N 1
ATOM 1942 C CA . HIS A 1 261 ? 9.276 23.184 -31.864 1.00 97.69 261 HIS A CA 1
ATOM 1943 C C . HIS A 1 261 ? 10.503 22.873 -32.726 1.00 97.69 261 HIS A C 1
ATOM 1945 O O . HIS A 1 261 ? 10.396 22.174 -33.738 1.00 97.69 261 HIS A O 1
ATOM 1951 N N . THR A 1 262 ? 11.682 23.350 -32.323 1.00 96.75 262 THR A N 1
ATOM 1952 C CA . THR A 1 262 ? 12.926 23.057 -33.046 1.00 96.75 262 THR A CA 1
ATOM 1953 C C . THR A 1 262 ? 13.258 21.567 -32.995 1.00 96.75 262 THR A C 1
ATOM 1955 O O . THR A 1 262 ? 13.619 20.996 -34.025 1.00 96.75 262 THR A O 1
ATOM 1958 N N . VAL A 1 263 ? 13.066 20.904 -31.847 1.00 97.50 263 VAL A N 1
ATOM 1959 C CA . VAL A 1 263 ? 13.254 19.446 -31.738 1.00 97.50 263 VAL A CA 1
ATOM 1960 C C . VAL A 1 263 ? 12.288 18.687 -32.658 1.00 97.50 263 VAL A C 1
ATOM 1962 O O . VAL A 1 263 ? 12.738 17.817 -33.404 1.00 97.50 263 VAL A O 1
ATOM 1965 N N . ASP A 1 264 ? 10.993 19.028 -32.676 1.00 97.62 264 ASP A N 1
ATOM 1966 C CA . ASP A 1 264 ? 10.000 18.382 -33.557 1.00 97.62 264 ASP A CA 1
ATOM 1967 C C . ASP A 1 264 ? 10.353 18.571 -35.039 1.00 97.62 264 ASP A C 1
ATOM 1969 O O . ASP A 1 264 ? 10.312 17.622 -35.824 1.00 97.62 264 ASP A O 1
ATOM 1973 N N . SER A 1 265 ? 10.769 19.782 -35.419 1.00 96.44 265 SER A N 1
ATOM 1974 C CA . SER A 1 265 ? 11.204 20.098 -36.782 1.00 96.44 265 SER A CA 1
ATOM 1975 C C . SER A 1 265 ? 12.411 19.254 -37.209 1.00 96.44 265 SER A C 1
ATOM 1977 O O . SER A 1 265 ? 12.392 18.656 -38.287 1.00 96.44 265 SER A O 1
ATOM 1979 N N . ILE A 1 266 ? 13.428 19.125 -36.347 1.00 95.31 266 ILE A N 1
ATOM 1980 C CA . ILE A 1 266 ? 14.621 18.307 -36.622 1.00 95.31 266 ILE A CA 1
ATOM 1981 C C . ILE A 1 266 ? 14.253 16.825 -36.768 1.00 95.31 266 ILE A C 1
ATOM 1983 O O . ILE A 1 266 ? 14.749 16.168 -37.684 1.00 95.31 266 ILE A O 1
ATOM 1987 N N . ILE A 1 267 ? 13.366 16.298 -35.916 1.00 95.56 267 ILE A N 1
ATOM 1988 C CA . ILE A 1 267 ? 12.890 14.908 -36.015 1.00 95.56 267 ILE A CA 1
ATOM 1989 C C . ILE A 1 267 ? 12.188 14.679 -37.359 1.00 95.56 267 ILE A C 1
ATOM 1991 O O . ILE A 1 267 ? 12.536 13.749 -38.085 1.00 95.56 267 ILE A O 1
ATOM 1995 N N . ARG A 1 268 ? 11.250 15.556 -37.742 1.00 94.62 268 ARG A N 1
ATOM 1996 C CA . ARG A 1 268 ? 10.492 15.433 -39.002 1.00 94.62 268 ARG A CA 1
ATOM 1997 C C . ARG A 1 268 ? 11.359 15.544 -40.253 1.00 94.62 268 ARG A C 1
ATOM 1999 O O . ARG A 1 268 ? 11.038 14.932 -41.266 1.00 94.62 268 ARG A O 1
ATOM 2006 N N . GLN A 1 269 ? 12.446 16.310 -40.191 1.00 93.94 269 GLN A N 1
ATOM 2007 C CA . GLN A 1 269 ? 13.420 16.434 -41.280 1.00 93.94 269 GLN A CA 1
ATOM 2008 C C . GLN A 1 269 ? 14.396 15.245 -41.356 1.00 93.94 269 GLN A C 1
ATOM 2010 O O . GLN A 1 269 ? 15.280 15.239 -42.211 1.00 93.94 269 GLN A O 1
ATOM 2015 N N . GLY A 1 270 ? 14.270 14.250 -40.471 1.00 91.25 270 GLY A N 1
ATOM 2016 C CA . GLY A 1 270 ? 15.183 13.107 -40.397 1.00 91.25 270 GLY A CA 1
ATOM 2017 C C . GLY A 1 270 ? 16.535 13.436 -39.756 1.00 91.25 270 GLY A C 1
ATOM 2018 O O . GLY A 1 270 ? 17.466 12.643 -39.859 1.00 91.25 270 GLY A O 1
ATOM 2019 N N . GLY A 1 271 ? 16.664 14.587 -39.087 1.00 90.38 271 GLY A N 1
ATOM 2020 C CA . GLY A 1 271 ? 17.888 14.986 -38.385 1.00 90.38 271 GLY A CA 1
ATOM 2021 C C . GLY A 1 271 ? 18.133 14.207 -37.087 1.00 90.38 271 GLY A C 1
ATOM 2022 O O . GLY A 1 271 ? 19.267 14.129 -36.621 1.00 90.38 271 GLY A O 1
ATOM 2023 N N . LEU A 1 272 ? 17.091 13.586 -36.528 1.00 94.75 272 LEU A N 1
ATOM 2024 C CA . LEU A 1 272 ? 17.187 12.605 -35.450 1.00 94.75 272 LEU A CA 1
ATOM 2025 C C . LEU A 1 272 ? 16.479 11.323 -35.897 1.00 94.75 272 LEU A C 1
ATOM 2027 O O . LEU A 1 272 ? 15.263 11.308 -36.036 1.00 94.75 272 LEU A O 1
ATOM 2031 N N . VAL A 1 273 ? 17.242 10.254 -36.128 1.00 91.81 273 VAL A N 1
ATOM 2032 C CA . VAL A 1 273 ? 16.717 8.977 -36.658 1.00 91.81 273 VAL A CA 1
ATOM 2033 C C . VAL A 1 273 ? 16.429 7.938 -35.576 1.00 91.81 273 VAL A C 1
ATOM 2035 O O . VAL A 1 273 ? 15.779 6.932 -35.840 1.00 91.81 273 VAL A O 1
ATOM 2038 N N . SER A 1 274 ? 16.925 8.153 -34.355 1.00 95.81 274 SER A N 1
ATOM 2039 C CA . SER A 1 274 ? 16.795 7.197 -33.256 1.00 95.81 274 SER A CA 1
ATOM 2040 C C . SER A 1 274 ? 16.748 7.883 -31.900 1.00 95.81 274 SER A C 1
ATOM 2042 O O . SER A 1 274 ? 17.595 8.726 -31.592 1.00 95.81 274 SER A O 1
ATOM 2044 N N . GLY A 1 275 ? 15.835 7.433 -31.040 1.00 95.94 275 GLY A N 1
ATOM 2045 C CA . GLY A 1 275 ? 15.770 7.822 -29.631 1.00 95.94 275 GLY A CA 1
ATOM 2046 C C . GLY A 1 275 ? 16.969 7.329 -28.811 1.00 95.94 275 GLY A C 1
ATOM 2047 O O . GLY A 1 275 ? 17.172 7.783 -27.688 1.00 95.94 275 GLY A O 1
ATOM 2048 N N . ARG A 1 276 ? 17.795 6.430 -29.369 1.00 96.75 276 ARG A N 1
ATOM 2049 C CA . ARG A 1 276 ? 19.057 5.953 -28.769 1.00 96.75 276 ARG A CA 1
ATOM 2050 C C . ARG A 1 276 ? 20.269 6.780 -29.181 1.00 96.75 276 ARG A C 1
ATOM 2052 O O . ARG A 1 276 ? 21.384 6.419 -28.817 1.00 96.75 276 ARG A O 1
ATOM 2059 N N . THR A 1 277 ? 20.078 7.841 -29.963 1.00 95.81 277 THR A N 1
ATOM 2060 C CA . THR A 1 277 ? 21.176 8.728 -30.361 1.00 95.81 277 THR A CA 1
ATOM 2061 C C . THR A 1 277 ? 21.799 9.331 -29.112 1.00 95.81 277 THR A C 1
ATOM 2063 O O . THR A 1 277 ? 21.090 9.913 -28.288 1.00 95.81 277 THR A O 1
ATOM 2066 N N . LYS A 1 278 ? 23.113 9.153 -28.970 1.00 96.00 278 LYS A N 1
ATOM 2067 C CA . LYS A 1 278 ? 23.878 9.595 -27.808 1.00 96.00 278 LYS A CA 1
ATOM 2068 C C . LYS A 1 278 ? 24.664 10.858 -28.111 1.00 96.00 278 LYS A C 1
ATOM 2070 O O . LYS A 1 278 ? 25.149 11.040 -29.228 1.00 96.00 278 LYS A O 1
ATOM 2075 N N . ASP A 1 279 ? 24.792 11.710 -27.108 1.00 95.31 279 ASP A N 1
ATOM 2076 C CA . ASP A 1 279 ? 25.727 12.826 -27.132 1.00 95.31 279 ASP A CA 1
ATOM 2077 C C . ASP A 1 279 ? 27.186 12.330 -26.967 1.00 95.31 279 ASP A C 1
ATOM 2079 O O . ASP A 1 279 ? 27.420 11.141 -26.716 1.00 95.31 279 ASP A O 1
ATOM 2083 N N . PRO A 1 280 ? 28.197 13.212 -27.084 1.00 93.31 280 PRO A N 1
ATOM 2084 C CA . PRO A 1 280 ? 29.596 12.840 -26.849 1.00 93.31 280 PRO A CA 1
ATOM 2085 C C . PRO A 1 280 ? 29.890 12.318 -25.431 1.00 93.31 280 PRO A C 1
ATOM 2087 O O . PRO A 1 280 ? 30.910 11.662 -25.224 1.00 93.31 280 PRO A O 1
ATOM 2090 N N . SER A 1 281 ? 29.013 12.593 -24.460 1.00 92.94 281 SER A N 1
ATOM 2091 C CA . SER A 1 281 ? 29.112 12.095 -23.080 1.00 92.94 281 SER A CA 1
ATOM 2092 C C . SER A 1 281 ? 28.535 10.682 -22.921 1.00 92.94 281 SER A C 1
ATOM 2094 O O . SER A 1 281 ? 28.709 10.064 -21.870 1.00 92.94 281 SER A O 1
ATOM 2096 N N . GLY A 1 282 ? 27.881 10.149 -23.958 1.00 94.44 282 GLY A N 1
ATOM 2097 C CA . GLY A 1 282 ? 27.281 8.819 -23.978 1.00 94.44 282 GLY A CA 1
ATOM 2098 C C . GLY A 1 282 ? 25.834 8.758 -23.480 1.00 94.44 282 GLY A C 1
ATOM 2099 O O . GLY A 1 282 ? 25.340 7.644 -23.259 1.00 94.44 282 GLY A O 1
ATOM 2100 N N . HIS A 1 283 ? 25.165 9.905 -23.326 1.00 96.62 283 HIS A N 1
ATOM 2101 C CA . HIS A 1 283 ? 23.781 10.035 -22.865 1.00 96.62 283 HIS A CA 1
ATOM 2102 C C . HIS A 1 283 ? 22.803 10.155 -24.028 1.00 96.62 283 HIS A C 1
ATOM 2104 O O . HIS A 1 283 ? 23.051 10.902 -24.976 1.00 96.62 283 HIS A O 1
ATOM 2110 N N . SER A 1 284 ? 21.678 9.441 -23.967 1.00 97.50 284 SER A N 1
ATOM 2111 C CA . SER A 1 284 ? 20.644 9.547 -24.998 1.00 97.50 284 SER A CA 1
ATOM 2112 C C . SER A 1 284 ? 19.964 10.924 -25.030 1.00 97.50 284 SER A C 1
ATOM 2114 O O . SER A 1 284 ? 19.991 11.699 -24.071 1.00 97.50 284 SER A O 1
ATOM 2116 N N . VAL A 1 285 ? 19.274 11.213 -26.135 1.00 97.62 285 VAL A N 1
ATOM 2117 C CA . VAL A 1 285 ? 18.388 12.386 -26.257 1.00 97.62 285 VAL A CA 1
ATOM 2118 C C . VAL A 1 285 ? 17.334 12.460 -25.145 1.00 97.62 285 VAL A C 1
ATOM 2120 O O . VAL A 1 285 ? 17.081 13.548 -24.626 1.00 97.62 285 VAL A O 1
ATOM 2123 N N . LEU A 1 286 ? 16.762 11.321 -24.731 1.00 98.25 286 LEU A N 1
ATOM 2124 C CA . LEU A 1 286 ? 15.783 11.266 -23.640 1.00 98.25 286 LEU A CA 1
ATOM 2125 C C . LEU A 1 286 ? 16.445 11.556 -22.290 1.00 98.25 286 LEU A C 1
ATOM 2127 O O . LEU A 1 286 ? 15.903 12.323 -21.492 1.00 98.25 286 LEU A O 1
ATOM 2131 N N . TRP A 1 287 ? 17.623 10.974 -22.052 1.00 98.31 287 TRP A N 1
ATOM 2132 C CA . TRP A 1 287 ? 18.412 11.234 -20.852 1.00 98.31 287 TRP A CA 1
ATOM 2133 C C . TRP A 1 287 ? 18.690 12.726 -20.689 1.00 98.31 287 TRP A C 1
ATOM 2135 O O . TRP A 1 287 ? 18.400 13.294 -19.638 1.00 98.31 287 TRP A O 1
ATOM 2145 N N . ASN A 1 288 ? 19.199 13.374 -21.739 1.00 98.06 288 ASN A N 1
ATOM 2146 C CA . ASN A 1 288 ? 19.500 14.802 -21.710 1.00 98.06 288 ASN A CA 1
ATOM 2147 C C . ASN A 1 288 ? 18.235 15.640 -21.484 1.00 98.06 288 ASN A C 1
ATOM 2149 O O . ASN A 1 288 ? 18.243 16.521 -20.627 1.00 98.06 288 ASN A O 1
ATOM 2153 N N . ALA A 1 289 ? 17.120 15.326 -22.148 1.00 98.25 289 ALA A N 1
ATOM 2154 C CA . ALA A 1 289 ? 15.861 16.034 -21.908 1.00 98.25 289 ALA A CA 1
ATOM 2155 C C . ALA A 1 289 ? 15.426 15.974 -20.429 1.00 98.25 289 ALA A C 1
ATOM 2157 O O . ALA A 1 289 ? 15.059 17.001 -19.855 1.00 98.25 289 ALA A O 1
ATOM 2158 N N . LEU A 1 290 ? 15.524 14.807 -19.781 1.00 98.06 290 LEU A N 1
ATOM 2159 C CA . LEU A 1 290 ? 15.213 14.660 -18.355 1.00 98.06 290 LEU A CA 1
ATOM 2160 C C . LEU A 1 290 ? 16.242 15.351 -17.450 1.00 98.06 290 LEU A C 1
ATOM 2162 O O . LEU A 1 290 ? 15.857 16.042 -16.509 1.00 98.06 290 LEU A O 1
ATOM 2166 N N . ALA A 1 291 ? 17.537 15.208 -17.736 1.00 97.19 291 ALA A N 1
ATOM 2167 C CA . ALA A 1 291 ? 18.612 15.809 -16.948 1.00 97.19 291 ALA A CA 1
ATOM 2168 C C . ALA A 1 291 ? 18.542 17.348 -16.936 1.00 97.19 291 ALA A C 1
ATOM 2170 O O . ALA A 1 291 ? 18.826 17.968 -15.911 1.00 97.19 291 ALA A O 1
ATOM 2171 N N . PHE A 1 292 ? 18.102 17.961 -18.040 1.00 97.38 292 PHE A N 1
ATOM 2172 C CA . PHE A 1 292 ? 17.868 19.406 -18.159 1.00 97.38 292 PHE A CA 1
ATOM 2173 C C . PHE A 1 292 ? 16.432 19.834 -17.807 1.00 97.38 292 PHE A C 1
ATOM 2175 O O . PHE A 1 292 ? 16.042 20.970 -18.075 1.00 97.38 292 PHE A O 1
ATOM 2182 N N . GLN A 1 293 ? 15.648 18.952 -17.181 1.00 97.31 293 GLN A N 1
ATOM 2183 C CA . GLN A 1 293 ? 14.290 19.221 -16.696 1.00 97.31 293 GLN A CA 1
ATOM 2184 C C . GLN A 1 293 ? 13.296 19.669 -17.780 1.00 97.31 293 GLN A C 1
ATOM 2186 O O . GLN A 1 293 ? 12.397 20.475 -17.537 1.00 97.31 293 GLN A O 1
ATOM 2191 N N . ARG A 1 294 ? 13.433 19.145 -19.000 1.00 97.88 294 ARG A N 1
ATOM 2192 C CA . ARG A 1 294 ? 12.571 19.463 -20.146 1.00 97.88 294 ARG A CA 1
ATOM 2193 C C . ARG A 1 294 ? 11.555 18.348 -20.386 1.00 97.88 294 ARG A C 1
ATOM 2195 O O . ARG A 1 294 ? 11.649 17.606 -21.361 1.00 97.88 294 ARG A O 1
ATOM 2202 N N . ALA A 1 295 ? 10.574 18.232 -19.490 1.00 97.69 295 ALA A N 1
ATOM 2203 C CA . ALA A 1 295 ? 9.564 17.167 -19.535 1.00 97.69 295 ALA A CA 1
ATOM 2204 C C . ALA A 1 295 ? 8.772 17.131 -20.858 1.00 97.69 295 ALA A C 1
ATOM 2206 O O . ALA A 1 295 ? 8.515 16.054 -21.390 1.00 97.69 295 ALA A O 1
ATOM 2207 N N . GLU A 1 296 ? 8.446 18.292 -21.435 1.00 97.81 296 GLU A N 1
ATOM 2208 C CA . GLU A 1 296 ? 7.743 18.367 -22.724 1.00 97.81 296 GLU A CA 1
ATOM 2209 C C . GLU A 1 296 ? 8.586 17.829 -23.885 1.00 97.81 296 GLU A C 1
ATOM 2211 O O . GLU A 1 296 ? 8.085 17.077 -24.720 1.00 97.81 296 GLU A O 1
ATOM 2216 N N . VAL A 1 297 ? 9.885 18.150 -23.912 1.00 98.19 297 VAL A N 1
ATOM 2217 C CA . VAL A 1 297 ? 10.819 17.602 -24.906 1.00 98.19 297 VAL A CA 1
ATOM 2218 C C . VAL A 1 297 ? 10.975 16.093 -24.712 1.00 98.19 297 VAL A C 1
ATOM 2220 O O . VAL A 1 297 ? 10.962 15.348 -25.688 1.00 98.19 297 VAL A O 1
ATOM 2223 N N . ALA A 1 298 ? 11.064 15.617 -23.467 1.00 98.31 298 ALA A N 1
ATOM 2224 C CA . ALA A 1 298 ? 11.130 14.187 -23.170 1.00 98.31 298 ALA A CA 1
ATOM 2225 C C . ALA A 1 298 ? 9.878 13.433 -23.663 1.00 98.31 298 ALA A C 1
ATOM 2227 O O . ALA A 1 298 ? 10.004 12.383 -24.295 1.00 98.31 298 ALA A O 1
ATOM 2228 N N . LEU A 1 299 ? 8.678 13.985 -23.448 1.00 97.62 299 LEU A N 1
ATOM 2229 C CA . LEU A 1 299 ? 7.432 13.424 -23.985 1.00 97.62 299 LEU A CA 1
ATOM 2230 C C . LEU A 1 299 ? 7.384 13.447 -25.514 1.00 97.62 299 LEU A C 1
ATOM 2232 O O . LEU A 1 299 ? 6.961 12.464 -26.122 1.00 97.62 299 LEU A O 1
ATOM 2236 N N . LEU A 1 300 ? 7.829 14.540 -26.141 1.00 98.00 300 LEU A N 1
ATOM 2237 C CA . LEU A 1 300 ? 7.929 14.639 -27.597 1.00 98.00 300 LEU A CA 1
ATOM 2238 C C . LEU A 1 300 ? 8.841 13.539 -28.161 1.00 98.00 300 LEU A C 1
ATOM 2240 O O . LEU A 1 300 ? 8.466 12.861 -29.118 1.00 98.00 300 LEU A O 1
ATOM 2244 N N . ILE A 1 301 ? 10.000 13.315 -27.535 1.00 98.31 301 ILE A N 1
ATOM 2245 C CA . ILE A 1 301 ? 10.938 12.247 -27.906 1.00 98.31 301 ILE A CA 1
ATOM 2246 C C . ILE A 1 301 ? 10.274 10.872 -27.768 1.00 98.31 301 ILE A C 1
ATOM 2248 O O . ILE A 1 301 ? 10.353 10.074 -28.697 1.00 98.31 301 ILE A O 1
ATOM 2252 N N . LEU A 1 302 ? 9.585 10.592 -26.659 1.00 97.62 302 LEU A N 1
ATOM 2253 C CA . LEU A 1 302 ? 8.902 9.307 -26.439 1.00 97.62 302 LEU A CA 1
ATOM 2254 C C . LEU A 1 302 ? 7.769 9.047 -27.435 1.00 97.62 302 LEU A C 1
ATOM 2256 O O . LEU A 1 302 ? 7.534 7.899 -27.808 1.00 97.62 302 LEU A O 1
ATOM 2260 N N . ARG A 1 303 ? 7.084 10.101 -27.889 1.00 97.06 303 ARG A N 1
ATOM 2261 C CA . ARG A 1 303 ? 6.031 9.999 -28.905 1.00 97.06 303 ARG A CA 1
ATOM 2262 C C . ARG A 1 303 ? 6.586 9.594 -30.271 1.00 97.06 303 ARG A C 1
ATOM 2264 O O . ARG A 1 303 ? 5.956 8.796 -30.958 1.00 97.06 303 ARG A O 1
ATOM 2271 N N . HIS A 1 304 ? 7.730 10.151 -30.665 1.00 97.75 304 HIS A N 1
ATOM 2272 C CA . HIS A 1 304 ? 8.374 9.837 -31.947 1.00 97.75 304 HIS A CA 1
ATOM 2273 C C . HIS A 1 304 ? 9.198 8.546 -31.902 1.00 97.75 304 HIS A C 1
ATOM 2275 O O . HIS A 1 304 ? 9.284 7.835 -32.900 1.00 97.75 304 HIS A O 1
ATOM 2281 N N . PHE A 1 305 ? 9.769 8.216 -30.743 1.00 97.38 305 PHE A N 1
ATOM 2282 C CA . PHE A 1 305 ? 10.645 7.062 -30.538 1.00 97.38 305 PHE A CA 1
ATOM 2283 C C . PHE A 1 305 ? 10.154 6.198 -29.363 1.00 97.38 305 PHE A C 1
ATOM 2285 O O . PHE A 1 305 ? 10.807 6.158 -28.314 1.00 97.38 305 PHE A O 1
ATOM 2292 N N . PRO A 1 306 ? 9.021 5.489 -29.511 1.00 96.50 306 PRO A N 1
ATOM 2293 C CA . PRO A 1 306 ? 8.462 4.673 -28.437 1.00 96.50 306 PRO A CA 1
ATOM 2294 C C . PRO A 1 306 ? 9.446 3.568 -28.015 1.00 96.50 306 PRO A C 1
ATOM 2296 O O . PRO A 1 306 ? 10.146 3.032 -28.873 1.00 96.50 306 PRO A O 1
ATOM 2299 N N . PRO A 1 307 ? 9.513 3.200 -26.723 1.00 93.62 307 PRO A N 1
ATOM 2300 C CA . PRO A 1 307 ? 10.558 2.323 -26.177 1.00 93.62 307 PRO A CA 1
ATOM 2301 C C . PRO A 1 307 ? 10.617 0.927 -26.818 1.00 93.62 307 PRO A C 1
ATOM 2303 O O . PRO A 1 307 ? 11.695 0.346 -26.920 1.00 93.62 307 PRO A O 1
ATOM 2306 N N . ASP A 1 308 ? 9.482 0.426 -27.309 1.00 88.12 308 ASP A N 1
ATOM 2307 C CA . ASP A 1 308 ? 9.357 -0.905 -27.916 1.00 88.12 308 ASP A CA 1
ATOM 2308 C C . ASP A 1 308 ? 9.715 -0.929 -29.417 1.00 88.12 308 ASP A C 1
ATOM 2310 O O . ASP A 1 308 ? 9.683 -1.980 -30.055 1.00 88.12 308 ASP A O 1
ATOM 2314 N N . ALA A 1 309 ? 10.050 0.222 -30.013 1.00 90.44 309 ALA A N 1
ATOM 2315 C CA . ALA A 1 309 ? 10.440 0.308 -31.418 1.00 90.44 309 ALA A CA 1
ATOM 2316 C C . ALA A 1 309 ? 11.947 0.085 -31.633 1.00 90.44 309 ALA A C 1
ATOM 2318 O O . ALA A 1 309 ? 12.778 0.364 -30.769 1.00 90.44 309 ALA A O 1
ATOM 2319 N N . LEU A 1 310 ? 12.315 -0.327 -32.854 1.00 77.81 310 LEU A N 1
ATOM 2320 C CA . LEU A 1 310 ? 13.705 -0.558 -33.278 1.00 77.81 310 LEU A CA 1
ATOM 2321 C C . LEU A 1 310 ? 14.620 0.654 -33.029 1.00 77.81 310 LEU A C 1
ATOM 2323 O O . LEU A 1 310 ? 15.720 0.528 -32.493 1.00 77.81 310 LEU A O 1
ATOM 2327 N N . HIS A 1 311 ? 14.135 1.840 -33.392 1.00 93.12 311 HIS A N 1
ATOM 2328 C CA . HIS A 1 311 ? 14.807 3.122 -33.163 1.00 93.12 311 HIS A CA 1
ATOM 2329 C C . HIS A 1 311 ? 14.251 3.854 -31.930 1.00 93.12 311 HIS A C 1
ATOM 2331 O O . HIS A 1 311 ? 14.420 5.064 -31.781 1.00 93.12 311 HIS A O 1
ATOM 2337 N N . GLY A 1 312 ? 13.567 3.113 -31.058 1.00 94.69 312 GLY A N 1
ATOM 2338 C CA . GLY A 1 312 ? 12.959 3.581 -29.823 1.00 94.69 312 GLY A CA 1
ATOM 2339 C C . GLY A 1 312 ? 13.968 3.949 -28.747 1.00 94.69 312 GLY A C 1
ATOM 2340 O O . GLY A 1 312 ? 15.126 3.530 -28.789 1.00 94.69 312 GLY A O 1
ATOM 2341 N N . VAL A 1 313 ? 13.534 4.713 -27.748 1.00 97.12 313 VAL A N 1
ATOM 2342 C CA . VAL A 1 313 ? 14.372 5.037 -26.584 1.00 97.12 313 VAL A CA 1
ATOM 2343 C C . VAL A 1 313 ? 14.742 3.789 -25.770 1.00 97.12 313 VAL A C 1
ATOM 2345 O O . VAL A 1 313 ? 13.997 2.816 -25.711 1.00 97.12 313 VAL A O 1
ATOM 2348 N N . SER A 1 314 ? 15.889 3.823 -25.092 1.00 96.38 314 SER A N 1
ATOM 2349 C CA . SER A 1 314 ? 16.301 2.755 -24.174 1.00 96.38 314 SER A CA 1
ATOM 2350 C C . SER A 1 314 ? 15.918 3.109 -22.738 1.00 96.38 314 SER A C 1
ATOM 2352 O O . SER A 1 314 ? 16.584 3.927 -22.110 1.00 96.38 314 SER A O 1
ATOM 2354 N N . LEU A 1 315 ? 14.881 2.470 -22.186 1.00 97.00 315 LEU A N 1
ATOM 2355 C CA . LEU A 1 315 ? 14.435 2.749 -20.810 1.00 97.00 315 LEU A CA 1
ATOM 2356 C C . LEU A 1 315 ? 15.382 2.215 -19.726 1.00 97.00 315 LEU A C 1
ATOM 2358 O O . LEU A 1 315 ? 15.378 2.717 -18.606 1.00 97.00 315 LEU A O 1
ATOM 2362 N N . GLY A 1 316 ? 16.211 1.222 -20.059 1.00 96.44 316 GLY A N 1
ATOM 2363 C CA . GLY A 1 316 ? 17.237 0.670 -19.168 1.00 96.44 316 GLY A CA 1
ATOM 2364 C C . GLY A 1 316 ? 18.539 1.475 -19.130 1.00 96.44 316 GLY A C 1
ATOM 2365 O O . GLY A 1 316 ? 19.559 0.954 -18.690 1.00 96.44 316 GLY A O 1
ATOM 2366 N N . GLU A 1 317 ? 18.552 2.708 -19.644 1.00 97.00 317 GLU A N 1
ATOM 2367 C CA . GLU A 1 317 ? 19.747 3.549 -19.620 1.00 97.00 317 GLU A CA 1
ATOM 2368 C C . GLU A 1 317 ? 20.115 3.964 -18.188 1.00 97.00 317 GLU A C 1
ATOM 2370 O O . GLU A 1 317 ? 19.281 4.467 -17.429 1.00 97.00 317 GLU A O 1
ATOM 2375 N N . LEU A 1 318 ? 21.392 3.773 -17.848 1.00 97.44 318 LEU A N 1
ATOM 2376 C CA . LEU A 1 318 ? 21.984 4.151 -16.570 1.00 97.44 318 LEU A CA 1
ATOM 2377 C C . LEU A 1 318 ? 23.151 5.118 -16.793 1.00 97.44 318 LEU A C 1
ATOM 2379 O O . LEU A 1 318 ? 23.950 4.941 -17.715 1.00 97.44 318 LEU A O 1
ATOM 2383 N N . HIS A 1 319 ? 23.298 6.107 -15.913 1.00 97.31 319 HIS A N 1
ATOM 2384 C CA . HIS A 1 319 ? 24.468 6.984 -15.913 1.00 97.31 319 HIS A CA 1
ATOM 2385 C C . HIS A 1 319 ? 25.729 6.187 -15.552 1.00 97.31 319 HIS A C 1
ATOM 2387 O O . HIS A 1 319 ? 25.790 5.577 -14.487 1.00 97.31 319 HIS A O 1
ATOM 2393 N N . HIS A 1 320 ? 26.791 6.280 -16.354 1.00 96.06 320 HIS A N 1
ATOM 2394 C CA . HIS A 1 320 ? 28.042 5.528 -16.156 1.00 96.06 320 HIS A CA 1
ATOM 2395 C C . HIS A 1 320 ? 28.717 5.772 -14.800 1.00 96.06 320 HIS A C 1
ATOM 2397 O O . HIS A 1 320 ? 29.204 4.833 -14.186 1.00 96.06 320 HIS A O 1
ATOM 2403 N N . ARG A 1 321 ? 28.763 7.027 -14.326 1.00 95.56 321 ARG A N 1
ATOM 2404 C CA . ARG A 1 321 ? 29.366 7.370 -13.017 1.00 95.56 321 ARG A CA 1
ATOM 2405 C C . ARG A 1 321 ? 28.425 7.246 -11.820 1.00 95.56 321 ARG A C 1
ATOM 2407 O O . ARG A 1 321 ? 28.786 6.622 -10.834 1.00 95.56 321 ARG A O 1
ATOM 2414 N N . SER A 1 322 ? 27.255 7.890 -11.858 1.00 97.12 322 SER A N 1
ATOM 2415 C CA . SER A 1 322 ? 26.347 7.919 -10.706 1.00 97.12 322 SER A CA 1
ATOM 2416 C C . SER A 1 322 ? 25.434 6.701 -10.614 1.00 97.12 322 SER A C 1
ATOM 2418 O O . SER A 1 322 ? 24.800 6.513 -9.581 1.00 97.12 322 SER A O 1
ATOM 2420 N N . GLY A 1 323 ? 25.314 5.894 -11.670 1.00 97.75 323 GLY A N 1
ATOM 2421 C CA . GLY A 1 323 ? 24.375 4.775 -11.725 1.00 97.75 323 GLY A CA 1
ATOM 2422 C C . GLY A 1 323 ? 22.902 5.193 -11.710 1.00 97.75 323 GLY A C 1
ATOM 2423 O O . GLY A 1 323 ? 22.047 4.334 -11.521 1.00 97.75 323 GLY A O 1
ATOM 2424 N N . ASN A 1 324 ? 22.580 6.483 -11.864 1.00 98.44 324 ASN A N 1
ATOM 2425 C CA . ASN A 1 324 ? 21.192 6.947 -11.902 1.00 98.44 324 ASN A CA 1
ATOM 2426 C C . ASN A 1 324 ? 20.455 6.302 -13.083 1.00 98.44 324 ASN A C 1
ATOM 2428 O O . ASN A 1 324 ? 21.019 6.194 -14.167 1.00 98.44 324 ASN A O 1
ATOM 2432 N N . SER A 1 325 ? 19.197 5.920 -12.883 1.00 98.31 325 SER A N 1
ATOM 2433 C CA . SER A 1 325 ? 18.280 5.560 -13.973 1.00 98.31 325 SER A CA 1
ATOM 2434 C C . SER A 1 325 ? 17.419 6.757 -14.379 1.00 98.31 325 SER A C 1
ATOM 2436 O O . SER A 1 325 ? 17.393 7.777 -13.682 1.00 98.31 325 SER A O 1
ATOM 2438 N N . LEU A 1 326 ? 16.653 6.623 -15.464 1.00 98.38 326 LEU A N 1
ATOM 2439 C CA . LEU A 1 326 ? 15.695 7.652 -15.880 1.00 98.38 326 LEU A CA 1
ATOM 2440 C C . LEU A 1 326 ? 14.665 7.973 -14.775 1.00 98.38 326 LEU A C 1
ATOM 2442 O O . LEU A 1 326 ? 14.329 9.143 -14.614 1.00 98.38 326 LEU A O 1
ATOM 2446 N N . LEU A 1 327 ? 14.240 6.990 -13.957 1.00 98.44 327 LEU A N 1
ATOM 2447 C CA . LEU A 1 327 ? 13.343 7.222 -12.805 1.00 98.44 327 LEU A CA 1
ATOM 2448 C C . LEU A 1 327 ? 13.964 8.143 -11.753 1.00 98.44 327 LEU A C 1
ATOM 2450 O O . LEU A 1 327 ? 13.281 9.016 -11.229 1.00 98.44 327 LEU A O 1
ATOM 2454 N N . HIS A 1 328 ? 15.265 8.005 -11.484 1.00 98.62 328 HIS A N 1
ATOM 2455 C CA . HIS A 1 328 ? 15.962 8.902 -10.561 1.00 98.62 328 HIS A CA 1
ATOM 2456 C C . HIS A 1 328 ? 15.938 10.345 -11.078 1.00 98.62 328 HIS A C 1
ATOM 2458 O O . HIS A 1 328 ? 15.701 11.271 -10.305 1.00 98.62 328 HIS A O 1
ATOM 2464 N N . LEU A 1 329 ? 16.156 10.539 -12.385 1.00 98.31 329 LEU A N 1
ATOM 2465 C CA . LEU A 1 329 ? 16.119 11.867 -12.996 1.00 98.31 329 LEU A CA 1
ATOM 2466 C C . LEU A 1 329 ? 14.722 12.475 -12.912 1.00 98.31 329 LEU A C 1
ATOM 2468 O O . LEU A 1 329 ? 14.584 13.597 -12.426 1.00 98.31 329 LEU A O 1
ATOM 2472 N N . ILE A 1 330 ? 13.685 11.739 -13.328 1.00 98.31 330 ILE A N 1
ATOM 2473 C CA . ILE A 1 330 ? 12.331 12.291 -13.327 1.00 98.31 330 ILE A CA 1
ATOM 2474 C C . ILE A 1 330 ? 11.820 12.569 -11.908 1.00 98.31 330 ILE A C 1
ATOM 2476 O O . ILE A 1 330 ? 11.235 13.622 -11.676 1.00 98.31 330 ILE A O 1
ATOM 2480 N N . SER A 1 331 ? 12.133 11.724 -10.920 1.00 98.31 331 SER A N 1
ATOM 2481 C CA . SER A 1 331 ? 11.800 11.995 -9.512 1.00 98.31 331 SER A CA 1
ATOM 2482 C C . SER A 1 331 ? 12.444 13.272 -8.969 1.00 98.31 331 SER A C 1
ATOM 2484 O O . SER A 1 331 ? 11.933 13.837 -8.003 1.00 98.31 331 SER A O 1
ATOM 2486 N N . SER A 1 332 ? 13.540 13.736 -9.579 1.00 97.44 332 SER A N 1
ATOM 2487 C CA . SER A 1 332 ? 14.265 14.937 -9.155 1.00 97.44 332 SER A CA 1
ATOM 2488 C C . SER A 1 332 ? 13.761 16.253 -9.760 1.00 97.44 332 SER A C 1
ATOM 2490 O O . SER A 1 332 ? 14.245 17.312 -9.356 1.00 97.44 332 SER A O 1
ATOM 2492 N N . LEU A 1 333 ? 12.810 16.206 -10.702 1.00 96.44 333 LEU A N 1
ATOM 2493 C CA . LEU A 1 333 ? 12.290 17.397 -11.381 1.00 96.44 333 LEU A CA 1
ATOM 2494 C C . LEU A 1 333 ? 11.521 18.314 -10.426 1.00 96.44 333 LEU A C 1
ATOM 2496 O O . LEU A 1 333 ? 10.704 17.850 -9.630 1.00 96.44 333 LEU A O 1
ATOM 2500 N N . GLN A 1 334 ? 11.748 19.625 -10.543 1.00 93.19 334 GLN A N 1
ATOM 2501 C CA . GLN A 1 334 ? 11.024 20.650 -9.790 1.00 93.19 334 GLN A CA 1
ATOM 2502 C C . GLN A 1 334 ? 10.811 21.904 -10.666 1.00 93.19 334 GLN A C 1
ATOM 2504 O O . GLN A 1 334 ? 11.796 22.479 -11.126 1.00 93.19 334 GLN A O 1
ATOM 2509 N N . PRO A 1 335 ? 9.566 22.386 -10.867 1.00 94.00 335 PRO A N 1
ATOM 2510 C CA . PRO A 1 335 ? 8.308 21.853 -10.339 1.00 94.00 335 PRO A CA 1
ATOM 2511 C C . PRO A 1 335 ? 7.904 20.524 -10.995 1.00 94.00 335 PRO A C 1
ATOM 2513 O O . PRO A 1 335 ? 8.241 20.250 -12.146 1.00 94.00 335 PRO A O 1
ATOM 2516 N N . PHE A 1 336 ? 7.151 19.704 -10.261 1.00 95.94 336 PHE A N 1
ATOM 2517 C CA . PHE A 1 336 ? 6.588 18.460 -10.779 1.00 95.94 336 PHE A CA 1
ATOM 2518 C C . PHE A 1 336 ? 5.183 18.738 -11.325 1.00 95.94 336 PHE A C 1
ATOM 2520 O O . PHE A 1 336 ? 4.223 18.837 -10.571 1.00 95.94 336 PHE A O 1
ATOM 2527 N N . THR A 1 337 ? 5.089 19.000 -12.628 1.00 96.44 337 THR A N 1
ATOM 2528 C CA . THR A 1 337 ? 3.834 19.373 -13.302 1.00 96.44 337 THR A CA 1
ATOM 2529 C C . THR A 1 337 ? 3.041 18.129 -13.729 1.00 96.44 337 THR A C 1
ATOM 2531 O O . THR A 1 337 ? 3.634 17.055 -13.825 1.00 96.44 337 THR A O 1
ATOM 2534 N N . PRO A 1 338 ? 1.752 18.248 -14.116 1.00 97.19 338 PRO A N 1
ATOM 2535 C CA . PRO A 1 338 ? 0.977 17.117 -14.653 1.00 97.19 338 PRO A CA 1
ATOM 2536 C C . PRO A 1 338 ? 1.630 16.422 -15.862 1.00 97.19 338 PRO A C 1
ATOM 2538 O O . PRO A 1 338 ? 1.442 15.233 -16.108 1.00 97.19 338 PRO A O 1
ATOM 2541 N N . VAL A 1 339 ? 2.453 17.160 -16.614 1.00 97.38 339 VAL A N 1
ATOM 2542 C CA . VAL A 1 339 ? 3.273 16.628 -17.711 1.00 97.38 339 VAL A CA 1
ATOM 2543 C C . VAL A 1 339 ? 4.334 15.656 -17.176 1.00 97.38 339 VAL A C 1
ATOM 2545 O O . VAL A 1 339 ? 4.519 14.575 -17.735 1.00 97.38 339 VAL A O 1
ATOM 2548 N N . CYS A 1 340 ? 5.001 16.008 -16.071 1.00 98.06 340 CYS A N 1
ATOM 2549 C CA . CYS A 1 340 ? 5.952 15.139 -15.376 1.00 98.06 340 CYS A CA 1
ATOM 2550 C C . CYS A 1 340 ? 5.266 13.899 -14.787 1.00 98.06 340 CYS A C 1
ATOM 2552 O O . CYS A 1 340 ? 5.838 12.816 -14.854 1.00 98.06 340 CYS A O 1
ATOM 2554 N N . GLU A 1 341 ? 4.048 14.037 -14.261 1.00 97.62 341 GLU A N 1
ATOM 2555 C CA . GLU A 1 341 ? 3.241 12.928 -13.728 1.00 97.62 341 GLU A CA 1
ATOM 2556 C C . GLU A 1 341 ? 2.960 11.870 -14.802 1.00 97.62 341 GLU A C 1
ATOM 2558 O O . GLU A 1 341 ? 3.298 10.693 -14.641 1.00 97.62 341 GLU A O 1
ATOM 2563 N N . GLY A 1 342 ? 2.414 12.298 -15.946 1.00 97.25 342 GLY A N 1
ATOM 2564 C CA . GLY A 1 342 ? 2.130 11.407 -17.072 1.00 97.25 342 GLY A CA 1
ATOM 2565 C C . GLY A 1 342 ? 3.396 10.767 -17.645 1.00 97.25 342 GLY A C 1
ATOM 2566 O O . GLY A 1 342 ? 3.414 9.571 -17.942 1.00 97.25 342 GLY A O 1
ATOM 2567 N N . LEU A 1 343 ? 4.479 11.543 -17.745 1.00 97.75 343 LEU A N 1
ATOM 2568 C CA . LEU A 1 343 ? 5.782 11.043 -18.177 1.00 97.75 343 LEU A CA 1
ATOM 2569 C C . LEU A 1 343 ? 6.343 9.999 -17.199 1.00 97.75 343 LEU A C 1
ATOM 2571 O O . LEU A 1 343 ? 6.819 8.955 -17.638 1.00 97.75 343 LEU A O 1
ATOM 2575 N N . PHE A 1 344 ? 6.256 10.242 -15.890 1.00 98.50 344 PHE A N 1
ATOM 2576 C CA . PHE A 1 344 ? 6.717 9.308 -14.864 1.00 98.50 344 PHE A CA 1
ATOM 2577 C C . PHE A 1 344 ? 5.942 7.998 -14.923 1.00 98.50 344 PHE A C 1
ATOM 2579 O O . PHE A 1 344 ? 6.560 6.937 -14.990 1.00 98.50 344 PHE A O 1
ATOM 2586 N N . ALA A 1 345 ? 4.607 8.064 -14.941 1.00 97.94 345 ALA A N 1
ATOM 2587 C CA . ALA A 1 345 ? 3.760 6.879 -15.016 1.00 97.94 345 ALA A CA 1
ATOM 2588 C C . ALA A 1 345 ? 4.080 6.050 -16.269 1.00 97.94 345 ALA A C 1
ATOM 2590 O O . ALA A 1 345 ? 4.279 4.842 -16.175 1.00 97.94 345 ALA A O 1
ATOM 2591 N N . MET A 1 346 ? 4.219 6.701 -17.430 1.00 97.56 346 MET A N 1
ATOM 2592 C CA . MET A 1 346 ? 4.568 6.028 -18.684 1.00 97.56 346 MET A CA 1
ATOM 2593 C C . MET A 1 346 ? 5.930 5.326 -18.610 1.00 97.56 346 MET A C 1
ATOM 2595 O O . MET A 1 346 ? 6.042 4.162 -19.000 1.00 97.56 346 MET A O 1
ATOM 2599 N N . LEU A 1 347 ? 6.956 6.019 -18.104 1.00 97.81 347 LEU A N 1
ATOM 2600 C CA . LEU A 1 347 ? 8.288 5.443 -17.925 1.00 97.81 347 LEU A CA 1
ATOM 2601 C C . LEU A 1 347 ? 8.244 4.256 -16.960 1.00 97.81 347 LEU A C 1
ATOM 2603 O O . LEU A 1 347 ? 8.824 3.216 -17.257 1.00 97.81 347 LEU A O 1
ATOM 2607 N N . PHE A 1 348 ? 7.536 4.390 -15.840 1.00 98.00 348 PHE A N 1
ATOM 2608 C CA . PHE A 1 348 ? 7.421 3.340 -14.837 1.00 98.00 348 PHE A CA 1
ATOM 2609 C C . PHE A 1 348 ? 6.738 2.083 -15.396 1.00 98.00 348 PHE A C 1
ATOM 2611 O O . PHE A 1 348 ? 7.296 0.998 -15.261 1.00 98.00 348 PHE A O 1
ATOM 2618 N N . GLU A 1 349 ? 5.591 2.205 -16.076 1.00 97.06 349 GLU A N 1
ATOM 2619 C CA . GLU A 1 349 ? 4.870 1.045 -16.638 1.00 97.06 349 GLU A CA 1
ATOM 2620 C C . GLU A 1 349 ? 5.674 0.276 -17.686 1.00 97.06 349 GLU A C 1
ATOM 2622 O O . GLU A 1 349 ? 5.567 -0.943 -17.792 1.00 97.06 349 GLU A O 1
ATOM 2627 N N . ARG A 1 350 ? 6.462 0.989 -18.493 1.00 96.56 350 ARG A N 1
ATOM 2628 C CA . ARG A 1 350 ? 7.220 0.391 -19.600 1.00 96.56 350 ARG A CA 1
ATOM 2629 C C . ARG A 1 350 ? 8.598 -0.111 -19.171 1.00 96.56 350 ARG A C 1
ATOM 2631 O O . ARG A 1 350 ? 9.274 -0.773 -19.955 1.00 96.56 350 ARG A O 1
ATOM 2638 N N . MET A 1 351 ? 9.046 0.201 -17.956 1.00 96.88 351 MET A N 1
ATOM 2639 C CA . MET A 1 351 ? 10.357 -0.221 -17.473 1.00 96.88 351 MET A CA 1
ATOM 2640 C C . MET A 1 351 ? 10.361 -1.667 -16.963 1.00 96.88 351 MET A C 1
ATOM 2642 O O . MET A 1 351 ? 9.482 -2.059 -16.186 1.00 96.88 351 MET A O 1
ATOM 2646 N N . PRO A 1 352 ? 11.415 -2.445 -17.282 1.00 94.69 352 PRO A N 1
ATOM 2647 C CA . PRO A 1 352 ? 11.645 -3.734 -16.644 1.00 94.69 352 PRO A CA 1
ATOM 2648 C C . PRO A 1 352 ? 11.676 -3.602 -15.119 1.00 94.69 352 PRO A C 1
ATOM 2650 O O . PRO A 1 352 ? 12.203 -2.629 -14.576 1.00 94.69 352 PRO A O 1
ATOM 2653 N N . GLU A 1 353 ? 11.157 -4.604 -14.412 1.00 95.25 353 GLU A N 1
ATOM 2654 C CA . GLU A 1 353 ? 11.095 -4.613 -12.943 1.00 95.25 353 GLU A CA 1
ATOM 2655 C C . GLU A 1 353 ? 12.464 -4.387 -12.285 1.00 95.25 353 GLU A C 1
ATOM 2657 O O . GLU A 1 353 ? 12.581 -3.581 -11.364 1.00 95.25 353 GLU A O 1
ATOM 2662 N N . ALA A 1 354 ? 13.519 -4.996 -12.834 1.00 95.50 354 ALA A N 1
ATOM 2663 C CA . ALA A 1 354 ? 14.890 -4.796 -12.367 1.00 95.50 354 ALA A CA 1
ATOM 2664 C C . ALA A 1 354 ? 15.326 -3.317 -12.399 1.00 95.50 354 ALA A C 1
ATOM 2666 O O . ALA A 1 354 ? 16.064 -2.875 -11.525 1.00 95.50 354 ALA A O 1
ATOM 2667 N N . VAL A 1 355 ? 14.844 -2.539 -13.377 1.00 96.50 355 VAL A N 1
ATOM 2668 C CA . VAL A 1 355 ? 15.144 -1.103 -13.501 1.00 96.50 355 VAL A CA 1
ATOM 2669 C C . VAL A 1 355 ? 14.265 -0.268 -12.563 1.00 96.50 355 VAL A C 1
ATOM 2671 O O . VAL A 1 355 ? 14.728 0.738 -12.025 1.00 96.50 355 VAL A O 1
ATOM 2674 N N . ARG A 1 356 ? 13.018 -0.692 -12.314 1.00 97.25 356 ARG A N 1
ATOM 2675 C CA . ARG A 1 356 ? 12.110 -0.038 -11.352 1.00 97.25 356 ARG A CA 1
ATOM 2676 C C . ARG A 1 356 ? 12.634 -0.112 -9.917 1.00 97.25 356 ARG A C 1
ATOM 2678 O O . ARG A 1 356 ? 12.509 0.854 -9.169 1.00 97.25 356 ARG A O 1
ATOM 2685 N N . LEU A 1 357 ? 13.247 -1.240 -9.563 1.00 97.38 357 LEU A N 1
ATOM 2686 C CA . LEU A 1 357 ? 13.856 -1.492 -8.252 1.00 97.38 357 LEU A CA 1
ATOM 2687 C C . LEU A 1 357 ? 15.353 -1.135 -8.205 1.00 97.38 357 LEU A C 1
ATOM 2689 O O . LEU A 1 357 ? 16.021 -1.397 -7.203 1.00 97.38 357 LEU A O 1
ATOM 2693 N N . HIS A 1 358 ? 15.887 -0.552 -9.283 1.00 98.00 358 HIS A N 1
ATOM 2694 C CA . HIS A 1 358 ? 17.308 -0.245 -9.415 1.00 98.00 358 HIS A CA 1
ATOM 2695 C C . HIS A 1 358 ? 17.786 0.740 -8.349 1.00 98.00 358 HIS A C 1
ATOM 2697 O O . HIS A 1 358 ? 17.109 1.723 -8.031 1.00 98.00 358 HIS A O 1
ATOM 2703 N N . ARG A 1 359 ? 19.003 0.499 -7.862 1.00 98.50 359 ARG A N 1
ATOM 2704 C CA . ARG A 1 359 ? 19.718 1.367 -6.929 1.00 98.50 359 ARG A CA 1
ATOM 2705 C C . ARG A 1 359 ? 20.917 1.993 -7.628 1.00 98.50 359 ARG A C 1
ATOM 2707 O O . ARG A 1 359 ? 21.696 1.293 -8.272 1.00 98.50 359 ARG A O 1
ATOM 2714 N N . ASN A 1 360 ? 21.075 3.306 -7.501 1.00 98.38 360 ASN A N 1
ATOM 2715 C CA . ASN A 1 360 ? 22.208 4.020 -8.082 1.00 98.38 360 ASN A CA 1
ATOM 2716 C C . ASN A 1 360 ? 23.532 3.700 -7.348 1.00 98.38 360 ASN A C 1
ATOM 2718 O O . ASN A 1 360 ? 23.567 2.914 -6.402 1.00 98.38 360 ASN A O 1
ATOM 2722 N N . ALA A 1 361 ? 24.640 4.334 -7.745 1.00 98.06 361 ALA A N 1
ATOM 2723 C CA . ALA A 1 361 ? 25.960 4.097 -7.146 1.00 98.06 361 ALA A CA 1
ATOM 2724 C C . ALA A 1 361 ? 26.047 4.459 -5.647 1.00 98.06 361 ALA A C 1
ATOM 2726 O O . ALA A 1 361 ? 26.983 4.039 -4.974 1.00 98.06 361 ALA A O 1
ATOM 2727 N N . ARG A 1 362 ? 25.085 5.228 -5.120 1.00 98.19 362 ARG A N 1
ATOM 2728 C CA . ARG A 1 362 ? 24.950 5.551 -3.690 1.00 98.19 362 ARG A CA 1
ATOM 2729 C C . ARG A 1 362 ? 23.967 4.629 -2.966 1.00 98.19 362 ARG A C 1
ATOM 2731 O O . ARG A 1 362 ? 23.622 4.895 -1.825 1.00 98.19 362 ARG A O 1
ATOM 2738 N N . GLY A 1 363 ? 23.464 3.584 -3.621 1.00 98.25 363 GLY A N 1
ATOM 2739 C CA . GLY A 1 363 ? 22.449 2.692 -3.063 1.00 98.25 363 GLY A CA 1
ATOM 2740 C C . GLY A 1 363 ? 21.032 3.277 -3.036 1.00 98.25 363 GLY A C 1
ATOM 2741 O O . GLY A 1 363 ? 20.128 2.618 -2.527 1.00 98.25 363 GLY A O 1
ATOM 2742 N N . GLN A 1 364 ? 20.819 4.475 -3.590 1.00 98.69 364 GLN A N 1
ATOM 2743 C CA . GLN A 1 364 ? 19.532 5.170 -3.569 1.00 98.69 364 GLN A CA 1
ATOM 2744 C C . GLN A 1 364 ? 18.607 4.631 -4.654 1.00 98.69 364 GLN A C 1
ATOM 2746 O O . GLN A 1 364 ? 19.054 4.360 -5.765 1.00 98.69 364 GLN A O 1
ATOM 2751 N N . THR A 1 365 ? 17.319 4.520 -4.339 1.00 98.69 365 THR A N 1
ATOM 2752 C CA . THR A 1 365 ? 16.244 4.247 -5.308 1.00 98.69 365 THR A CA 1
ATOM 2753 C C . THR A 1 365 ? 15.603 5.555 -5.780 1.00 98.69 365 THR A C 1
ATOM 2755 O O . THR A 1 365 ? 15.842 6.621 -5.203 1.00 98.69 365 THR A O 1
ATOM 2758 N N . PHE A 1 366 ? 14.706 5.505 -6.770 1.00 98.62 366 PHE A N 1
ATOM 2759 C CA . PHE A 1 366 ? 13.949 6.700 -7.169 1.00 98.62 366 PHE A CA 1
ATOM 2760 C C . PHE A 1 366 ? 13.098 7.274 -6.014 1.00 98.62 366 PHE A C 1
ATOM 2762 O O . PHE A 1 366 ? 12.908 8.485 -5.941 1.00 98.62 366 PHE A O 1
ATOM 2769 N N . VAL A 1 367 ? 12.652 6.429 -5.071 1.00 98.62 367 VAL A N 1
ATOM 2770 C CA . VAL A 1 367 ? 11.884 6.842 -3.880 1.00 98.62 367 VAL A CA 1
ATOM 2771 C C . VAL A 1 367 ? 12.750 7.661 -2.916 1.00 98.62 367 VAL A C 1
ATOM 2773 O O . VAL A 1 367 ? 12.268 8.641 -2.355 1.00 98.62 367 VAL A O 1
ATOM 2776 N N . HIS A 1 368 ? 14.045 7.346 -2.784 1.00 98.75 368 HIS A N 1
ATOM 2777 C CA . HIS A 1 368 ? 14.986 8.177 -2.016 1.00 98.75 368 HIS A CA 1
ATOM 2778 C C . HIS A 1 368 ? 15.120 9.567 -2.633 1.00 98.75 368 HIS A C 1
ATOM 2780 O O . HIS A 1 368 ? 15.063 10.576 -1.932 1.00 98.75 368 HIS A O 1
ATOM 2786 N N . VAL A 1 369 ? 15.267 9.622 -3.961 1.00 98.56 369 VAL A N 1
ATOM 2787 C CA . VAL A 1 369 ? 15.375 10.891 -4.687 1.00 98.56 369 VAL A CA 1
ATOM 2788 C C . VAL A 1 369 ? 14.087 11.701 -4.550 1.00 98.56 369 VAL A C 1
ATOM 2790 O O . VAL A 1 369 ? 14.157 12.897 -4.272 1.00 98.56 369 VAL A O 1
ATOM 2793 N N . ALA A 1 370 ? 12.924 11.057 -4.681 1.00 98.50 370 ALA A N 1
ATOM 2794 C CA . ALA A 1 370 ? 11.627 11.694 -4.483 1.00 98.50 370 ALA A CA 1
ATOM 2795 C C . ALA A 1 370 ? 11.470 12.241 -3.055 1.00 98.50 370 ALA A C 1
ATOM 2797 O O . ALA A 1 370 ? 11.079 13.394 -2.896 1.00 98.50 370 ALA A O 1
ATOM 2798 N N . ALA A 1 371 ? 11.846 11.472 -2.028 1.00 98.38 371 ALA A N 1
ATOM 2799 C CA . ALA A 1 371 ? 11.801 11.904 -0.631 1.00 98.38 371 ALA A CA 1
ATOM 2800 C C . ALA A 1 371 ? 12.728 13.099 -0.364 1.00 98.38 371 ALA A C 1
ATOM 2802 O O . ALA A 1 371 ? 12.280 14.115 0.165 1.00 98.38 371 ALA A O 1
ATOM 2803 N N . GLY A 1 372 ? 13.988 13.029 -0.805 1.00 98.00 372 GLY A N 1
ATOM 2804 C CA . GLY A 1 372 ? 14.957 14.120 -0.638 1.00 98.00 372 GLY A CA 1
ATOM 2805 C C . GLY A 1 372 ? 14.630 15.381 -1.450 1.00 98.00 372 GLY A C 1
ATOM 2806 O O . GLY A 1 372 ? 15.122 16.469 -1.152 1.00 98.00 372 GLY A O 1
ATOM 2807 N N . ARG A 1 373 ? 13.795 15.261 -2.488 1.00 97.38 373 ARG A N 1
ATOM 2808 C CA . ARG A 1 373 ? 13.279 16.386 -3.285 1.00 97.38 373 ARG A CA 1
ATOM 2809 C C . ARG A 1 373 ? 11.838 16.750 -2.937 1.00 97.38 373 ARG A C 1
ATOM 2811 O O . ARG A 1 373 ? 11.283 17.626 -3.594 1.00 97.38 373 ARG A O 1
ATOM 2818 N N . LEU A 1 374 ? 11.242 16.125 -1.920 1.00 97.25 374 LEU A N 1
ATOM 2819 C CA . LEU A 1 374 ? 9.850 16.344 -1.514 1.00 97.25 374 LEU A CA 1
ATOM 2820 C C . LEU A 1 374 ? 8.859 16.248 -2.691 1.00 97.25 374 LEU A C 1
ATOM 2822 O O . LEU A 1 374 ? 7.904 17.016 -2.789 1.00 97.25 374 LEU A O 1
ATOM 2826 N N . ASN A 1 375 ? 9.105 15.316 -3.611 1.00 97.62 375 ASN A N 1
ATOM 2827 C CA . ASN A 1 375 ? 8.221 15.025 -4.731 1.00 97.62 375 ASN A CA 1
ATOM 2828 C C . ASN A 1 375 ? 7.093 14.097 -4.259 1.00 97.62 375 ASN A C 1
ATOM 2830 O O . ASN A 1 375 ? 7.151 12.881 -4.452 1.00 97.62 375 ASN A O 1
ATOM 2834 N N . PHE A 1 376 ? 6.087 14.681 -3.602 1.00 97.44 376 PHE A N 1
ATOM 2835 C CA . PHE A 1 376 ? 4.965 13.942 -3.016 1.00 97.44 376 PHE A CA 1
ATOM 2836 C C . PHE A 1 376 ? 4.202 13.112 -4.043 1.00 97.44 376 PHE A C 1
ATOM 2838 O O . PHE A 1 376 ? 3.846 11.982 -3.732 1.00 97.44 376 PHE A O 1
ATOM 2845 N N . TRP A 1 377 ? 4.040 13.592 -5.280 1.00 97.69 377 TRP A N 1
ATOM 2846 C CA . TRP A 1 377 ? 3.366 12.815 -6.320 1.00 97.69 377 TRP A CA 1
ATOM 2847 C C . TRP A 1 377 ? 4.057 11.467 -6.567 1.00 97.69 377 TRP A C 1
ATOM 2849 O O . TRP A 1 377 ? 3.407 10.425 -6.559 1.00 97.69 377 TRP A O 1
ATOM 2859 N N . ALA A 1 378 ? 5.388 11.457 -6.710 1.00 98.06 378 ALA A N 1
ATOM 2860 C CA . ALA A 1 378 ? 6.133 10.213 -6.921 1.00 98.06 378 ALA A CA 1
ATOM 2861 C C . ALA A 1 378 ? 6.092 9.288 -5.690 1.00 98.06 378 ALA A C 1
ATOM 2863 O O . ALA A 1 378 ? 6.116 8.065 -5.841 1.00 98.06 378 ALA A O 1
ATOM 2864 N N . LEU A 1 379 ? 6.008 9.854 -4.480 1.00 98.38 379 LEU A N 1
ATOM 2865 C CA . LEU A 1 379 ? 5.846 9.091 -3.237 1.00 98.38 379 LEU A CA 1
ATOM 2866 C C . LEU A 1 379 ? 4.451 8.453 -3.144 1.00 98.38 379 LEU A C 1
ATOM 2868 O O . LEU A 1 379 ? 4.360 7.258 -2.872 1.00 98.38 379 LEU A O 1
ATOM 2872 N N . HIS A 1 380 ? 3.390 9.209 -3.439 1.00 98.12 380 HIS A N 1
ATOM 2873 C CA . HIS A 1 380 ? 2.018 8.700 -3.535 1.00 98.12 380 HIS A CA 1
ATOM 2874 C C . HIS A 1 380 ? 1.913 7.593 -4.583 1.00 98.12 380 HIS A C 1
ATOM 2876 O O . HIS A 1 380 ? 1.401 6.513 -4.295 1.00 98.12 380 HIS A O 1
ATOM 2882 N N . PHE A 1 381 ? 2.480 7.817 -5.772 1.00 98.12 381 PHE A N 1
ATOM 2883 C CA . PHE A 1 381 ? 2.514 6.819 -6.836 1.00 98.12 381 PHE A CA 1
ATOM 2884 C C . PHE A 1 381 ? 3.206 5.524 -6.380 1.00 98.12 381 PHE A C 1
ATOM 2886 O O . PHE A 1 381 ? 2.702 4.429 -6.627 1.00 98.12 381 PHE A O 1
ATOM 2893 N N . ALA A 1 382 ? 4.343 5.627 -5.685 1.00 98.12 382 ALA A N 1
ATOM 2894 C CA . ALA A 1 382 ? 5.052 4.462 -5.164 1.00 98.12 382 ALA A CA 1
ATOM 2895 C C . ALA A 1 382 ? 4.244 3.713 -4.088 1.00 98.12 382 ALA A C 1
ATOM 2897 O O . ALA A 1 382 ? 4.185 2.481 -4.126 1.00 98.12 382 ALA A O 1
ATOM 2898 N N . ALA A 1 383 ? 3.598 4.437 -3.167 1.00 97.25 383 ALA A N 1
ATOM 2899 C CA . ALA A 1 383 ? 2.737 3.857 -2.135 1.00 97.25 383 ALA A CA 1
ATOM 2900 C C . ALA A 1 383 ? 1.559 3.089 -2.760 1.00 97.25 383 ALA A C 1
ATOM 2902 O O . ALA A 1 383 ? 1.389 1.900 -2.489 1.00 97.25 383 ALA A O 1
ATOM 2903 N N . ALA A 1 384 ? 0.833 3.718 -3.690 1.00 96.38 384 ALA A N 1
ATOM 2904 C CA . ALA A 1 384 ? -0.319 3.129 -4.377 1.00 96.38 384 ALA A CA 1
ATOM 2905 C C . ALA A 1 384 ? 0.030 1.893 -5.231 1.00 96.38 384 ALA A C 1
ATOM 2907 O O . ALA A 1 384 ? -0.829 1.058 -5.507 1.00 96.38 384 ALA A O 1
ATOM 2908 N N . ARG A 1 385 ? 1.295 1.742 -5.651 1.00 96.56 385 ARG A N 1
ATOM 2909 C CA . ARG A 1 385 ? 1.790 0.573 -6.404 1.00 96.56 385 ARG A CA 1
ATOM 2910 C C . ARG A 1 385 ? 2.405 -0.522 -5.536 1.00 96.56 385 ARG A C 1
ATOM 2912 O O . ARG A 1 385 ? 3.046 -1.423 -6.073 1.00 96.56 385 ARG A O 1
ATOM 2919 N N . GLY A 1 386 ? 2.224 -0.460 -4.217 1.00 94.31 386 GLY A N 1
ATOM 2920 C CA . GLY A 1 386 ? 2.713 -1.490 -3.301 1.00 94.31 386 GLY A CA 1
ATOM 2921 C C . GLY A 1 386 ? 4.237 -1.519 -3.169 1.00 94.31 386 GLY A C 1
ATOM 2922 O O . GLY A 1 386 ? 4.802 -2.536 -2.780 1.00 94.31 386 GLY A O 1
ATOM 2923 N N . LEU A 1 387 ? 4.930 -0.413 -3.465 1.00 96.94 387 LEU A N 1
ATOM 2924 C CA . LEU A 1 387 ? 6.390 -0.311 -3.336 1.00 96.94 387 LEU A CA 1
ATOM 2925 C C . LEU A 1 387 ? 6.832 0.077 -1.916 1.00 96.94 387 LEU A C 1
ATOM 2927 O O . LEU A 1 387 ? 7.870 0.713 -1.735 1.00 96.94 387 LEU A O 1
ATOM 2931 N N . LEU A 1 388 ? 6.058 -0.311 -0.902 1.00 96.62 388 LEU A N 1
ATOM 2932 C CA . LEU A 1 388 ? 6.346 -0.043 0.509 1.00 96.62 388 LEU A CA 1
ATOM 2933 C C . LEU A 1 388 ? 7.748 -0.481 0.954 1.00 96.62 388 LEU A C 1
ATOM 2935 O O . LEU A 1 388 ? 8.397 0.311 1.640 1.00 96.62 388 LEU A O 1
ATOM 2939 N N . PRO A 1 389 ? 8.294 -1.640 0.517 1.00 97.19 389 PRO A N 1
ATOM 2940 C CA . PRO A 1 389 ? 9.653 -2.025 0.897 1.00 97.19 389 PRO A CA 1
ATOM 2941 C C . PRO A 1 389 ? 10.714 -0.989 0.498 1.00 97.19 389 PRO A C 1
ATOM 2943 O O . PRO A 1 389 ? 11.758 -0.891 1.140 1.00 97.19 389 PRO A O 1
ATOM 2946 N N . LEU A 1 390 ? 10.456 -0.168 -0.531 1.00 97.94 390 LEU A N 1
ATOM 2947 C CA . LEU A 1 390 ? 11.378 0.890 -0.942 1.00 97.94 390 LEU A CA 1
ATOM 2948 C C . LEU A 1 390 ? 11.434 2.058 0.052 1.00 97.94 390 LEU A C 1
ATOM 2950 O O . LEU A 1 390 ? 12.441 2.757 0.061 1.00 97.94 390 LEU A O 1
ATOM 2954 N N . PHE A 1 391 ? 10.410 2.263 0.888 1.00 98.25 391 PHE A N 1
ATOM 2955 C CA . PHE A 1 391 ? 10.394 3.299 1.932 1.00 98.25 391 PHE A CA 1
ATOM 2956 C C . PHE A 1 391 ? 11.228 2.925 3.165 1.00 98.25 391 PHE A C 1
ATOM 2958 O O . PHE A 1 391 ? 11.646 3.818 3.906 1.00 98.25 391 PHE A O 1
ATOM 2965 N N . SER A 1 392 ? 11.514 1.635 3.354 1.00 97.62 392 SER A N 1
ATOM 2966 C CA . SER A 1 392 ? 12.376 1.116 4.429 1.00 97.62 392 SER A CA 1
ATOM 2967 C C . SER A 1 392 ? 13.744 0.642 3.934 1.00 97.62 392 SER A C 1
ATOM 2969 O O . SER A 1 392 ? 14.614 0.322 4.736 1.00 97.62 392 SER A O 1
ATOM 2971 N N . ALA A 1 393 ? 13.966 0.629 2.619 1.00 97.75 393 ALA A N 1
ATOM 2972 C CA . ALA A 1 393 ? 15.269 0.367 2.031 1.00 97.75 393 ALA A CA 1
ATOM 2973 C C . ALA A 1 393 ? 16.280 1.442 2.456 1.00 97.75 393 ALA A C 1
ATOM 2975 O O . ALA A 1 393 ? 16.047 2.621 2.215 1.00 97.75 393 ALA A O 1
ATOM 2976 N N . GLU A 1 394 ? 17.402 1.027 3.041 1.00 98.31 394 GLU A N 1
ATOM 2977 C CA . GLU A 1 394 ? 18.532 1.913 3.335 1.00 98.31 394 GLU A CA 1
ATOM 2978 C C . GLU A 1 394 ? 19.423 2.094 2.103 1.00 98.31 394 GLU A C 1
ATOM 2980 O O . GLU A 1 394 ? 19.685 1.127 1.377 1.00 98.31 394 GLU A O 1
ATOM 2985 N N . ASP A 1 395 ? 19.888 3.319 1.863 1.00 98.44 395 ASP A N 1
ATOM 2986 C CA . ASP A 1 395 ? 20.941 3.613 0.894 1.00 98.44 395 ASP A CA 1
ATOM 2987 C C . ASP A 1 395 ? 22.347 3.301 1.450 1.00 98.44 395 ASP A C 1
ATOM 2989 O O . ASP A 1 395 ? 22.504 2.712 2.519 1.00 98.44 395 ASP A O 1
ATOM 2993 N N . GLY A 1 396 ? 23.397 3.656 0.705 1.00 97.88 396 GLY A N 1
ATOM 2994 C CA . GLY A 1 396 ? 24.785 3.396 1.099 1.00 97.88 396 GLY A CA 1
ATOM 2995 C C . GLY A 1 396 ? 25.250 4.156 2.348 1.00 97.88 396 GLY A C 1
ATOM 2996 O O . GLY A 1 396 ? 26.306 3.830 2.884 1.00 97.88 396 GLY A O 1
ATOM 2997 N N . GLU A 1 397 ? 24.484 5.142 2.814 1.00 97.88 397 GLU A N 1
ATOM 2998 C CA . GLU A 1 397 ? 24.752 5.922 4.027 1.00 97.88 397 GLU A CA 1
ATOM 2999 C C . GLU A 1 397 ? 23.784 5.563 5.174 1.00 97.88 397 GLU A C 1
ATOM 3001 O O . GLU A 1 397 ? 23.822 6.189 6.233 1.00 97.88 397 GLU A O 1
ATOM 3006 N N . GLY A 1 398 ? 22.922 4.553 4.996 1.00 97.69 398 GLY A N 1
ATOM 3007 C CA . GLY A 1 398 ? 21.935 4.143 6.000 1.00 97.69 398 GLY A CA 1
ATOM 3008 C C . GLY A 1 398 ? 20.676 5.021 6.035 1.00 97.69 398 GLY A C 1
ATOM 3009 O O . GLY A 1 398 ? 19.854 4.895 6.954 1.00 97.69 398 GLY A O 1
ATOM 3010 N N . TRP A 1 399 ? 20.495 5.925 5.065 1.00 98.44 399 TRP A N 1
ATOM 3011 C CA . TRP A 1 399 ? 19.283 6.734 4.957 1.00 98.44 399 TRP A CA 1
ATOM 3012 C C . TRP A 1 399 ? 18.184 5.938 4.270 1.00 98.44 399 TRP A C 1
ATOM 3014 O O . TRP A 1 399 ? 18.386 5.390 3.194 1.00 98.44 399 TRP A O 1
ATOM 3024 N N . THR A 1 400 ? 16.997 5.922 4.870 1.00 98.38 400 THR A N 1
ATOM 3025 C CA . THR A 1 400 ? 15.772 5.470 4.201 1.00 98.38 400 THR A CA 1
ATOM 3026 C C . THR A 1 400 ? 14.991 6.681 3.687 1.00 98.38 400 THR A C 1
ATOM 3028 O O . THR A 1 400 ? 15.153 7.789 4.221 1.00 98.38 400 THR A O 1
ATOM 3031 N N . PRO A 1 401 ? 14.072 6.518 2.718 1.00 98.62 401 PRO A N 1
ATOM 3032 C CA . PRO A 1 401 ? 13.165 7.594 2.329 1.00 98.62 401 PRO A CA 1
ATOM 3033 C C . PRO A 1 401 ? 12.358 8.146 3.511 1.00 98.62 401 PRO A C 1
ATOM 3035 O O . PRO A 1 401 ? 12.159 9.359 3.589 1.00 98.62 401 PRO A O 1
ATOM 3038 N N . ARG A 1 402 ? 11.969 7.296 4.478 1.00 97.81 402 ARG A N 1
ATOM 3039 C CA . ARG A 1 402 ? 11.334 7.736 5.735 1.00 97.81 402 ARG A CA 1
ATOM 3040 C C . ARG A 1 402 ? 12.244 8.654 6.550 1.00 97.81 402 ARG A C 1
ATOM 3042 O O . ARG A 1 402 ? 11.814 9.743 6.918 1.00 97.81 402 ARG A O 1
ATOM 3049 N N . LYS A 1 403 ? 13.511 8.276 6.770 1.00 98.12 403 LYS A N 1
ATOM 3050 C CA . LYS A 1 403 ? 14.490 9.106 7.501 1.00 98.12 403 LYS A CA 1
ATOM 3051 C C . LYS A 1 403 ? 14.733 10.452 6.795 1.00 98.12 403 LYS A C 1
ATOM 3053 O O . LYS A 1 403 ? 14.853 11.478 7.463 1.00 98.12 403 LYS A O 1
ATOM 3058 N N . LEU A 1 404 ? 14.747 10.477 5.458 1.00 98.50 404 LEU A N 1
ATOM 3059 C CA . LEU A 1 404 ? 14.850 11.720 4.677 1.00 98.50 404 LEU A CA 1
ATOM 3060 C C . LEU A 1 404 ? 13.623 12.627 4.877 1.00 98.50 404 LEU A C 1
ATOM 3062 O O . LEU A 1 404 ? 13.779 13.818 5.154 1.00 98.50 404 LEU A O 1
ATOM 3066 N N . LEU A 1 405 ? 12.407 12.074 4.799 1.00 98.25 405 LEU A N 1
ATOM 3067 C CA . LEU A 1 405 ? 11.174 12.821 5.081 1.00 98.25 405 LEU A CA 1
ATOM 3068 C C . LEU A 1 405 ? 11.141 13.332 6.528 1.00 98.25 405 LEU A C 1
ATOM 3070 O O . LEU A 1 405 ? 10.848 14.505 6.748 1.00 98.25 405 LEU A O 1
ATOM 3074 N N . ALA A 1 406 ? 11.501 12.493 7.501 1.00 97.94 406 ALA A N 1
ATOM 3075 C CA . ALA A 1 406 ? 11.597 12.861 8.913 1.00 97.94 406 ALA A CA 1
ATOM 3076 C C . ALA A 1 406 ? 12.566 14.034 9.135 1.00 97.94 406 ALA A C 1
ATOM 3078 O O . ALA A 1 406 ? 12.229 14.991 9.834 1.00 97.94 406 ALA A O 1
ATOM 3079 N N . SER A 1 407 ? 13.731 14.014 8.478 1.00 98.12 407 SER A N 1
ATOM 3080 C CA . SER A 1 407 ? 14.700 15.117 8.504 1.00 98.12 407 SER A CA 1
ATOM 3081 C C . SER A 1 407 ? 14.094 16.423 7.969 1.00 98.12 407 SER A C 1
ATOM 3083 O O . SER A 1 407 ? 14.184 17.472 8.615 1.00 98.12 407 SER A O 1
ATOM 3085 N N . HIS A 1 408 ? 13.375 16.373 6.842 1.00 97.75 408 HIS A N 1
ATOM 3086 C CA . HIS A 1 408 ? 12.676 17.546 6.308 1.00 97.75 408 HIS A CA 1
ATOM 3087 C C . HIS A 1 408 ? 11.566 18.056 7.238 1.00 97.75 408 HIS A C 1
ATOM 3089 O O . HIS A 1 408 ? 11.460 19.268 7.458 1.00 97.75 408 HIS A O 1
ATOM 3095 N N . LEU A 1 409 ? 10.771 17.157 7.819 1.00 97.31 409 LEU A N 1
ATOM 3096 C CA . LEU A 1 409 ? 9.722 17.492 8.786 1.00 97.31 409 LEU A CA 1
ATOM 3097 C C . LEU A 1 409 ? 10.300 18.143 10.048 1.00 97.31 409 LEU A C 1
ATOM 3099 O O . LEU A 1 409 ? 9.718 19.098 10.562 1.00 97.31 409 LEU A O 1
ATOM 3103 N N . ALA A 1 410 ? 11.441 17.661 10.544 1.00 97.19 410 ALA A N 1
ATOM 3104 C CA . ALA A 1 410 ? 12.156 18.266 11.665 1.00 97.19 410 ALA A CA 1
ATOM 3105 C C . ALA A 1 410 ? 12.698 19.654 11.301 1.00 97.19 410 ALA A C 1
ATOM 3107 O O . ALA A 1 410 ? 12.456 20.615 12.025 1.00 97.19 410 ALA A O 1
ATOM 3108 N N . SER A 1 411 ? 13.336 19.801 10.134 1.00 97.31 411 SER A N 1
ATOM 3109 C CA . SER A 1 411 ? 13.901 21.090 9.701 1.00 97.31 411 SER A CA 1
ATOM 3110 C C . SER A 1 411 ? 12.859 22.214 9.598 1.00 97.31 411 SER A C 1
ATOM 3112 O O . SER A 1 411 ? 13.178 23.378 9.832 1.00 97.31 411 SER A O 1
ATOM 3114 N N . LYS A 1 412 ? 11.605 21.868 9.276 1.00 96.81 412 LYS A N 1
ATOM 3115 C CA . LYS A 1 412 ? 10.478 22.805 9.184 1.00 96.81 412 LYS A CA 1
ATOM 3116 C C . LYS A 1 412 ? 9.591 22.864 10.433 1.00 96.81 412 LYS A C 1
ATOM 3118 O O . LYS A 1 412 ? 8.600 23.589 10.402 1.00 96.81 412 LYS A O 1
ATOM 3123 N N . LYS A 1 413 ? 9.903 22.107 11.493 1.00 97.06 413 LYS A N 1
ATOM 3124 C CA . LYS A 1 413 ? 9.068 21.974 12.705 1.00 97.06 413 LYS A CA 1
ATOM 3125 C C . LYS A 1 413 ? 7.605 21.610 12.409 1.00 97.06 413 LYS A C 1
ATOM 3127 O O . LYS A 1 413 ? 6.676 22.101 13.044 1.00 97.06 413 LYS A O 1
ATOM 3132 N N . VAL A 1 414 ? 7.375 20.770 11.398 1.00 96.81 414 VAL A N 1
ATOM 3133 C CA . VAL A 1 414 ? 6.016 20.362 11.006 1.00 96.81 414 VAL A CA 1
ATOM 3134 C C . VAL A 1 414 ? 5.470 19.400 12.051 1.00 96.81 414 VAL A C 1
ATOM 3136 O O . VAL A 1 414 ? 6.002 18.297 12.164 1.00 96.81 414 VAL A O 1
ATOM 3139 N N . ALA A 1 415 ? 4.417 19.808 12.767 1.00 96.12 415 ALA A N 1
ATOM 3140 C CA . ALA A 1 415 ? 3.703 18.996 13.760 1.00 96.12 415 ALA A CA 1
ATOM 3141 C C . ALA A 1 415 ? 4.635 18.322 14.788 1.00 96.12 415 ALA A C 1
ATOM 3143 O O . ALA A 1 415 ? 4.508 17.136 15.080 1.00 96.12 415 ALA A O 1
ATOM 3144 N N . GLU A 1 416 ? 5.636 19.067 15.263 1.00 96.00 416 GLU A N 1
ATOM 3145 C CA . GLU A 1 416 ? 6.599 18.587 16.260 1.00 96.00 416 GLU A CA 1
ATOM 3146 C C . GLU A 1 416 ? 5.959 18.453 17.649 1.00 96.00 416 GLU A C 1
ATOM 3148 O O . GLU A 1 416 ? 6.219 17.480 18.348 1.00 96.00 416 GLU A O 1
ATOM 3153 N N . GLU A 1 417 ? 5.078 19.389 18.000 1.00 96.62 417 GLU A N 1
ATOM 3154 C CA . GLU A 1 417 ? 4.384 19.439 19.286 1.00 96.62 417 GLU A CA 1
ATOM 3155 C C . GLU A 1 417 ? 3.052 18.678 19.241 1.00 96.62 417 GLU A C 1
ATOM 3157 O O . GLU A 1 417 ? 2.377 18.633 18.206 1.00 96.62 417 GLU A O 1
ATOM 3162 N N . VAL A 1 418 ? 2.668 18.097 20.381 1.00 96.88 418 VAL A N 1
ATOM 3163 C CA . VAL A 1 418 ? 1.356 17.468 20.565 1.00 96.88 418 VAL A CA 1
ATOM 3164 C C . VAL A 1 418 ? 0.272 18.548 20.461 1.00 96.88 418 VAL A C 1
ATOM 3166 O O . VAL A 1 418 ? 0.300 19.502 21.242 1.00 96.88 418 VAL A O 1
ATOM 3169 N N . PRO A 1 419 ? -0.689 18.437 19.525 1.00 96.00 419 PRO A N 1
ATOM 3170 C CA . PRO A 1 419 ? -1.775 19.402 19.436 1.00 96.00 419 PRO A CA 1
ATOM 3171 C C . PRO A 1 419 ? -2.658 19.292 20.683 1.00 96.00 419 PRO A C 1
ATOM 3173 O O . PRO A 1 419 ? -3.096 18.204 21.049 1.00 96.00 419 PRO A O 1
ATOM 3176 N N . ILE A 1 420 ? -2.906 20.427 21.338 1.00 91.62 420 ILE A N 1
ATOM 3177 C CA . ILE A 1 420 ? -3.715 20.500 22.558 1.00 91.62 420 ILE A CA 1
ATOM 3178 C C . ILE A 1 420 ? -5.165 20.763 22.165 1.00 91.62 420 ILE A C 1
ATOM 3180 O O . ILE A 1 420 ? -5.470 21.784 21.541 1.00 91.62 420 ILE A O 1
ATOM 3184 N N . SER A 1 421 ? -6.076 19.881 22.571 1.00 89.19 421 SER A N 1
ATOM 3185 C CA . SER A 1 421 ? -7.505 20.120 22.392 1.00 89.19 421 SER A CA 1
ATOM 3186 C C . SER A 1 421 ? -7.974 21.217 23.351 1.00 89.19 421 SER A C 1
ATOM 3188 O O . SER A 1 421 ? -8.094 21.014 24.558 1.00 89.19 421 SER A O 1
ATOM 3190 N N . VAL A 1 422 ? -8.276 22.405 22.825 1.00 85.81 422 VAL A N 1
ATOM 3191 C CA . VAL A 1 422 ? -8.913 23.464 23.621 1.00 85.81 422 VAL A CA 1
ATOM 3192 C C . VAL A 1 422 ? -10.397 23.138 23.742 1.00 85.81 422 VAL A C 1
ATOM 3194 O O . VAL A 1 422 ? -11.202 23.528 22.898 1.00 85.81 422 VAL A O 1
ATOM 3197 N N . VAL A 1 423 ? -10.768 22.397 24.784 1.00 83.88 423 VAL A N 1
ATOM 3198 C CA . VAL A 1 423 ? -12.179 22.199 25.123 1.00 83.88 423 VAL A CA 1
ATOM 3199 C C . VAL A 1 423 ? -12.570 23.137 26.244 1.00 83.88 423 VAL A C 1
ATOM 3201 O O . VAL A 1 423 ? -11.951 23.155 27.308 1.00 83.88 423 VAL A O 1
ATOM 3204 N N . ASP A 1 424 ? -13.627 23.908 25.995 1.00 82.81 424 ASP A N 1
ATOM 3205 C CA . ASP A 1 424 ? -14.219 24.760 27.011 1.00 82.81 424 ASP A CA 1
ATOM 3206 C C . ASP A 1 424 ? -14.689 23.883 28.178 1.00 82.81 424 ASP A C 1
ATOM 3208 O O . ASP A 1 424 ? -15.529 22.982 28.030 1.00 82.81 424 ASP A O 1
ATOM 3212 N N . GLN A 1 425 ? -14.101 24.127 29.349 1.00 74.56 425 GLN A N 1
ATOM 3213 C CA . GLN A 1 425 ? -14.515 23.508 30.598 1.00 74.56 425 GLN A CA 1
ATOM 3214 C C . GLN A 1 425 ? -15.806 24.185 31.043 1.00 74.56 425 GLN A C 1
ATOM 3216 O O . GLN A 1 425 ? -15.842 24.900 32.047 1.00 74.56 425 GLN A O 1
ATOM 3221 N N . SER A 1 426 ? -16.883 23.963 30.292 1.00 68.56 426 SER A N 1
ATOM 3222 C CA . SER A 1 426 ? -18.220 24.344 30.709 1.00 68.56 426 SER A CA 1
ATOM 3223 C C . SER A 1 426 ? -18.538 23.551 31.974 1.00 68.56 426 SER A C 1
ATOM 3225 O O . SER A 1 426 ? -18.959 22.391 31.923 1.00 68.56 426 SER A O 1
ATOM 3227 N N . ARG A 1 427 ? -18.253 24.153 33.131 1.00 62.19 427 ARG A N 1
ATOM 3228 C CA . ARG A 1 427 ? -18.570 23.570 34.428 1.00 62.19 427 ARG A CA 1
ATOM 3229 C C . ARG A 1 427 ? -20.081 23.464 34.497 1.00 62.19 427 ARG A C 1
ATOM 3231 O O . ARG A 1 427 ? -20.786 24.463 34.353 1.00 62.19 427 ARG A O 1
ATOM 3238 N N . PHE A 1 428 ? -20.572 22.252 34.726 1.00 62.62 428 PHE A N 1
ATOM 3239 C CA . PHE A 1 428 ? -21.950 22.093 35.145 1.00 62.62 428 PHE A CA 1
ATOM 3240 C C . PHE A 1 428 ? -22.182 22.955 36.391 1.00 62.62 428 PHE A C 1
ATOM 3242 O O . PHE A 1 428 ? -21.275 23.106 37.220 1.00 62.62 428 PHE A O 1
ATOM 3249 N N . PRO A 1 429 ? -23.378 23.535 36.544 1.00 66.88 429 PRO A N 1
ATOM 3250 C CA . PRO A 1 429 ? -23.713 24.217 37.777 1.00 66.88 429 PRO A CA 1
ATOM 3251 C C . PRO A 1 429 ? -23.501 23.260 38.955 1.00 66.88 429 PRO A C 1
ATOM 3253 O O . PRO A 1 429 ? -23.945 22.114 38.906 1.00 66.88 429 PRO A O 1
ATOM 3256 N N . SER A 1 430 ? -22.847 23.705 40.027 1.00 66.12 430 SER A N 1
ATOM 3257 C CA . SER A 1 430 ? -22.490 22.849 41.173 1.00 66.12 430 SER A CA 1
ATOM 3258 C C . SER A 1 430 ? -23.687 22.158 41.845 1.00 66.12 430 SER A C 1
ATOM 3260 O O . SER A 1 430 ? -23.516 21.151 42.525 1.00 66.12 430 SER A O 1
ATOM 3262 N N . TRP A 1 431 ? -24.905 22.665 41.629 1.00 65.25 431 TRP A N 1
ATOM 3263 C CA . TRP A 1 431 ? -26.152 22.071 42.113 1.00 65.25 431 TRP A CA 1
ATOM 3264 C C . TRP A 1 431 ? -26.619 20.841 41.316 1.00 65.25 431 TRP A C 1
ATOM 3266 O O . TRP A 1 431 ? -27.508 20.129 41.769 1.00 65.25 431 TRP A O 1
ATOM 3276 N N . SER A 1 432 ? -26.029 20.566 40.151 1.00 68.62 432 SER A N 1
ATOM 3277 C CA . SER A 1 432 ? -26.416 19.468 39.251 1.00 68.62 432 SER A CA 1
ATOM 3278 C C . SER A 1 432 ? -25.605 18.182 39.458 1.00 68.62 432 SER A C 1
ATOM 3280 O O . SER A 1 432 ? -25.401 17.414 38.523 1.00 68.62 432 SER A O 1
ATOM 3282 N N . SER A 1 433 ? -25.126 17.924 40.680 1.00 71.88 433 SER A N 1
ATOM 3283 C CA . SER A 1 433 ? -24.385 16.695 40.984 1.00 71.88 433 SER A CA 1
ATOM 3284 C C . SER A 1 433 ? -25.306 15.474 40.907 1.00 71.88 433 SER A C 1
ATOM 3286 O O . SER A 1 433 ? -26.000 15.126 41.862 1.00 71.88 433 SER A O 1
ATOM 3288 N N . LEU A 1 434 ? -25.310 14.815 39.750 1.00 89.62 434 LEU A N 1
ATOM 3289 C CA . LEU A 1 434 ? -26.062 13.584 39.506 1.00 89.62 434 LEU A CA 1
ATOM 3290 C C . LEU A 1 434 ? -25.254 12.336 39.884 1.00 89.62 434 LEU A C 1
ATOM 3292 O O . LEU A 1 434 ? -25.722 11.219 39.689 1.00 89.62 434 LEU A O 1
ATOM 3296 N N . GLY A 1 435 ? -24.069 12.508 40.482 1.00 89.12 435 GLY A N 1
ATOM 3297 C CA . GLY A 1 435 ? -23.186 11.411 40.883 1.00 89.12 435 GLY A CA 1
ATOM 3298 C C . GLY A 1 435 ? -23.831 10.411 41.847 1.00 89.12 435 GLY A C 1
ATOM 3299 O O . GLY A 1 435 ? -23.485 9.238 41.814 1.00 89.12 435 GLY A O 1
ATOM 3300 N N . ALA A 1 436 ? -24.818 10.823 42.651 1.00 89.81 436 ALA A N 1
ATOM 3301 C CA . ALA A 1 436 ? -25.568 9.911 43.523 1.00 89.81 436 ALA A CA 1
ATOM 3302 C C . ALA A 1 436 ? -26.436 8.891 42.754 1.00 89.81 436 ALA A C 1
ATOM 3304 O O . ALA A 1 436 ? -26.776 7.846 43.301 1.00 89.81 436 ALA A O 1
ATOM 3305 N N . PHE A 1 437 ? -26.775 9.183 41.494 1.00 91.88 437 PHE A N 1
ATOM 3306 C CA . PHE A 1 437 ? -27.548 8.309 40.605 1.00 91.88 437 PHE A CA 1
ATOM 3307 C C . PHE A 1 437 ? -26.661 7.501 39.650 1.00 91.88 437 PHE A C 1
ATOM 3309 O O . PHE A 1 437 ? -27.177 6.791 38.784 1.00 91.88 437 PHE A O 1
ATOM 3316 N N . GLN A 1 438 ? -25.334 7.610 39.780 1.00 90.56 438 GLN A N 1
ATOM 3317 C CA . GLN A 1 438 ? -24.420 6.836 38.951 1.00 90.56 438 GLN A CA 1
ATOM 3318 C C . GLN A 1 438 ? -24.528 5.338 39.287 1.00 90.56 438 GLN A C 1
ATOM 3320 O O . GLN A 1 438 ? -24.751 4.986 40.450 1.00 90.56 438 GLN A O 1
ATOM 3325 N N . PRO A 1 439 ? -24.301 4.438 38.320 1.00 83.56 439 PRO A N 1
ATOM 3326 C CA . PRO A 1 439 ? -24.276 3.004 38.587 1.00 83.56 439 PRO A CA 1
ATOM 3327 C C . PRO A 1 439 ? -23.100 2.675 39.532 1.00 83.56 439 PRO A C 1
ATOM 3329 O O . PRO A 1 439 ? -21.948 2.965 39.178 1.00 83.56 439 PRO A O 1
ATOM 3332 N N . PRO A 1 440 ? -23.337 2.100 40.730 1.00 80.00 440 PRO A N 1
ATOM 3333 C CA . PRO A 1 440 ? -22.255 1.852 41.684 1.00 80.00 440 PRO A CA 1
ATOM 3334 C C . PRO A 1 440 ? -21.313 0.741 41.197 1.00 80.00 440 PRO A C 1
ATOM 3336 O O . PRO A 1 440 ? -20.092 0.856 41.334 1.00 80.00 440 PRO A O 1
ATOM 3339 N N . SER A 1 441 ? -21.861 -0.292 40.556 1.00 84.81 441 SER A N 1
ATOM 3340 C CA . SER A 1 441 ? -21.122 -1.384 39.912 1.00 84.81 441 SER A CA 1
ATOM 3341 C C . SER A 1 441 ? -21.895 -1.976 38.724 1.00 84.81 441 SER A C 1
ATOM 3343 O O . SER A 1 441 ? -23.108 -1.789 38.600 1.00 84.81 441 SER A O 1
ATOM 3345 N N . ALA A 1 442 ? -21.205 -2.707 37.841 1.00 82.44 442 ALA A N 1
ATOM 3346 C CA . ALA A 1 442 ? -21.855 -3.447 36.757 1.00 82.44 442 ALA A CA 1
ATOM 3347 C C . ALA A 1 442 ? -22.907 -4.427 37.312 1.00 82.44 442 ALA A C 1
ATOM 3349 O O . ALA A 1 442 ? -22.654 -5.102 38.311 1.00 82.44 442 ALA A O 1
ATOM 3350 N N . GLY A 1 443 ? -24.087 -4.482 36.685 1.00 82.25 443 GLY A N 1
ATOM 3351 C CA . GLY A 1 443 ? -25.215 -5.314 37.126 1.00 82.25 443 GLY A CA 1
ATOM 3352 C C . GLY A 1 443 ? -26.004 -4.794 38.337 1.00 82.25 443 GLY A C 1
ATOM 3353 O O . GLY A 1 443 ? -27.003 -5.401 38.706 1.00 82.25 443 GLY A O 1
ATOM 3354 N N . SER A 1 444 ? -25.602 -3.678 38.956 1.00 90.25 444 SER A N 1
ATOM 3355 C CA . SER A 1 444 ? -26.396 -3.032 40.011 1.00 90.25 444 SER A CA 1
ATOM 3356 C C . SER A 1 444 ? -27.270 -1.920 39.427 1.00 90.25 444 SER A C 1
ATOM 3358 O O . SER A 1 444 ? -26.787 -1.066 38.684 1.00 90.25 444 SER A O 1
ATOM 3360 N N . ALA A 1 445 ? -28.564 -1.935 39.749 1.00 92.88 445 ALA A N 1
ATOM 3361 C CA . ALA A 1 445 ? -29.499 -0.909 39.304 1.00 92.88 445 ALA A CA 1
ATOM 3362 C C . ALA A 1 445 ? -29.458 0.302 40.255 1.00 92.88 445 ALA A C 1
ATOM 3364 O O . ALA A 1 445 ? -29.791 0.145 41.435 1.00 92.88 445 ALA A O 1
ATOM 3365 N N . PRO A 1 446 ? -29.058 1.505 39.793 1.00 93.31 446 PRO A N 1
ATOM 3366 C CA . PRO A 1 446 ? -29.221 2.707 40.597 1.00 93.31 446 PRO A CA 1
ATOM 3367 C C . PRO A 1 446 ? -30.716 3.032 40.777 1.00 93.31 446 PRO A C 1
ATOM 3369 O O . PRO A 1 446 ? -31.555 2.561 39.997 1.00 93.31 446 PRO A O 1
ATOM 3372 N N . PRO A 1 447 ? -31.080 3.833 41.796 1.00 92.06 447 PRO A N 1
ATOM 3373 C CA . PRO A 1 447 ? -32.466 4.234 42.011 1.00 92.06 447 PRO A CA 1
ATOM 3374 C C . PRO A 1 447 ? -33.050 4.871 40.752 1.00 92.06 447 PRO A C 1
ATOM 3376 O O . PRO A 1 447 ? -32.440 5.787 40.218 1.00 92.06 447 PRO A O 1
ATOM 3379 N N . PHE A 1 448 ? -34.240 4.425 40.337 1.00 93.06 448 PHE A N 1
ATOM 3380 C CA . PHE A 1 448 ? -34.973 4.936 39.168 1.00 93.06 448 PHE A CA 1
ATOM 3381 C C . PHE A 1 448 ? -34.344 4.643 37.793 1.00 93.06 448 PHE A C 1
ATOM 3383 O O . PHE A 1 448 ? -34.725 5.286 36.815 1.00 93.06 448 PHE A O 1
ATOM 3390 N N . ALA A 1 449 ? -33.439 3.663 37.692 1.00 95.31 449 ALA A N 1
ATOM 3391 C CA . ALA A 1 449 ? -32.945 3.204 36.396 1.00 95.31 449 ALA A CA 1
ATOM 3392 C C . ALA A 1 449 ? -34.088 2.676 35.509 1.00 95.31 449 ALA A C 1
ATOM 3394 O O . ALA A 1 449 ? -34.876 1.831 35.934 1.00 95.31 449 ALA A O 1
ATOM 3395 N N . ASP A 1 450 ? -34.160 3.167 34.274 1.00 95.94 450 ASP A N 1
ATOM 3396 C CA . ASP A 1 450 ? -35.233 2.887 33.309 1.00 95.94 450 ASP A CA 1
ATOM 3397 C C . ASP A 1 450 ? -34.706 2.462 31.923 1.00 95.94 450 ASP A C 1
ATOM 3399 O O . ASP A 1 450 ? -35.470 2.333 30.961 1.00 95.94 450 ASP A O 1
ATOM 3403 N N . VAL A 1 451 ? -33.394 2.248 31.816 1.00 96.75 451 VAL A N 1
ATOM 3404 C CA . VAL A 1 451 ? -32.709 1.754 30.618 1.00 96.75 451 VAL A CA 1
ATOM 3405 C C . VAL A 1 451 ? -31.494 0.915 31.005 1.00 96.75 451 VAL A C 1
ATOM 3407 O O . VAL A 1 451 ? -30.816 1.193 31.994 1.00 96.75 451 VAL A O 1
ATOM 3410 N N . GLU A 1 452 ? -31.210 -0.104 30.209 1.00 96.62 452 GLU A N 1
ATOM 3411 C CA . GLU A 1 452 ? -30.011 -0.936 30.268 1.00 96.62 452 GLU A CA 1
ATOM 3412 C C . GLU A 1 452 ? -29.117 -0.627 29.066 1.00 96.62 452 GLU A C 1
ATOM 3414 O O . GLU A 1 452 ? -29.606 -0.462 27.952 1.00 96.62 452 GLU A O 1
ATOM 3419 N N . VAL A 1 453 ? -27.809 -0.526 29.287 1.00 97.44 453 VAL A N 1
ATOM 3420 C CA . VAL A 1 453 ? -26.796 -0.446 28.232 1.00 97.44 453 VAL A CA 1
ATOM 3421 C C . VAL A 1 453 ? -26.081 -1.790 28.172 1.00 97.44 453 VAL A C 1
ATOM 3423 O O . VAL A 1 453 ? -25.428 -2.180 29.143 1.00 97.44 453 VAL A O 1
ATOM 3426 N N . ASP A 1 454 ? -26.218 -2.488 27.050 1.00 97.31 454 ASP A N 1
ATOM 3427 C CA . ASP A 1 454 ? -25.606 -3.797 26.828 1.00 97.31 454 ASP A CA 1
ATOM 3428 C C . ASP A 1 454 ? -24.229 -3.616 26.185 1.00 97.31 454 ASP A C 1
ATOM 3430 O O . ASP A 1 454 ? -24.092 -2.983 25.136 1.00 97.31 454 ASP A O 1
ATOM 3434 N N . VAL A 1 455 ? -23.206 -4.181 26.827 1.00 97.31 455 VAL A N 1
ATOM 3435 C CA . VAL A 1 455 ? -21.810 -4.144 26.374 1.00 97.31 455 VAL A CA 1
ATOM 3436 C C . VAL A 1 455 ? -21.314 -5.573 26.220 1.00 97.31 455 VAL A C 1
ATOM 3438 O O . VAL A 1 455 ? -21.393 -6.359 27.165 1.00 97.31 455 VAL A O 1
ATOM 3441 N N . VAL A 1 456 ? -20.802 -5.921 25.041 1.00 97.50 456 VAL A N 1
ATOM 3442 C CA . VAL A 1 456 ? -20.201 -7.238 24.791 1.00 97.50 456 VAL A CA 1
ATOM 3443 C C . VAL A 1 456 ? -18.706 -7.151 25.071 1.00 97.50 456 VAL A C 1
ATOM 3445 O O . VAL A 1 456 ? -17.939 -6.690 24.230 1.00 97.50 456 VAL A O 1
ATOM 3448 N N . ASP A 1 457 ? -18.325 -7.576 26.271 1.00 97.19 457 ASP A N 1
ATOM 3449 C CA . ASP A 1 457 ? -16.950 -7.594 26.759 1.00 97.19 457 ASP A CA 1
ATOM 3450 C C . ASP A 1 457 ? -16.263 -8.925 26.434 1.00 97.19 457 ASP A C 1
ATOM 3452 O O . ASP A 1 457 ? -16.867 -9.991 26.570 1.00 97.19 457 ASP A O 1
ATOM 3456 N N . GLU A 1 458 ? -15.006 -8.879 25.989 1.00 95.06 458 GLU A N 1
ATOM 3457 C CA . GLU A 1 458 ? -14.275 -10.084 25.565 1.00 95.06 458 GLU A CA 1
ATOM 3458 C C . GLU A 1 458 ? -14.080 -11.089 26.708 1.00 95.06 458 GLU A C 1
ATOM 3460 O O . GLU A 1 458 ? -14.165 -12.298 26.488 1.00 95.06 458 GLU A O 1
ATOM 3465 N N . GLU A 1 459 ? -13.859 -10.608 27.934 1.00 95.94 459 GLU A N 1
ATOM 3466 C CA . GLU A 1 459 ? -13.613 -11.467 29.094 1.00 95.94 459 GLU A CA 1
ATOM 3467 C C . GLU A 1 459 ? -14.915 -11.889 29.780 1.00 95.94 459 GLU A C 1
ATOM 3469 O O . GLU A 1 459 ? -15.028 -13.003 30.298 1.00 95.94 459 GLU A O 1
ATOM 3474 N N . ARG A 1 460 ? -15.900 -10.987 29.821 1.00 95.31 460 ARG A N 1
ATOM 3475 C CA . ARG A 1 460 ? -17.115 -11.146 30.641 1.00 95.31 460 ARG A CA 1
ATOM 3476 C C . ARG A 1 460 ? -18.364 -11.497 29.839 1.00 95.31 460 ARG A C 1
ATOM 3478 O O . ARG A 1 460 ? -19.399 -11.792 30.438 1.00 95.31 460 ARG A O 1
ATOM 3485 N N . GLY A 1 461 ? -18.288 -11.485 28.512 1.00 96.00 461 GLY A N 1
ATOM 3486 C CA . GLY A 1 461 ? -19.438 -11.643 27.632 1.00 96.00 461 GLY A CA 1
ATOM 3487 C C . GLY A 1 461 ? -20.364 -10.426 27.674 1.00 96.00 461 GLY A C 1
ATOM 3488 O O . GLY A 1 461 ? -19.935 -9.295 27.883 1.00 96.00 461 GLY A O 1
ATOM 3489 N N . CYS A 1 462 ? -21.661 -10.648 27.460 1.00 96.44 462 CYS A N 1
ATOM 3490 C CA . CYS A 1 462 ? -22.647 -9.569 27.486 1.00 96.44 462 CYS A CA 1
ATOM 3491 C C . CYS A 1 462 ? -22.923 -9.116 28.928 1.00 96.44 462 CYS A C 1
ATOM 3493 O O . CYS A 1 462 ? -23.497 -9.863 29.723 1.00 96.44 462 CYS A O 1
ATOM 3495 N N . VAL A 1 463 ? -22.556 -7.879 29.252 1.00 96.44 463 VAL A N 1
ATOM 3496 C CA . VAL A 1 463 ? -22.770 -7.252 30.560 1.00 96.44 463 VAL A CA 1
ATOM 3497 C C . VAL A 1 463 ? -23.780 -6.118 30.425 1.00 96.44 463 VAL A C 1
ATOM 3499 O O . VAL A 1 463 ? -23.674 -5.295 29.519 1.00 96.44 463 VAL A O 1
ATOM 3502 N N . ARG A 1 464 ? -24.740 -6.056 31.356 1.00 95.88 464 ARG A N 1
ATOM 3503 C CA . ARG A 1 464 ? -25.768 -5.008 31.393 1.00 95.88 464 ARG A CA 1
ATOM 3504 C C . ARG A 1 464 ? -25.432 -3.918 32.401 1.00 95.88 464 ARG A C 1
ATOM 3506 O O . ARG A 1 464 ? -25.142 -4.194 33.571 1.00 95.88 464 ARG A O 1
ATOM 3513 N N . LEU A 1 465 ? -25.500 -2.672 31.951 1.00 96.25 465 LEU A N 1
ATOM 3514 C CA . LEU A 1 465 ? -25.282 -1.480 32.763 1.00 96.25 465 LEU A CA 1
ATOM 3515 C C . LEU A 1 465 ? -26.590 -0.700 32.888 1.00 96.25 465 LEU A C 1
ATOM 3517 O O . LEU A 1 465 ? -27.071 -0.114 31.926 1.00 96.25 465 LEU A O 1
ATOM 3521 N N . HIS A 1 466 ? -27.167 -0.667 34.084 1.00 96.00 466 HIS A N 1
ATOM 3522 C CA . HIS A 1 466 ? -28.386 0.098 34.332 1.00 96.00 466 HIS A CA 1
ATOM 3523 C C . HIS A 1 466 ? -28.094 1.604 34.342 1.00 96.00 466 HIS A C 1
ATOM 3525 O O . HIS A 1 466 ? -27.134 2.052 34.967 1.00 96.00 466 HIS A O 1
ATOM 3531 N N . SER A 1 467 ? -28.925 2.394 33.668 1.00 96.69 467 SER A N 1
ATOM 3532 C CA . SER A 1 467 ? -28.770 3.842 33.520 1.00 96.69 467 SER A CA 1
ATOM 3533 C C . SER A 1 467 ? -30.135 4.542 33.452 1.00 96.69 467 SER A C 1
ATOM 3535 O O . SER A 1 467 ? -31.173 3.944 33.734 1.00 96.69 467 SER A O 1
ATOM 3537 N N . HIS A 1 468 ? -30.126 5.834 33.123 1.00 96.69 468 HIS A N 1
ATOM 3538 C CA . HIS A 1 468 ? -31.307 6.687 33.078 1.00 96.69 468 HIS A CA 1
ATOM 3539 C C . HIS A 1 468 ? -31.481 7.298 31.685 1.00 96.69 468 HIS A C 1
ATOM 3541 O O . HIS A 1 468 ? -30.599 8.021 31.206 1.00 96.69 468 HIS A O 1
ATOM 3547 N N . ARG A 1 469 ? -32.642 7.091 31.056 1.00 96.31 469 ARG A N 1
ATOM 3548 C CA . ARG A 1 469 ? -32.942 7.554 29.687 1.00 96.31 469 ARG A CA 1
ATOM 3549 C C . ARG A 1 469 ? -32.734 9.050 29.524 1.00 96.31 469 ARG A C 1
ATOM 3551 O O . ARG A 1 469 ? -32.236 9.478 28.485 1.00 96.31 469 ARG A O 1
ATOM 3558 N N . VAL A 1 470 ? -33.087 9.834 30.545 1.00 95.50 470 VAL A N 1
ATOM 3559 C CA . VAL A 1 470 ? -32.925 11.296 30.548 1.00 95.50 470 VAL A CA 1
ATOM 3560 C C . VAL A 1 470 ? -31.456 11.715 30.445 1.00 95.50 470 VAL A C 1
ATOM 3562 O O . VAL A 1 470 ? -31.146 12.652 29.717 1.00 95.50 470 VAL A O 1
ATOM 3565 N N . ILE A 1 471 ? -30.544 10.989 31.098 1.00 95.31 471 ILE A N 1
ATOM 3566 C CA . ILE A 1 471 ? -29.105 11.294 31.106 1.00 95.31 471 ILE A CA 1
ATOM 3567 C C . ILE A 1 471 ? -28.473 10.922 29.773 1.00 95.31 471 ILE A C 1
ATOM 3569 O O . ILE A 1 471 ? -27.763 11.740 29.185 1.00 95.31 471 ILE A O 1
ATOM 3573 N N . LEU A 1 472 ? -28.772 9.716 29.278 1.00 96.69 472 LEU A N 1
ATOM 3574 C CA . LEU A 1 472 ? -28.280 9.241 27.984 1.00 96.69 472 LEU A CA 1
ATOM 3575 C C . LEU A 1 472 ? -28.775 10.150 26.852 1.00 96.69 472 LEU A C 1
ATOM 3577 O O . LEU A 1 472 ? -27.975 10.631 26.057 1.00 96.69 472 LEU A O 1
ATOM 3581 N N . SER A 1 473 ? -30.073 10.468 26.848 1.00 96.62 473 SER A N 1
ATOM 3582 C CA . SER A 1 473 ? -30.697 11.343 25.849 1.00 96.62 473 SER A CA 1
ATOM 3583 C C . SER A 1 473 ? -30.153 12.769 25.867 1.00 96.62 473 SER A C 1
ATOM 3585 O O . SER A 1 473 ? -29.950 13.364 24.817 1.00 96.62 473 SER A O 1
ATOM 3587 N N . ALA A 1 474 ? -29.929 13.342 27.054 1.00 94.81 474 ALA A N 1
ATOM 3588 C CA . ALA A 1 474 ? -29.401 14.700 27.170 1.00 94.81 474 ALA A CA 1
ATOM 3589 C C . ALA A 1 474 ? -27.916 14.793 26.784 1.00 94.81 474 ALA A C 1
ATOM 3591 O O . ALA A 1 474 ? -27.427 15.879 26.482 1.00 94.81 474 ALA A O 1
ATOM 3592 N N . SER A 1 475 ? -27.194 13.672 26.826 1.00 95.62 475 SER A N 1
ATOM 3593 C CA . SER A 1 475 ? -25.753 13.626 26.568 1.00 95.62 475 SER A CA 1
ATOM 3594 C C . SER A 1 475 ? -25.394 13.176 25.155 1.00 95.62 475 SER A C 1
ATOM 3596 O O . SER A 1 475 ? -24.254 13.375 24.746 1.00 95.62 475 SER A O 1
ATOM 3598 N N . SER A 1 476 ? -26.331 12.556 24.437 1.00 97.50 476 SER A N 1
ATOM 3599 C CA . SER A 1 476 ? -26.125 11.996 23.106 1.00 97.50 476 SER A CA 1
ATOM 3600 C C . SER A 1 476 ? -27.397 12.104 22.275 1.00 97.50 476 SER A C 1
ATOM 3602 O O . SER A 1 476 ? -28.418 11.491 22.591 1.00 97.50 476 SER A O 1
ATOM 3604 N N . GLU A 1 477 ? -27.309 12.828 21.159 1.00 97.31 477 GLU A N 1
ATOM 3605 C CA . GLU A 1 477 ? -28.383 12.869 20.159 1.00 97.31 477 GLU A CA 1
ATOM 3606 C C . GLU A 1 477 ? -28.652 11.477 19.570 1.00 97.31 477 GLU A C 1
ATOM 3608 O O . GLU A 1 477 ? -29.801 11.095 19.373 1.00 97.31 477 GLU A O 1
ATOM 3613 N N . VAL A 1 478 ? -27.591 10.694 19.340 1.00 97.69 478 VAL A N 1
ATOM 3614 C CA . VAL A 1 478 ? -27.689 9.349 18.754 1.00 97.69 478 VAL A CA 1
ATOM 3615 C C . VAL A 1 478 ? -28.458 8.424 19.687 1.00 97.69 478 VAL A C 1
ATOM 3617 O O . VAL A 1 478 ? -29.414 7.773 19.272 1.00 97.69 478 VAL A O 1
ATOM 3620 N N . TRP A 1 479 ? -28.092 8.394 20.968 1.00 97.81 479 TRP A N 1
ATOM 3621 C CA . TRP A 1 479 ? -28.801 7.583 21.950 1.00 97.81 479 TRP A CA 1
ATOM 3622 C C . TRP A 1 479 ? -30.218 8.093 22.187 1.00 97.81 479 TRP A C 1
ATOM 3624 O O . TRP A 1 479 ? -31.120 7.279 22.369 1.00 97.81 479 TRP A O 1
ATOM 3634 N N . HIS A 1 480 ? -30.451 9.407 22.138 1.00 97.81 480 HIS A N 1
ATOM 3635 C CA . HIS A 1 480 ? -31.802 9.952 22.223 1.00 97.81 480 HIS A CA 1
ATOM 3636 C C . HIS A 1 480 ? -32.714 9.410 21.116 1.00 97.81 480 HIS A C 1
ATOM 3638 O O . HIS A 1 480 ? -33.817 8.929 21.398 1.00 97.81 480 HIS A O 1
ATOM 3644 N N . ASP A 1 481 ? -32.243 9.453 19.871 1.00 98.19 481 ASP A N 1
ATOM 3645 C CA . ASP A 1 481 ? -32.998 8.976 18.717 1.00 98.19 481 ASP A CA 1
ATOM 3646 C C . ASP A 1 481 ? -33.221 7.461 18.783 1.00 98.19 481 ASP A C 1
ATOM 3648 O O . ASP A 1 481 ? -34.356 7.007 18.606 1.00 98.19 481 ASP A O 1
ATOM 3652 N N . THR A 1 482 ? -32.193 6.682 19.132 1.00 97.75 482 THR A N 1
ATOM 3653 C CA . THR A 1 482 ? -32.302 5.223 19.308 1.00 97.75 482 THR A CA 1
ATOM 3654 C C . THR A 1 482 ? -33.326 4.860 20.385 1.00 97.75 482 THR A C 1
ATOM 3656 O O . THR A 1 482 ? -34.227 4.054 20.144 1.00 97.75 482 THR A O 1
ATOM 3659 N N . LEU A 1 483 ? -33.266 5.504 21.555 1.00 97.31 483 LEU A N 1
ATOM 3660 C CA . LEU A 1 483 ? -34.205 5.253 22.654 1.00 97.31 483 LEU A CA 1
ATOM 3661 C C . LEU A 1 483 ? -35.638 5.676 22.301 1.00 97.31 483 LEU A C 1
ATOM 3663 O O . LEU A 1 483 ? -36.601 5.057 22.762 1.00 97.31 483 LEU A O 1
ATOM 3667 N N . ARG A 1 484 ? -35.811 6.730 21.496 1.00 97.75 484 ARG A N 1
ATOM 3668 C CA . ARG A 1 484 ? -37.127 7.163 21.007 1.00 97.75 484 ARG A CA 1
ATOM 3669 C C . ARG A 1 484 ? -37.707 6.150 20.019 1.00 97.75 484 ARG A C 1
ATOM 3671 O O . ARG A 1 484 ? -38.886 5.815 20.128 1.00 97.75 484 ARG A O 1
ATOM 3678 N N . GLN A 1 485 ? -36.897 5.644 19.090 1.00 97.12 485 GLN A N 1
ATOM 3679 C CA . GLN A 1 485 ? -37.316 4.626 18.122 1.00 97.12 485 GLN A CA 1
ATOM 3680 C C . GLN A 1 485 ? -37.724 3.324 18.815 1.00 97.12 485 GLN A C 1
ATOM 3682 O O . GLN A 1 485 ? -38.794 2.791 18.528 1.00 97.12 485 GLN A O 1
ATOM 3687 N N . GLN A 1 486 ? -36.930 2.852 19.779 1.00 96.06 486 GLN A N 1
ATOM 3688 C CA . GLN A 1 486 ? -37.262 1.660 20.565 1.00 96.06 486 GLN A CA 1
ATOM 3689 C C . GLN A 1 486 ? -38.576 1.833 21.334 1.00 96.06 486 GLN A C 1
ATOM 3691 O O . GLN A 1 486 ? -39.427 0.945 21.311 1.00 96.06 486 GLN A O 1
ATOM 3696 N N . GLN A 1 487 ? -38.803 3.002 21.942 1.00 95.50 487 GLN A N 1
ATOM 3697 C CA . GLN A 1 487 ? -40.067 3.290 22.620 1.00 95.50 487 GLN A CA 1
ATOM 3698 C C . GLN A 1 487 ? -41.263 3.278 21.654 1.00 95.50 487 GLN A C 1
ATOM 3700 O O . GLN A 1 487 ? -42.318 2.744 21.993 1.00 95.50 487 GLN A O 1
ATOM 3705 N N . GLN A 1 488 ? -41.115 3.840 20.452 1.00 96.25 488 GLN A N 1
ATOM 3706 C CA . GLN A 1 488 ? -42.167 3.809 19.431 1.00 96.25 488 GLN A CA 1
ATOM 3707 C C . GLN A 1 488 ? -42.461 2.379 18.964 1.00 96.25 488 GLN A C 1
ATOM 3709 O O . GLN A 1 488 ? -43.628 2.010 18.832 1.00 96.25 488 GLN A O 1
ATOM 3714 N N . GLN A 1 489 ? -41.429 1.555 18.768 1.00 95.62 489 GLN A N 1
ATOM 3715 C CA . GLN A 1 489 ? -41.585 0.145 18.402 1.00 95.62 489 GLN A CA 1
ATOM 3716 C C . GLN A 1 489 ? -42.304 -0.646 19.501 1.00 95.62 489 GLN A C 1
ATOM 3718 O O . GLN A 1 489 ? -43.237 -1.390 19.203 1.00 95.62 489 GLN A O 1
ATOM 3723 N N . GLN A 1 490 ? -41.944 -0.437 20.770 1.00 93.56 490 GLN A N 1
ATOM 3724 C CA . GLN A 1 490 ? -42.628 -1.060 21.907 1.00 93.56 490 GLN A CA 1
ATOM 3725 C C . GLN A 1 490 ? -44.104 -0.643 21.982 1.00 93.56 490 GLN A C 1
ATOM 3727 O O . GLN A 1 490 ? -44.971 -1.492 22.178 1.00 93.56 490 GLN A O 1
ATOM 3732 N N . GLN A 1 491 ? -44.418 0.639 21.763 1.00 94.06 491 GLN A N 1
ATOM 3733 C CA . GLN A 1 491 ? -45.806 1.120 21.730 1.00 94.06 491 GLN A CA 1
ATOM 3734 C C . GLN A 1 491 ? -46.609 0.491 20.585 1.00 94.06 491 GLN A C 1
ATOM 3736 O O . GLN A 1 491 ? -47.755 0.094 20.790 1.00 94.06 491 GLN A O 1
ATOM 3741 N N . GLN A 1 492 ? -46.018 0.357 19.395 1.00 95.31 492 GLN A N 1
ATOM 3742 C CA . GLN A 1 492 ? -46.666 -0.305 18.258 1.00 95.31 492 GLN A CA 1
ATOM 3743 C C . GLN A 1 492 ? -46.909 -1.794 18.532 1.00 95.31 492 GLN A C 1
ATOM 3745 O O . GLN A 1 492 ? -47.996 -2.295 18.245 1.00 95.31 492 GLN A O 1
ATOM 3750 N N . GLN A 1 493 ? -45.945 -2.492 19.139 1.00 93.12 493 GLN A N 1
ATOM 3751 C CA . GLN A 1 493 ? -46.098 -3.897 19.527 1.00 93.12 493 GLN A CA 1
ATOM 3752 C C . GLN A 1 493 ? -47.195 -4.079 20.583 1.00 93.12 493 GLN A C 1
ATOM 3754 O O . GLN A 1 493 ? -48.036 -4.963 20.439 1.00 93.12 493 GLN A O 1
ATOM 3759 N N . GLN A 1 494 ? -47.261 -3.206 21.593 1.00 90.88 494 GLN A N 1
ATOM 3760 C CA . GLN A 1 494 ? -48.327 -3.236 22.603 1.00 90.88 494 GLN A CA 1
ATOM 3761 C C . GLN A 1 494 ? -49.713 -2.975 21.996 1.00 90.88 494 GLN A C 1
ATOM 3763 O O . GLN A 1 494 ? -50.688 -3.630 22.372 1.00 90.88 494 GLN A O 1
ATOM 3768 N N . GLN A 1 495 ? -49.819 -2.059 21.026 1.00 93.19 495 GLN A N 1
ATOM 3769 C CA . GLN A 1 495 ? -51.073 -1.805 20.306 1.00 93.19 495 GLN A CA 1
ATOM 3770 C C . GLN A 1 495 ? -51.506 -3.017 19.468 1.00 93.19 495 GLN A C 1
ATOM 3772 O O . GLN A 1 495 ? -52.684 -3.375 19.475 1.00 93.19 495 GLN A O 1
ATOM 3777 N N . GLN A 1 496 ? -50.565 -3.689 18.797 1.00 92.44 496 GLN A N 1
ATOM 3778 C CA . GLN A 1 496 ? -50.844 -4.907 18.028 1.00 92.44 496 GLN A CA 1
ATOM 3779 C C . GLN A 1 496 ? -51.252 -6.081 18.929 1.00 92.44 496 GLN A C 1
ATOM 3781 O O . GLN A 1 496 ? -52.221 -6.777 18.626 1.00 92.44 496 GLN A O 1
ATOM 3786 N N . GLN A 1 497 ? -50.579 -6.266 20.068 1.00 89.38 497 GLN A N 1
ATOM 3787 C CA . GLN A 1 497 ? -50.932 -7.300 21.046 1.00 89.38 497 GLN A CA 1
ATOM 3788 C C . GLN A 1 497 ? -52.321 -7.054 21.645 1.00 89.38 497 GLN A C 1
ATOM 3790 O O . GLN A 1 497 ? -53.129 -7.980 21.716 1.00 89.38 497 GLN A O 1
ATOM 3795 N N . SER A 1 498 ? -52.649 -5.799 21.963 1.00 87.00 498 SER A N 1
ATOM 3796 C CA . SER A 1 498 ? -53.976 -5.422 22.469 1.00 87.00 498 SER A CA 1
ATOM 3797 C C . SER A 1 498 ? -55.095 -5.716 21.462 1.00 87.00 498 SER A C 1
ATOM 3799 O O . SER A 1 498 ? -56.189 -6.109 21.859 1.00 87.00 498 SER A O 1
ATOM 3801 N N . ALA A 1 499 ? -54.827 -5.583 20.159 1.00 88.12 499 ALA A N 1
ATOM 3802 C CA . ALA A 1 499 ? -55.789 -5.918 19.108 1.00 88.12 499 ALA A CA 1
ATOM 3803 C C . ALA A 1 499 ? -55.979 -7.437 18.911 1.00 88.12 499 ALA A C 1
ATOM 3805 O O . ALA A 1 499 ? -57.026 -7.863 18.430 1.00 88.12 499 ALA A O 1
ATOM 3806 N N . SER A 1 500 ? -54.991 -8.257 19.286 1.00 87.31 500 SER A N 1
ATOM 3807 C CA . SER A 1 500 ? -55.012 -9.714 19.080 1.00 87.31 500 SER A CA 1
ATOM 3808 C C . SER A 1 500 ? -55.791 -10.512 20.139 1.00 87.31 500 SER A C 1
ATOM 3810 O O . SER A 1 500 ? -55.974 -11.715 19.977 1.00 87.31 500 SER A O 1
ATOM 3812 N N . GLY A 1 501 ? -56.282 -9.873 21.209 1.00 83.12 501 GLY A N 1
ATOM 3813 C CA . GLY A 1 501 ? -57.168 -10.496 22.207 1.00 83.12 501 GLY A CA 1
ATOM 3814 C C . GLY A 1 501 ? -56.550 -11.615 23.065 1.00 83.12 501 GLY A C 1
ATOM 3815 O O . GLY A 1 501 ? -57.230 -12.138 23.944 1.00 83.12 501 GLY A O 1
ATOM 3816 N N . GLN A 1 502 ? -55.279 -11.973 22.860 1.00 72.19 502 GLN A N 1
ATOM 3817 C CA . GLN A 1 502 ? -54.534 -12.912 23.704 1.00 72.19 502 GLN A CA 1
ATOM 3818 C C . GLN A 1 502 ? -53.922 -12.174 24.903 1.00 72.19 502 GLN A C 1
ATOM 3820 O O . GLN A 1 502 ? -52.749 -11.811 24.906 1.00 72.19 502 GLN A O 1
ATOM 3825 N N . GLN A 1 503 ? -54.740 -11.923 25.927 1.00 64.50 503 GLN A N 1
ATOM 3826 C CA . GLN A 1 503 ? -54.273 -11.516 27.254 1.00 64.50 503 GLN A CA 1
ATOM 3827 C C . GLN A 1 503 ? -54.013 -12.763 28.105 1.00 64.50 503 GLN A C 1
ATOM 3829 O O . GLN A 1 503 ? -54.843 -13.142 28.930 1.00 64.50 503 GLN A O 1
ATOM 3834 N N . ASP A 1 504 ? -52.859 -13.401 27.919 1.00 73.06 504 ASP A N 1
ATOM 3835 C CA . ASP A 1 504 ? -52.350 -14.310 28.945 1.00 73.06 504 ASP A CA 1
ATOM 3836 C C . ASP A 1 504 ? -51.784 -13.456 30.084 1.00 73.06 504 ASP A C 1
ATOM 3838 O O . ASP A 1 504 ? -50.799 -12.737 29.929 1.00 73.06 504 ASP A O 1
ATOM 3842 N N . ALA A 1 505 ? -52.455 -13.500 31.237 1.00 69.88 505 ALA A N 1
ATOM 3843 C CA . ALA A 1 505 ? -52.184 -12.689 32.425 1.00 69.88 505 ALA A CA 1
ATOM 3844 C C . ALA A 1 505 ? -50.878 -13.058 33.165 1.00 69.88 505 ALA A C 1
ATOM 3846 O O . ALA A 1 505 ? -50.774 -12.861 34.376 1.00 69.88 505 ALA A O 1
ATOM 3847 N N . SER A 1 506 ? -49.879 -13.613 32.474 1.00 71.00 506 SER A N 1
ATOM 3848 C CA . SER A 1 506 ? -48.563 -13.839 33.064 1.00 71.00 506 SER A CA 1
ATOM 3849 C C . SER A 1 506 ? -47.891 -12.491 33.306 1.00 71.00 506 SER A C 1
ATOM 3851 O O . SER A 1 506 ? -47.748 -11.713 32.366 1.00 71.00 506 SER A O 1
ATOM 3853 N N . GLU A 1 507 ? -47.495 -12.232 34.552 1.00 69.81 507 GLU A N 1
ATOM 3854 C CA . GLU A 1 507 ? -46.781 -11.044 35.035 1.00 69.81 507 GLU A CA 1
ATOM 3855 C C . GLU A 1 507 ? -45.488 -10.783 34.236 1.00 69.81 507 GLU A C 1
ATOM 3857 O O . GLU A 1 507 ? -44.375 -11.072 34.678 1.00 69.81 507 GLU A O 1
ATOM 3862 N N . SER A 1 508 ? -45.607 -10.236 33.028 1.00 67.25 508 SER A N 1
ATOM 3863 C CA . SER A 1 508 ? -44.463 -9.761 32.267 1.00 67.25 508 SER A CA 1
ATOM 3864 C C . SER A 1 508 ? -43.990 -8.482 32.938 1.00 67.25 508 SER A C 1
ATOM 3866 O O . SER A 1 508 ? -44.639 -7.436 32.844 1.00 67.25 508 SER A O 1
AT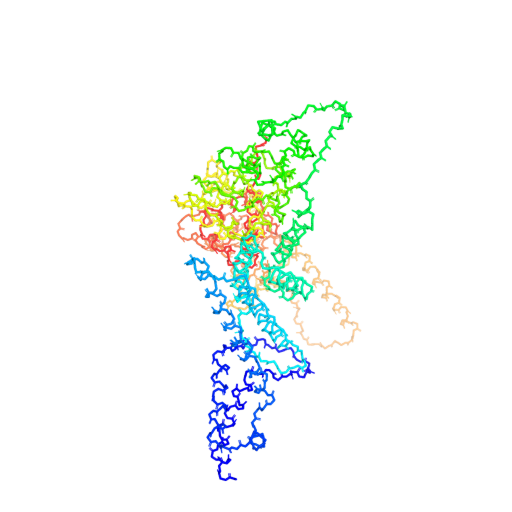OM 3868 N N . SER A 1 509 ? -42.870 -8.575 33.652 1.00 72.62 509 SER A N 1
ATOM 3869 C CA . SER A 1 509 ? -42.160 -7.398 34.147 1.00 72.62 509 SER A CA 1
ATOM 3870 C C . SER A 1 509 ? -41.976 -6.402 32.996 1.00 72.62 509 SER A C 1
ATOM 3872 O O . SER A 1 509 ? -41.741 -6.842 31.865 1.00 72.62 509 SER A O 1
ATOM 3874 N N . PRO A 1 510 ? -42.114 -5.085 33.240 1.00 75.31 510 PRO A N 1
ATOM 3875 C CA . PRO A 1 510 ? -41.960 -4.082 32.195 1.00 75.31 510 PRO A CA 1
ATOM 3876 C C . PRO A 1 510 ? -40.629 -4.317 31.482 1.00 75.31 510 PRO A C 1
ATOM 3878 O O . PRO A 1 510 ? -39.574 -4.317 32.115 1.00 75.31 510 PRO A O 1
ATOM 3881 N N . SER A 1 511 ? -40.691 -4.587 30.177 1.00 79.00 511 SER A N 1
ATOM 3882 C CA . SER A 1 511 ? -39.508 -4.838 29.360 1.00 79.00 511 SER A CA 1
ATOM 3883 C C . SER A 1 511 ? -38.617 -3.600 29.407 1.00 79.00 511 SER A C 1
ATOM 3885 O O . SER A 1 511 ? -38.962 -2.566 28.830 1.00 79.00 511 SER A O 1
ATOM 3887 N N . SER A 1 512 ? -37.504 -3.704 30.133 1.00 86.62 512 SER A N 1
ATOM 3888 C CA . SER A 1 512 ? -36.485 -2.661 30.226 1.00 86.62 512 SER A CA 1
ATOM 3889 C C . SER A 1 512 ? -36.024 -2.270 28.819 1.00 86.62 512 SER A C 1
ATOM 3891 O O . SER A 1 512 ? -35.879 -3.123 27.940 1.00 86.62 512 SER A O 1
ATOM 3893 N N . CYS A 1 513 ? -35.864 -0.972 28.570 1.00 94.88 513 CYS A N 1
ATOM 3894 C CA . CYS A 1 513 ? -35.343 -0.477 27.300 1.00 94.88 513 CYS A CA 1
ATOM 3895 C C . CYS A 1 513 ? -33.847 -0.812 27.226 1.00 94.88 513 CYS A C 1
ATOM 3897 O O . CYS A 1 513 ? -33.123 -0.466 28.155 1.00 94.88 513 CYS A O 1
ATOM 3899 N N . VAL A 1 514 ? -33.381 -1.471 26.159 1.00 96.12 514 VAL A N 1
ATOM 3900 C CA . VAL A 1 514 ? -31.985 -1.930 26.042 1.00 96.12 514 VAL A CA 1
ATOM 3901 C C . VAL A 1 514 ? -31.272 -1.196 24.909 1.00 96.12 514 VAL A C 1
ATOM 3903 O O . VAL A 1 514 ? -31.645 -1.318 23.742 1.00 96.12 514 VAL A O 1
ATOM 3906 N N . LEU A 1 515 ? -30.214 -0.467 25.247 1.00 97.44 515 LEU A N 1
ATOM 3907 C CA . LEU A 1 515 ? -29.298 0.187 24.322 1.00 97.44 515 LEU A CA 1
ATOM 3908 C C . LEU A 1 515 ? -28.043 -0.682 24.156 1.00 97.44 515 LEU A C 1
ATOM 3910 O O . LEU A 1 515 ? -27.170 -0.679 25.017 1.00 97.44 515 LEU A O 1
ATOM 3914 N N . ALA A 1 516 ? -27.944 -1.432 23.062 1.00 97.44 516 ALA A N 1
ATOM 3915 C CA . ALA A 1 516 ? -26.774 -2.266 22.791 1.00 97.44 516 ALA A CA 1
ATOM 3916 C C . ALA A 1 516 ? -25.661 -1.459 22.108 1.00 97.44 516 ALA A C 1
ATOM 3918 O O . ALA A 1 516 ? -25.931 -0.788 21.111 1.00 97.44 516 ALA A O 1
ATOM 3919 N N . LEU A 1 517 ? -24.432 -1.547 22.629 1.00 97.81 517 LEU A N 1
ATOM 3920 C CA . LEU A 1 517 ? -23.239 -0.989 21.988 1.00 97.81 517 LEU A CA 1
ATOM 3921 C C . LEU A 1 517 ? -22.648 -1.994 20.995 1.00 97.81 517 LEU A C 1
ATOM 3923 O O . LEU A 1 517 ? -22.505 -3.178 21.313 1.00 97.81 517 LEU A O 1
ATOM 3927 N N . ASP A 1 518 ? -22.272 -1.529 19.805 1.00 97.50 518 ASP A N 1
ATOM 3928 C CA . ASP A 1 518 ? -21.599 -2.378 18.816 1.00 97.50 518 ASP A CA 1
ATOM 3929 C C . ASP A 1 518 ? -20.128 -2.611 19.231 1.00 97.50 518 ASP A C 1
ATOM 3931 O O . ASP A 1 518 ? -19.346 -1.651 19.284 1.00 97.50 518 ASP A O 1
ATOM 3935 N N . PRO A 1 519 ? -19.697 -3.866 19.479 1.00 97.06 519 PRO A N 1
ATOM 3936 C CA . PRO A 1 519 ? -18.336 -4.156 19.928 1.00 97.06 519 PRO A CA 1
ATOM 3937 C C . PRO A 1 519 ? -17.267 -3.830 18.879 1.00 97.06 519 PRO A C 1
ATOM 3939 O O . PRO A 1 519 ? -16.123 -3.544 19.229 1.00 97.06 519 PRO A O 1
ATOM 3942 N N . LYS A 1 520 ? -17.608 -3.856 17.586 1.00 95.19 520 LYS A N 1
ATOM 3943 C CA . LYS A 1 520 ? -16.658 -3.603 16.497 1.00 95.19 520 LYS A CA 1
ATOM 3944 C C . LYS A 1 520 ? -16.523 -2.131 16.179 1.00 95.19 520 LYS A C 1
ATOM 3946 O O . LYS A 1 520 ? -15.430 -1.712 15.795 1.00 95.19 520 LYS A O 1
ATOM 3951 N N . THR A 1 521 ? -17.597 -1.352 16.285 1.00 95.31 521 THR A N 1
ATOM 3952 C CA . THR A 1 521 ? -17.590 0.056 15.855 1.00 95.31 521 THR A CA 1
ATOM 3953 C C . THR A 1 521 ? -17.595 1.061 16.996 1.00 95.31 521 THR A C 1
ATOM 3955 O O . THR A 1 521 ? -17.119 2.177 16.793 1.00 95.31 521 THR A O 1
ATOM 3958 N N . GLU A 1 522 ? -18.112 0.697 18.169 1.00 96.25 522 GLU A N 1
ATOM 3959 C CA . GLU A 1 522 ? -18.303 1.622 19.290 1.00 96.25 522 GLU A CA 1
ATOM 3960 C C . GLU A 1 522 ? -17.411 1.264 20.479 1.00 96.25 522 GLU A C 1
ATOM 3962 O O . GLU A 1 522 ? -16.482 2.013 20.781 1.00 96.25 522 GLU A O 1
ATOM 3967 N N . CYS A 1 523 ? -17.674 0.143 21.158 1.00 97.62 523 CYS A N 1
ATOM 3968 C CA . CYS A 1 523 ? -16.975 -0.225 22.390 1.00 97.62 523 CYS A CA 1
ATOM 3969 C C . CYS A 1 523 ? -17.142 -1.714 22.720 1.00 97.62 523 CYS A C 1
ATOM 3971 O O . CYS A 1 523 ? -18.270 -2.198 22.809 1.00 97.62 523 CYS A O 1
ATOM 3973 N N . SER A 1 524 ? -16.032 -2.410 22.975 1.00 97.19 524 SER A N 1
ATOM 3974 C CA . SER A 1 524 ? -16.011 -3.796 23.465 1.00 97.19 524 SER A CA 1
ATOM 3975 C C . SER A 1 524 ? -15.501 -3.917 24.902 1.00 97.19 524 SER A C 1
ATOM 3977 O O . SER A 1 524 ? -15.382 -5.020 25.415 1.00 97.19 524 SER A O 1
ATOM 3979 N N . SER A 1 525 ? -15.174 -2.810 25.572 1.00 97.56 525 SER A N 1
ATOM 3980 C CA . SER A 1 525 ? -14.652 -2.821 26.939 1.00 97.56 525 SER A CA 1
ATOM 3981 C C . SER A 1 525 ? -15.685 -2.329 27.945 1.00 97.56 525 SER A C 1
ATOM 3983 O O . SER A 1 525 ? -16.156 -1.185 27.892 1.00 97.56 525 SER A O 1
ATOM 3985 N N . LEU A 1 526 ? -15.970 -3.164 28.945 1.00 96.56 526 LEU A N 1
ATOM 3986 C CA . LEU A 1 526 ? -16.810 -2.785 30.079 1.00 96.56 526 LEU A CA 1
ATOM 3987 C C . LEU A 1 526 ? -16.244 -1.572 30.839 1.00 96.56 526 LEU A C 1
ATOM 3989 O O . LEU A 1 526 ? -17.002 -0.706 31.276 1.00 96.56 526 LEU A O 1
ATOM 3993 N N . GLU A 1 527 ? -14.921 -1.494 30.997 1.00 96.12 527 GLU A N 1
ATOM 3994 C CA . GLU A 1 527 ? -14.255 -0.407 31.727 1.00 96.12 527 GLU A CA 1
ATOM 3995 C C . GLU A 1 527 ? -14.459 0.945 31.028 1.00 96.12 527 GLU A C 1
ATOM 3997 O O . GLU A 1 527 ? -14.790 1.943 31.675 1.00 96.12 527 GLU A O 1
ATOM 4002 N N . VAL A 1 528 ? -14.356 0.956 29.696 1.00 97.19 528 VAL A N 1
ATOM 4003 C CA . VAL A 1 528 ? -14.596 2.140 28.858 1.00 97.19 528 VAL A CA 1
ATOM 4004 C C . VAL A 1 528 ? -16.052 2.585 28.950 1.00 97.19 528 VAL A C 1
ATOM 4006 O O . VAL A 1 528 ? -16.315 3.769 29.170 1.00 97.19 528 VAL A O 1
ATOM 4009 N N . ALA A 1 529 ? -17.000 1.649 28.853 1.00 96.81 529 ALA A N 1
ATOM 4010 C CA . ALA A 1 529 ? -18.422 1.956 28.975 1.00 96.81 529 ALA A CA 1
ATOM 4011 C C . ALA A 1 529 ? -18.779 2.519 30.363 1.00 96.81 529 ALA A C 1
ATOM 4013 O O . ALA A 1 529 ? -19.493 3.519 30.459 1.00 96.81 529 ALA A O 1
ATOM 4014 N N . ILE A 1 530 ? -18.242 1.941 31.444 1.00 95.50 530 ILE A N 1
ATOM 4015 C CA . ILE A 1 530 ? -18.436 2.451 32.811 1.00 95.50 530 ILE A CA 1
ATOM 4016 C C . ILE A 1 530 ? -17.835 3.851 32.962 1.00 95.50 530 ILE A C 1
ATOM 4018 O O . ILE A 1 530 ? -18.480 4.720 33.550 1.00 95.50 530 ILE A O 1
ATOM 4022 N N . CYS A 1 531 ? -16.628 4.087 32.442 1.00 95.81 531 CYS A N 1
ATOM 4023 C CA . CYS A 1 531 ? -15.988 5.402 32.478 1.00 95.81 531 CYS A CA 1
ATOM 4024 C C . CYS A 1 531 ? -16.832 6.451 31.742 1.00 95.81 531 CYS A C 1
ATOM 4026 O O . CYS A 1 531 ? -17.138 7.499 32.315 1.00 95.81 531 CYS A O 1
ATOM 4028 N N . ALA A 1 532 ? -17.288 6.139 30.526 1.00 96.56 532 ALA A N 1
ATOM 4029 C CA . ALA A 1 532 ? -18.151 7.018 29.747 1.00 96.56 532 ALA A CA 1
ATOM 4030 C C . ALA A 1 532 ? -19.460 7.321 30.487 1.00 96.56 532 ALA A C 1
ATOM 4032 O O . ALA A 1 532 ? -19.808 8.488 30.649 1.00 96.56 532 ALA A O 1
ATOM 4033 N N . LEU A 1 533 ? -20.153 6.298 31.003 1.00 95.69 533 LEU A N 1
ATOM 4034 C CA . LEU A 1 533 ? -21.390 6.488 31.761 1.00 95.69 533 LEU A CA 1
ATOM 4035 C C . LEU A 1 533 ? -21.162 7.344 33.005 1.00 95.69 533 LEU A C 1
ATOM 4037 O O . LEU A 1 533 ? -21.885 8.318 33.193 1.00 95.69 533 LEU A O 1
ATOM 4041 N N . ARG A 1 534 ? -20.145 7.046 33.822 1.00 94.25 534 ARG A N 1
ATOM 4042 C CA . ARG A 1 534 ? -19.803 7.856 35.004 1.00 94.25 534 ARG A CA 1
ATOM 4043 C C . ARG A 1 534 ? -19.550 9.307 34.625 1.00 94.25 534 ARG A C 1
ATOM 4045 O O . ARG A 1 534 ? -20.115 10.192 35.264 1.00 94.25 534 ARG A O 1
ATOM 4052 N N . PHE A 1 535 ? -18.811 9.550 33.543 1.00 93.94 535 PHE A N 1
ATOM 4053 C CA . PHE A 1 535 ? -18.578 10.896 33.034 1.00 93.94 535 PHE A CA 1
ATOM 4054 C C . PHE A 1 535 ? -19.885 11.636 32.704 1.00 93.94 535 PHE A C 1
ATOM 4056 O O . PHE A 1 535 ? -19.985 12.833 32.966 1.00 93.94 535 PHE A O 1
ATOM 4063 N N . LEU A 1 536 ? -20.920 10.958 32.198 1.00 94.00 536 LEU A N 1
ATOM 4064 C CA . LEU A 1 536 ? -22.215 11.603 31.939 1.00 94.00 536 LEU A CA 1
ATOM 4065 C C . LEU A 1 536 ? -22.918 12.082 33.220 1.00 94.00 536 LEU A C 1
ATOM 4067 O O . LEU A 1 536 ? -23.607 13.103 33.175 1.00 94.00 536 LEU A O 1
ATOM 4071 N N . TYR A 1 537 ? -22.718 11.390 34.347 1.00 93.44 537 TYR A N 1
ATOM 4072 C CA . TYR A 1 537 ? -23.287 11.757 35.653 1.00 93.44 537 TYR A CA 1
ATOM 4073 C C . TYR A 1 537 ? -22.455 12.794 36.406 1.00 93.44 537 TYR A C 1
ATOM 4075 O O . TYR A 1 537 ? -23.015 13.688 37.041 1.00 93.44 537 TYR A O 1
ATOM 4083 N N . THR A 1 538 ? -21.131 12.651 36.392 1.00 91.94 538 THR A N 1
ATOM 4084 C CA . THR A 1 538 ? -20.230 13.417 37.266 1.00 91.94 538 THR A CA 1
ATOM 4085 C C . THR A 1 538 ? -19.486 14.524 36.536 1.00 91.94 538 THR A C 1
ATOM 4087 O O . THR A 1 538 ? -19.059 15.483 37.174 1.00 91.94 538 THR A O 1
ATOM 4090 N N . ARG A 1 539 ? -19.310 14.390 35.213 1.00 89.06 539 ARG A N 1
ATOM 4091 C CA . ARG A 1 539 ? -18.391 15.193 34.385 1.00 89.06 539 ARG A CA 1
ATOM 4092 C C . ARG A 1 539 ? -16.948 15.162 34.881 1.00 89.06 539 ARG A C 1
ATOM 4094 O O . ARG A 1 539 ? -16.146 16.020 34.519 1.00 89.06 539 ARG A O 1
ATOM 4101 N N . ASP A 1 540 ? -16.627 14.158 35.689 1.00 89.31 540 ASP A N 1
ATOM 4102 C CA . ASP A 1 540 ? -15.318 13.986 36.282 1.00 89.31 540 ASP A CA 1
ATOM 4103 C C . ASP A 1 540 ? -14.422 13.149 35.365 1.00 89.31 540 ASP A C 1
ATOM 4105 O O . ASP A 1 540 ? -14.538 11.923 35.277 1.00 89.31 540 ASP A O 1
ATOM 4109 N N . ALA A 1 541 ? -13.509 13.838 34.686 1.00 85.38 541 ALA A N 1
ATOM 4110 C CA . ALA A 1 541 ? -12.482 13.226 33.856 1.00 85.38 541 ALA A CA 1
ATOM 4111 C C . ALA A 1 541 ? -11.399 12.499 34.677 1.00 85.38 541 ALA A C 1
ATOM 4113 O O . ALA A 1 541 ? -10.663 11.675 34.126 1.00 85.38 541 ALA A O 1
ATOM 4114 N N . GLU A 1 542 ? -11.255 12.789 35.975 1.00 88.25 542 GLU A N 1
ATOM 4115 C CA . GLU A 1 542 ? -10.270 12.152 36.868 1.00 88.25 542 GLU A CA 1
ATOM 4116 C C . GLU A 1 542 ? -10.585 10.683 37.127 1.00 88.25 542 GLU A C 1
ATOM 4118 O O . GLU A 1 542 ? -9.674 9.887 37.341 1.00 88.25 542 GLU A O 1
ATOM 4123 N N . SER A 1 543 ? -11.847 10.293 36.961 1.00 86.19 543 SER A N 1
ATOM 4124 C CA . SER A 1 543 ? -12.312 8.916 37.133 1.00 86.19 543 SER A CA 1
ATOM 4125 C C . SER A 1 543 ? -11.817 7.910 36.077 1.00 86.19 543 SER A C 1
ATOM 4127 O O . SER A 1 543 ? -12.053 6.710 36.227 1.00 86.19 543 SER A O 1
ATOM 4129 N N . CYS A 1 544 ? -11.133 8.358 35.017 1.00 94.62 544 CYS A N 1
ATOM 4130 C CA . CYS A 1 544 ? -10.582 7.481 33.983 1.00 94.62 544 CYS A CA 1
ATOM 4131 C C . CYS A 1 544 ? -9.342 6.724 34.502 1.00 94.62 544 CYS A C 1
ATOM 4133 O O . CYS A 1 544 ? -8.233 7.258 34.499 1.00 94.62 544 CYS A O 1
ATOM 4135 N N . SER A 1 545 ? -9.518 5.466 34.919 1.00 94.62 545 SER A N 1
ATOM 4136 C CA . SER A 1 545 ? -8.463 4.582 35.454 1.00 94.62 545 SER A CA 1
ATOM 4137 C C . SER A 1 545 ? -7.400 4.180 34.429 1.00 94.62 545 SER A C 1
ATOM 4139 O O . SER A 1 545 ? -6.275 3.857 34.801 1.00 94.62 545 SER A O 1
ATOM 4141 N N . PHE A 1 546 ? -7.732 4.231 33.140 1.00 95.56 546 PHE A N 1
ATOM 4142 C CA . PHE A 1 546 ? -6.919 3.695 32.048 1.00 95.56 546 PHE A CA 1
ATOM 4143 C C . PHE A 1 546 ? -6.256 4.778 31.178 1.00 95.56 546 PHE A C 1
ATOM 4145 O O . PHE A 1 546 ? -6.026 4.576 29.990 1.00 95.56 546 PHE A O 1
ATOM 4152 N N . ARG A 1 547 ? -5.900 5.930 31.766 1.00 95.12 547 ARG A N 1
ATOM 4153 C CA . ARG A 1 547 ? -5.259 7.073 31.069 1.00 95.12 547 ARG A CA 1
ATOM 4154 C C . ARG A 1 547 ? -3.962 6.746 30.320 1.00 95.12 547 ARG A C 1
ATOM 4156 O O . ARG A 1 547 ? -3.561 7.516 29.463 1.00 95.12 547 ARG A O 1
ATOM 4163 N N . SER A 1 548 ? -3.306 5.634 30.638 1.00 94.19 548 SER A N 1
ATOM 4164 C CA . SER A 1 548 ? -2.091 5.163 29.961 1.00 94.19 548 SER A CA 1
ATOM 4165 C C . SER A 1 548 ? -2.327 3.967 29.028 1.00 94.19 548 SER A C 1
ATOM 4167 O O . SER A 1 548 ? -1.395 3.512 28.367 1.00 94.19 548 SER A O 1
ATOM 4169 N N . ASN A 1 549 ? -3.549 3.429 28.961 1.00 96.12 549 ASN A N 1
ATOM 4170 C CA . ASN A 1 549 ? -3.879 2.273 28.131 1.00 96.12 549 ASN A CA 1
ATOM 4171 C C . ASN A 1 549 ? -4.450 2.742 26.787 1.00 96.12 549 ASN A C 1
ATOM 4173 O O . ASN A 1 549 ? -5.636 3.059 26.667 1.00 96.12 549 ASN A O 1
ATOM 4177 N N . ALA A 1 550 ? -3.591 2.788 25.769 1.00 96.06 550 ALA A N 1
ATOM 4178 C CA . ALA A 1 550 ? -3.949 3.325 24.462 1.00 96.06 550 ALA A CA 1
ATOM 4179 C C . ALA A 1 550 ? -5.124 2.582 23.780 1.00 96.06 550 ALA A C 1
ATOM 4181 O O . ALA A 1 550 ? -6.041 3.262 23.320 1.00 96.06 550 ALA A O 1
ATOM 4182 N N . PRO A 1 551 ? -5.200 1.233 23.769 1.00 96.75 551 PRO A N 1
ATOM 4183 C CA . PRO A 1 551 ? -6.379 0.525 23.256 1.00 96.75 551 PRO A CA 1
ATOM 4184 C C . PRO A 1 551 ? -7.709 0.959 23.891 1.00 96.75 551 PRO A C 1
ATOM 4186 O O . PRO A 1 551 ? -8.682 1.196 23.175 1.00 96.75 551 PRO A O 1
ATOM 4189 N N . LEU A 1 552 ? -7.757 1.118 25.218 1.00 97.38 552 LEU A N 1
ATOM 4190 C CA . LEU A 1 552 ? -8.979 1.532 25.919 1.00 97.38 552 LEU A CA 1
ATOM 4191 C C . LEU A 1 552 ? -9.335 2.997 25.642 1.00 97.38 552 LEU A C 1
ATOM 4193 O O . LEU A 1 552 ? -10.503 3.320 25.418 1.00 97.38 552 LEU A O 1
ATOM 4197 N N . LEU A 1 553 ? -8.342 3.887 25.582 1.00 97.75 553 LEU A N 1
ATOM 4198 C CA . LEU A 1 553 ? -8.572 5.278 25.184 1.00 97.75 553 LEU A CA 1
ATOM 4199 C C . LEU A 1 553 ? -9.077 5.387 23.741 1.00 97.75 553 LEU A C 1
ATOM 4201 O O . LEU A 1 553 ? -9.935 6.217 23.452 1.00 97.75 553 LEU A O 1
ATOM 4205 N N . PHE A 1 554 ? -8.593 4.537 22.834 1.00 97.88 554 PHE A N 1
ATOM 4206 C CA . PHE A 1 554 ? -9.078 4.499 21.457 1.00 97.88 554 PHE A CA 1
ATOM 4207 C C . PHE A 1 554 ? -10.541 4.052 21.379 1.00 97.88 554 PHE A C 1
ATOM 4209 O O . PHE A 1 554 ? -11.333 4.678 20.673 1.00 97.88 554 PHE A O 1
ATOM 4216 N N . GLN A 1 555 ? -10.941 3.046 22.163 1.00 97.94 555 GLN A N 1
ATOM 4217 C CA . GLN A 1 555 ? -12.355 2.684 22.293 1.00 97.94 555 GLN A CA 1
ATOM 4218 C C . GLN A 1 555 ? -13.189 3.832 22.880 1.00 97.94 555 GLN A C 1
ATOM 4220 O O . GLN A 1 555 ? -14.275 4.112 22.379 1.00 97.94 555 GLN A O 1
ATOM 4225 N N . LEU A 1 556 ? -12.676 4.557 23.882 1.00 98.31 556 LEU A N 1
ATOM 4226 C CA . LEU A 1 556 ? -13.360 5.728 24.441 1.00 98.31 556 LEU A CA 1
ATOM 4227 C C . LEU A 1 556 ? -13.540 6.841 23.394 1.00 98.31 556 LEU A C 1
ATOM 4229 O O . LEU A 1 556 ? -14.602 7.468 23.323 1.00 98.31 556 LEU A O 1
ATOM 4233 N N . LEU A 1 557 ? -12.532 7.069 22.548 1.00 98.25 557 LEU A N 1
ATOM 4234 C CA . LEU A 1 557 ? -12.600 8.020 21.438 1.00 98.25 557 LEU A CA 1
ATOM 4235 C C . LEU A 1 557 ? -13.645 7.597 20.389 1.00 98.25 557 LEU A C 1
ATOM 4237 O O . LEU A 1 557 ? -14.436 8.427 19.940 1.00 98.25 557 LEU A O 1
ATOM 4241 N N . ARG A 1 558 ? -13.709 6.311 20.028 1.00 98.06 558 ARG A N 1
ATOM 4242 C CA . ARG A 1 558 ? -14.724 5.779 19.097 1.00 98.06 558 ARG A CA 1
ATOM 4243 C C . ARG A 1 558 ? -16.129 5.895 19.665 1.00 98.06 558 ARG A C 1
ATOM 4245 O O . ARG A 1 558 ? -17.000 6.454 19.007 1.00 98.06 558 ARG A O 1
ATOM 4252 N N . LEU A 1 559 ? -16.331 5.447 20.901 1.00 98.25 559 LEU A N 1
ATOM 4253 C CA . LEU A 1 559 ? -17.612 5.545 21.592 1.00 98.25 559 LEU A CA 1
ATOM 4254 C C . LEU A 1 559 ? -18.091 7.002 21.656 1.00 98.25 559 LEU A C 1
ATOM 4256 O O . LEU A 1 559 ? -19.234 7.305 21.317 1.00 98.25 559 LEU A O 1
ATOM 4260 N N . SER A 1 560 ? -17.204 7.924 22.038 1.00 98.06 560 SER A N 1
ATOM 4261 C CA . SER A 1 560 ? -17.561 9.340 22.158 1.00 98.06 560 SER A CA 1
ATOM 4262 C C . SER A 1 560 ? -17.887 10.004 20.824 1.00 98.06 560 SER A C 1
ATOM 4264 O O . SER A 1 560 ? -18.868 10.740 20.742 1.00 98.06 560 SER A O 1
ATOM 4266 N N . THR A 1 561 ? -17.133 9.713 19.767 1.00 97.44 561 THR A N 1
ATOM 4267 C CA . THR A 1 561 ? -17.372 10.285 18.433 1.00 97.44 561 THR A CA 1
ATOM 4268 C C . THR A 1 561 ? -18.603 9.681 17.754 1.00 97.44 561 THR A C 1
ATOM 4270 O O . THR A 1 561 ? -19.472 10.421 17.290 1.00 97.44 561 THR A O 1
ATOM 4273 N N . ARG A 1 562 ? -18.739 8.349 17.742 1.00 97.50 562 ARG A N 1
ATOM 4274 C CA . ARG A 1 562 ? -19.841 7.632 17.074 1.00 97.50 562 ARG A CA 1
ATOM 4275 C C . ARG A 1 562 ? -21.184 7.875 17.738 1.00 97.50 562 ARG A C 1
ATOM 4277 O O . ARG A 1 562 ? -22.164 8.144 17.047 1.00 97.50 562 ARG A O 1
ATOM 4284 N N . CYS A 1 563 ? -21.219 7.853 19.066 1.00 97.75 563 CYS A N 1
ATOM 4285 C CA . CYS A 1 563 ? -22.439 8.123 19.810 1.00 97.75 563 CYS A CA 1
ATOM 4286 C C . CYS A 1 563 ? -22.646 9.623 20.069 1.00 97.75 563 CYS A C 1
ATOM 4288 O O . CYS A 1 563 ? -23.573 9.970 20.792 1.00 97.75 563 CYS A O 1
ATOM 4290 N N . LYS A 1 564 ? -21.820 10.526 19.516 1.00 97.38 564 LYS A N 1
ATOM 4291 C CA . LYS A 1 564 ? -21.885 11.978 19.774 1.00 97.38 564 LYS A CA 1
ATOM 4292 C C . LYS A 1 564 ? -22.001 12.313 21.270 1.00 97.38 564 LYS A C 1
ATOM 4294 O O . LYS A 1 564 ? -22.870 13.086 21.679 1.00 97.38 564 LYS A O 1
ATOM 4299 N N . LEU A 1 565 ? -21.168 11.679 22.091 1.00 96.62 565 LEU A N 1
ATOM 4300 C CA . LEU A 1 565 ? -21.060 12.002 23.513 1.00 96.62 565 LEU A CA 1
ATOM 4301 C C . LEU A 1 565 ? -20.446 13.399 23.691 1.00 96.62 565 LEU A C 1
ATOM 4303 O O . LEU A 1 565 ? -19.923 13.978 22.735 1.00 96.62 565 LEU A O 1
ATOM 4307 N N . PRO A 1 566 ? -20.485 13.965 24.911 1.00 95.19 566 PRO A N 1
ATOM 4308 C CA . PRO A 1 566 ? -19.946 15.293 25.149 1.00 95.19 566 PRO A CA 1
ATOM 4309 C C . PRO A 1 566 ? -18.478 15.411 24.698 1.00 95.19 566 PRO A C 1
ATOM 4311 O O . PRO A 1 566 ? -17.670 14.540 25.037 1.00 95.19 566 PRO A O 1
ATOM 4314 N N . PRO A 1 567 ? -18.103 16.491 23.986 1.00 94.38 567 PRO A N 1
ATOM 4315 C CA . PRO A 1 567 ? -16.800 16.618 23.324 1.00 94.38 567 PRO A CA 1
ATOM 4316 C C . PRO A 1 567 ? -15.611 16.620 24.295 1.00 94.38 567 PRO A C 1
ATOM 4318 O O . PRO A 1 567 ? -14.482 16.323 23.910 1.00 94.38 567 PRO A O 1
ATOM 4321 N N . GLN A 1 568 ? -15.853 16.914 25.574 1.00 94.25 568 GLN A N 1
ATOM 4322 C CA . GLN A 1 568 ? -14.857 16.794 26.638 1.00 94.25 568 GLN A CA 1
ATOM 4323 C C . GLN A 1 568 ? -14.319 15.363 26.762 1.00 94.25 568 GLN A C 1
ATOM 4325 O O . GLN A 1 568 ? -13.140 15.182 27.046 1.00 94.25 568 GLN A O 1
ATOM 4330 N N . LEU A 1 569 ? -15.165 14.350 26.545 1.00 95.19 569 LEU A N 1
ATOM 4331 C CA . LEU A 1 569 ? -14.775 12.949 26.678 1.00 95.19 569 LEU A CA 1
ATOM 4332 C C . LEU A 1 569 ? -13.893 12.503 25.505 1.00 95.19 569 LEU A C 1
ATOM 4334 O O . LEU A 1 569 ? -12.876 11.848 25.723 1.00 95.19 569 LEU A O 1
ATOM 4338 N N . SER A 1 570 ? -14.240 12.911 24.278 1.00 96.31 570 SER A N 1
ATOM 4339 C CA . SER A 1 570 ? -13.411 12.653 23.095 1.00 96.31 570 SER A CA 1
ATOM 4340 C C . SER A 1 570 ? -12.074 13.383 23.173 1.00 96.31 570 SER A C 1
ATOM 4342 O O . SER A 1 570 ? -11.051 12.796 22.843 1.00 96.31 570 SER A O 1
ATOM 4344 N N . ALA A 1 571 ? -12.059 14.631 23.648 1.00 95.81 571 ALA A N 1
ATOM 4345 C CA . ALA A 1 571 ? -10.820 15.383 23.823 1.00 95.81 571 ALA A CA 1
ATOM 4346 C C . ALA A 1 571 ? -9.934 14.786 24.915 1.00 95.81 571 ALA A C 1
ATOM 4348 O O . ALA A 1 571 ? -8.747 14.613 24.687 1.00 95.81 571 ALA A O 1
ATOM 4349 N N . LEU A 1 572 ? -10.507 14.376 26.053 1.00 95.62 572 LEU A N 1
ATOM 4350 C CA . LEU A 1 572 ? -9.765 13.655 27.086 1.00 95.62 572 LEU A CA 1
ATOM 4351 C C . LEU A 1 572 ? -9.110 12.394 26.509 1.00 95.62 572 LEU A C 1
ATOM 4353 O O . LEU A 1 572 ? -7.917 12.175 26.712 1.00 95.62 572 LEU A O 1
ATOM 4357 N N . ALA A 1 573 ? -9.877 11.568 25.793 1.00 97.00 573 ALA A N 1
ATOM 4358 C CA . ALA A 1 573 ? -9.361 10.348 25.185 1.00 97.00 573 ALA A CA 1
ATOM 4359 C C . ALA A 1 573 ? -8.247 10.651 24.172 1.00 97.00 573 ALA A C 1
ATOM 4361 O O . ALA A 1 573 ? -7.184 10.034 24.221 1.00 97.00 573 ALA A O 1
ATOM 4362 N N . LEU A 1 574 ? -8.475 11.631 23.294 1.00 97.50 574 LEU A N 1
ATOM 4363 C CA . LEU A 1 574 ? -7.533 12.030 22.258 1.00 97.50 574 LEU A CA 1
ATOM 4364 C C . LEU A 1 574 ? -6.247 12.619 22.845 1.00 97.50 574 LEU A C 1
ATOM 4366 O O . LEU A 1 574 ? -5.169 12.191 22.457 1.00 97.50 574 LEU A O 1
ATOM 4370 N N . ASP A 1 575 ? -6.331 13.535 23.805 1.00 96.31 575 ASP A N 1
ATOM 4371 C CA . ASP A 1 575 ? -5.157 14.176 24.400 1.00 96.31 575 ASP A CA 1
ATOM 4372 C C . ASP A 1 575 ? -4.257 13.144 25.101 1.00 96.31 575 ASP A C 1
ATOM 4374 O O . ASP A 1 575 ? -3.043 13.151 24.899 1.00 96.31 575 ASP A O 1
ATOM 4378 N N . ASN A 1 576 ? -4.837 12.202 25.859 1.00 95.62 576 ASN A N 1
ATOM 4379 C CA . ASN A 1 576 ? -4.063 11.123 26.491 1.00 95.62 576 ASN A CA 1
ATOM 4380 C C . ASN A 1 576 ? -3.476 10.151 25.447 1.00 95.62 576 ASN A C 1
ATOM 4382 O O . ASN A 1 576 ? -2.342 9.701 25.602 1.00 95.62 576 ASN A O 1
ATOM 4386 N N . LEU A 1 577 ? -4.205 9.854 24.361 1.00 96.75 577 LEU A N 1
ATOM 4387 C CA . LEU A 1 577 ? -3.678 9.049 23.250 1.00 96.75 577 LEU A CA 1
ATOM 4388 C C . LEU A 1 577 ? -2.478 9.720 22.589 1.00 96.75 577 LEU A C 1
ATOM 4390 O O . LEU A 1 577 ? -1.460 9.071 22.372 1.00 96.75 577 LEU A O 1
ATOM 4394 N N . LEU A 1 578 ? -2.589 11.008 22.265 1.00 96.81 578 LEU A N 1
ATOM 4395 C CA . LEU A 1 578 ? -1.531 11.740 21.577 1.00 96.81 578 LEU A CA 1
ATOM 4396 C C . LEU A 1 578 ? -0.292 11.913 22.459 1.00 96.81 578 LEU A C 1
ATOM 4398 O O . LEU A 1 578 ? 0.816 11.801 21.941 1.00 96.81 578 LEU A O 1
ATOM 4402 N N . GLN A 1 579 ? -0.467 12.100 23.771 1.00 95.50 579 GLN A N 1
ATOM 4403 C CA . GLN A 1 579 ? 0.638 12.057 24.736 1.00 95.50 579 GLN A CA 1
ATOM 4404 C C . GLN A 1 579 ? 1.325 10.687 24.737 1.00 95.50 579 GLN A C 1
ATOM 4406 O O . GLN A 1 579 ? 2.539 10.616 24.580 1.00 95.50 579 GLN A O 1
ATOM 4411 N N . GLY A 1 580 ? 0.557 9.594 24.801 1.00 95.19 580 GLY A N 1
ATOM 4412 C CA . GLY A 1 580 ? 1.120 8.242 24.737 1.00 95.19 580 GLY A CA 1
ATOM 4413 C C . GLY A 1 580 ? 1.838 7.932 23.416 1.00 95.19 580 GLY A C 1
ATOM 4414 O O . GLY A 1 580 ? 2.799 7.166 23.409 1.00 95.19 580 GLY A O 1
ATOM 4415 N N . VAL A 1 581 ? 1.395 8.524 22.299 1.00 95.38 581 VAL A N 1
ATOM 4416 C CA . VAL A 1 581 ? 2.068 8.426 20.990 1.00 95.38 581 VAL A CA 1
ATOM 4417 C C . VAL A 1 581 ? 3.374 9.235 20.958 1.00 95.38 581 VAL A C 1
ATOM 4419 O O . VAL A 1 581 ? 4.307 8.844 20.254 1.00 95.38 581 VAL A O 1
ATOM 4422 N N . ASP A 1 582 ? 3.447 10.361 21.672 1.00 94.88 582 ASP A N 1
ATOM 4423 C CA . ASP A 1 582 ? 4.642 11.213 21.739 1.00 94.88 582 ASP A CA 1
ATOM 4424 C C . ASP A 1 582 ? 5.726 10.654 22.669 1.00 94.88 582 ASP A C 1
ATOM 4426 O O . ASP A 1 582 ? 6.921 10.808 22.397 1.00 94.88 582 ASP A O 1
ATOM 4430 N N . ASP A 1 583 ? 5.317 9.979 23.744 1.00 91.31 583 ASP A N 1
ATOM 4431 C CA . ASP A 1 583 ? 6.214 9.435 24.757 1.00 91.31 583 ASP A CA 1
ATOM 4432 C C . ASP A 1 583 ? 7.227 8.460 24.144 1.00 91.31 583 ASP A C 1
ATOM 4434 O O . ASP A 1 583 ? 6.921 7.312 23.859 1.00 91.31 583 ASP A O 1
ATOM 4438 N N . ALA A 1 584 ? 8.484 8.885 23.998 1.00 73.25 584 ALA A N 1
ATOM 4439 C CA . ALA A 1 584 ? 9.570 8.051 23.469 1.00 73.25 584 ALA A CA 1
ATOM 4440 C C . ALA A 1 584 ? 10.048 6.956 24.448 1.00 73.25 584 ALA A C 1
ATOM 4442 O O . ALA A 1 584 ? 10.869 6.106 24.093 1.00 73.25 584 ALA A O 1
ATOM 4443 N N . SER A 1 585 ? 9.571 6.978 25.697 1.00 72.19 585 SER A N 1
ATOM 4444 C CA . SER A 1 585 ? 9.851 5.927 26.677 1.00 72.19 585 SER A CA 1
ATOM 4445 C C . SER A 1 585 ? 9.097 4.657 26.273 1.00 72.19 585 SER A C 1
ATOM 4447 O O . SER A 1 585 ? 7.931 4.747 25.924 1.00 72.19 585 SER A O 1
ATOM 4449 N N . GLY A 1 586 ? 9.742 3.484 26.270 1.00 66.00 586 GLY A N 1
ATOM 4450 C CA . GLY A 1 586 ? 9.292 2.249 25.589 1.00 66.00 586 GLY A CA 1
ATOM 4451 C C . GLY A 1 586 ? 7.847 1.747 25.800 1.00 66.00 586 GLY A C 1
ATOM 4452 O O . GLY A 1 586 ? 7.428 0.835 25.091 1.00 66.00 586 GLY A O 1
ATOM 4453 N N . THR A 1 587 ? 7.053 2.343 26.693 1.00 65.31 587 THR A N 1
ATOM 4454 C CA . THR A 1 587 ? 5.580 2.236 26.710 1.00 65.31 587 THR A CA 1
ATOM 4455 C C . THR A 1 587 ? 4.914 2.787 25.439 1.00 65.31 587 THR A C 1
ATOM 4457 O O . THR A 1 587 ? 3.789 2.391 25.133 1.00 65.31 587 THR A O 1
ATOM 4460 N N . ALA A 1 588 ? 5.633 3.603 24.657 1.00 67.12 588 ALA A N 1
ATOM 4461 C CA . ALA A 1 588 ? 5.266 4.114 23.333 1.00 67.12 588 ALA A CA 1
ATOM 4462 C C . ALA A 1 588 ? 4.709 3.044 22.389 1.00 67.12 588 ALA A C 1
ATOM 4464 O O . ALA A 1 588 ? 3.858 3.332 21.553 1.00 67.12 588 ALA A O 1
ATOM 4465 N N . GLY A 1 589 ? 5.201 1.802 22.504 1.00 82.81 589 GLY A N 1
ATOM 4466 C CA . GLY A 1 589 ? 4.916 0.740 21.541 1.00 82.81 589 GLY A CA 1
ATOM 4467 C C . GLY A 1 589 ? 3.422 0.474 21.345 1.00 82.81 589 GLY A C 1
ATOM 4468 O O . GLY A 1 589 ? 2.989 0.277 20.214 1.00 82.81 589 GLY A O 1
ATOM 4469 N N . MET A 1 590 ? 2.623 0.534 22.418 1.00 90.69 590 MET A N 1
ATOM 4470 C CA . MET A 1 590 ? 1.178 0.276 22.333 1.00 90.69 590 MET A CA 1
ATOM 4471 C C . MET A 1 590 ? 0.376 1.449 21.766 1.00 90.69 590 MET A C 1
ATOM 4473 O O . MET A 1 590 ? -0.640 1.233 21.117 1.00 90.69 590 MET A O 1
ATOM 4477 N N . ALA A 1 591 ? 0.792 2.690 22.017 1.00 93.31 591 ALA A N 1
ATOM 4478 C CA . ALA A 1 591 ? 0.112 3.854 21.455 1.00 93.31 591 ALA A CA 1
ATOM 4479 C C . ALA A 1 591 ? 0.524 4.076 19.992 1.00 93.31 591 ALA A C 1
ATOM 4481 O O . ALA A 1 591 ? -0.322 4.330 19.136 1.00 93.31 591 ALA A O 1
ATOM 4482 N N . ALA A 1 592 ? 1.813 3.904 19.686 1.00 93.38 592 ALA A N 1
ATOM 4483 C CA . ALA A 1 592 ? 2.355 3.992 18.336 1.00 93.38 592 ALA A CA 1
ATOM 4484 C C . ALA A 1 592 ? 1.711 2.969 17.388 1.00 93.38 592 ALA A C 1
ATOM 4486 O O . ALA A 1 592 ? 1.444 3.304 16.235 1.00 93.38 592 ALA A O 1
ATOM 4487 N N . SER A 1 593 ? 1.389 1.762 17.869 1.00 95.44 593 SER A N 1
ATOM 4488 C CA . SER A 1 593 ? 0.728 0.743 17.046 1.00 95.44 593 SER A CA 1
ATOM 4489 C C . SER A 1 593 ? -0.698 1.112 16.618 1.00 95.44 593 SER A C 1
ATOM 4491 O O . SER A 1 593 ? -1.205 0.556 15.647 1.00 95.44 593 SER A O 1
ATOM 4493 N N . LEU A 1 594 ? -1.336 2.082 17.284 1.00 96.75 594 LEU A N 1
ATOM 4494 C CA . LEU A 1 594 ? -2.659 2.593 16.912 1.00 96.75 594 LEU A CA 1
ATOM 4495 C C . LEU A 1 594 ? -2.605 3.731 15.887 1.00 96.75 594 LEU A C 1
ATOM 4497 O O . LEU A 1 594 ? -3.642 4.076 15.319 1.00 96.75 594 LEU A O 1
ATOM 4501 N N . VAL A 1 595 ? -1.431 4.313 15.617 1.00 97.56 595 VAL A N 1
ATOM 4502 C CA . VAL A 1 595 ? -1.277 5.428 14.664 1.00 97.56 595 VAL A CA 1
ATOM 4503 C C . VAL A 1 595 ? -1.838 5.089 13.272 1.00 97.56 595 VAL A C 1
ATOM 4505 O O . VAL A 1 595 ? -2.613 5.896 12.754 1.00 97.56 595 VAL A O 1
ATOM 4508 N N . PRO A 1 596 ? -1.550 3.917 12.668 1.00 98.00 596 PRO A N 1
ATOM 4509 C CA . PRO A 1 596 ? -2.136 3.529 11.382 1.00 98.00 596 PRO A CA 1
ATOM 4510 C C . PRO A 1 596 ? -3.671 3.510 11.379 1.00 98.00 596 PRO A C 1
ATOM 4512 O O . PRO A 1 596 ? -4.307 4.010 10.445 1.00 98.00 596 PRO A O 1
ATOM 4515 N N . THR A 1 597 ? -4.273 2.976 12.444 1.00 97.62 597 THR A N 1
ATOM 4516 C CA . THR A 1 597 ? -5.730 2.906 12.612 1.00 97.62 597 THR A CA 1
ATOM 4517 C C . THR A 1 597 ? -6.328 4.296 12.797 1.00 97.62 597 THR A C 1
ATOM 4519 O O . THR A 1 597 ? -7.320 4.624 12.151 1.00 97.62 597 THR A O 1
ATOM 4522 N N . LEU A 1 598 ? -5.697 5.152 13.608 1.00 97.88 598 LEU A N 1
ATOM 4523 C CA . LEU A 1 598 ? -6.123 6.540 13.811 1.00 97.88 598 LEU A CA 1
ATOM 4524 C C . LEU A 1 598 ? -6.080 7.354 12.512 1.00 97.88 598 LEU A C 1
ATOM 4526 O O . LEU A 1 598 ? -6.987 8.146 12.269 1.00 97.88 598 LEU A O 1
ATOM 4530 N N . ILE A 1 599 ? -5.064 7.153 11.665 1.00 98.12 599 ILE A N 1
ATOM 4531 C CA . ILE A 1 599 ? -4.977 7.790 10.340 1.00 98.12 599 ILE A CA 1
ATOM 4532 C C . ILE A 1 599 ? -6.101 7.282 9.428 1.00 98.12 599 ILE A C 1
ATOM 4534 O O . ILE A 1 599 ? -6.776 8.085 8.784 1.00 98.12 599 ILE A O 1
ATOM 4538 N N . SER A 1 600 ? -6.341 5.970 9.409 1.00 97.25 600 SER A N 1
ATOM 4539 C CA . SER A 1 600 ? -7.369 5.347 8.562 1.00 97.25 600 SER A CA 1
ATOM 4540 C C . SER A 1 600 ? -8.791 5.749 8.965 1.00 97.25 600 SER A C 1
ATOM 4542 O O . SER A 1 600 ? -9.641 5.990 8.110 1.00 97.25 600 SER A O 1
ATOM 4544 N N . GLU A 1 601 ? -9.056 5.868 10.268 1.00 97.38 601 GLU A N 1
ATOM 4545 C CA . GLU A 1 601 ? -10.354 6.277 10.813 1.00 97.38 601 GLU A CA 1
ATOM 4546 C C . GLU A 1 601 ? -10.471 7.798 11.023 1.00 97.38 601 GLU A C 1
ATOM 4548 O O . GLU A 1 601 ? -11.490 8.267 11.531 1.00 97.38 601 GLU A O 1
ATOM 4553 N N . ALA A 1 602 ? -9.483 8.601 10.612 1.00 97.75 602 ALA A N 1
ATOM 4554 C CA . ALA A 1 602 ? -9.398 10.012 10.992 1.00 97.75 602 ALA A CA 1
ATOM 4555 C C . ALA A 1 602 ? -10.652 10.833 10.641 1.00 97.75 602 ALA A C 1
ATOM 4557 O O . ALA A 1 602 ? -11.078 11.685 11.421 1.00 97.75 602 ALA A O 1
ATOM 4558 N N . GLY A 1 603 ? -11.266 10.558 9.484 1.00 96.94 603 GLY A N 1
ATOM 4559 C CA . GLY A 1 603 ? -12.518 11.197 9.073 1.00 96.94 603 GLY A CA 1
ATOM 4560 C C . GLY A 1 603 ? -13.725 10.754 9.904 1.00 96.94 603 GLY A C 1
ATOM 4561 O O . GLY A 1 603 ? -14.567 11.578 10.249 1.00 96.94 603 GLY A O 1
ATOM 4562 N N . ALA A 1 604 ? -13.794 9.473 10.275 1.00 96.12 604 ALA A N 1
ATOM 4563 C CA . ALA A 1 604 ? -14.871 8.937 11.107 1.00 96.12 604 ALA A CA 1
ATOM 4564 C C . ALA A 1 604 ? -14.778 9.407 12.567 1.00 96.12 604 ALA A C 1
ATOM 4566 O O . ALA A 1 604 ? -15.802 9.577 13.224 1.00 96.12 604 ALA A O 1
ATOM 4567 N N . LEU A 1 605 ? -13.557 9.642 13.048 1.00 97.06 605 LEU A N 1
ATOM 4568 C CA . LEU A 1 605 ? -13.256 10.154 14.386 1.00 97.06 605 LEU A CA 1
ATOM 4569 C C . LEU A 1 605 ? -13.264 11.686 14.462 1.00 97.06 605 LEU A C 1
ATOM 4571 O O . LEU A 1 605 ? -12.991 12.241 15.523 1.00 97.06 605 LEU A O 1
ATOM 4575 N N . LEU A 1 606 ? -13.560 12.374 13.352 1.00 96.31 606 LEU A N 1
ATOM 4576 C CA . LEU A 1 606 ? -13.591 13.837 13.265 1.00 96.31 606 LEU A CA 1
ATOM 4577 C C . LEU A 1 606 ? -12.277 14.494 13.733 1.00 96.31 606 LEU A C 1
ATOM 4579 O O . LEU A 1 606 ? -12.290 15.561 14.349 1.00 96.31 606 LEU A O 1
ATOM 4583 N N . LEU A 1 607 ? -11.130 13.865 13.447 1.00 97.12 607 LEU A N 1
ATOM 4584 C CA . LEU A 1 607 ? -9.829 14.386 13.865 1.00 97.12 607 LEU A CA 1
ATOM 4585 C C . LEU A 1 607 ? -9.514 15.701 13.144 1.00 97.12 607 LEU A C 1
ATOM 4587 O O . LEU A 1 607 ? -9.654 15.818 11.921 1.00 97.12 607 LEU A O 1
ATOM 4591 N N . SER A 1 608 ? -9.026 16.688 13.898 1.00 96.88 608 SER A N 1
ATOM 4592 C CA . SER A 1 608 ? -8.592 17.962 13.327 1.00 96.88 608 SER A CA 1
ATOM 4593 C C . SER A 1 608 ? -7.407 17.762 12.374 1.00 96.88 608 SER A C 1
ATOM 4595 O O . SER A 1 608 ? -6.670 16.776 12.440 1.00 96.88 608 SER A O 1
ATOM 4597 N N . GLN A 1 609 ? -7.191 18.710 11.461 1.00 97.19 609 GLN A N 1
ATOM 4598 C CA . GLN A 1 609 ? -6.058 18.630 10.534 1.00 97.19 609 GLN A CA 1
ATOM 4599 C C . GLN A 1 609 ? -4.699 18.636 11.258 1.00 97.19 609 GLN A C 1
ATOM 4601 O O . GLN A 1 609 ? -3.762 17.981 10.814 1.00 97.19 609 GLN A O 1
ATOM 4606 N N . GLU A 1 610 ? -4.586 19.343 12.381 1.00 97.75 610 GLU A N 1
ATOM 4607 C CA . GLU A 1 610 ? -3.360 19.383 13.187 1.00 97.75 610 GLU A CA 1
ATOM 4608 C C . GLU A 1 610 ? -3.042 18.012 13.791 1.00 97.75 610 GLU A C 1
ATOM 4610 O O . GLU A 1 610 ? -1.911 17.539 13.680 1.00 97.75 610 GLU A O 1
ATOM 4615 N N . VAL A 1 611 ? -4.060 17.329 14.320 1.00 97.88 611 VAL A N 1
ATOM 4616 C CA . VAL A 1 611 ? -3.951 15.959 14.840 1.00 97.88 611 VAL A CA 1
ATOM 4617 C C . VAL A 1 611 ? -3.566 14.984 13.732 1.00 97.88 611 VAL A C 1
ATOM 4619 O O . VAL A 1 611 ? -2.650 14.183 13.905 1.00 97.88 611 VAL A O 1
ATOM 4622 N N . ARG A 1 612 ? -4.207 15.077 12.561 1.00 98.25 612 ARG A N 1
ATOM 4623 C CA . ARG A 1 612 ? -3.888 14.215 11.412 1.00 98.25 612 ARG A CA 1
ATOM 4624 C C . ARG A 1 612 ? -2.444 14.387 10.942 1.00 98.25 612 ARG A C 1
ATOM 4626 O O . ARG A 1 612 ? -1.760 13.393 10.714 1.00 98.25 612 ARG A O 1
ATOM 4633 N N . ARG A 1 613 ? -1.941 15.624 10.880 1.00 98.12 613 ARG A N 1
ATOM 4634 C CA . ARG A 1 613 ? -0.530 15.914 10.559 1.00 98.12 613 ARG A CA 1
ATOM 4635 C C . ARG A 1 613 ? 0.432 15.384 11.616 1.00 98.12 613 ARG A C 1
ATOM 4637 O O . ARG A 1 613 ? 1.476 14.844 11.255 1.00 98.12 613 ARG A O 1
ATOM 4644 N N . PHE A 1 614 ? 0.090 15.524 12.896 1.00 98.25 614 PHE A N 1
ATOM 4645 C CA . PHE A 1 614 ? 0.879 14.964 13.992 1.00 98.25 614 PHE A CA 1
ATOM 4646 C C . PHE A 1 614 ? 0.982 13.440 13.867 1.00 98.25 614 PHE A C 1
ATOM 4648 O O . PHE A 1 614 ? 2.086 12.901 13.841 1.00 98.25 614 PHE A O 1
ATOM 4655 N N . LEU A 1 615 ? -0.140 12.745 13.675 1.00 98.12 615 LEU A N 1
ATOM 4656 C CA . LEU A 1 615 ? -0.160 11.293 13.476 1.00 98.12 615 LEU A CA 1
ATOM 4657 C C . LEU A 1 615 ? 0.618 10.871 12.221 1.00 98.12 615 LEU A C 1
ATOM 4659 O O . LEU A 1 615 ? 1.423 9.943 12.283 1.00 98.12 615 LEU A O 1
ATOM 4663 N N . ALA A 1 616 ? 0.454 11.587 11.104 1.00 98.31 616 ALA A N 1
ATOM 4664 C CA . ALA A 1 616 ? 1.201 11.335 9.873 1.00 98.31 616 ALA A CA 1
ATOM 4665 C C . ALA A 1 616 ? 2.718 11.490 10.075 1.00 98.31 616 ALA A C 1
ATOM 4667 O O . ALA A 1 616 ? 3.493 10.652 9.616 1.00 98.31 616 ALA A O 1
ATOM 4668 N N . ARG A 1 617 ? 3.164 12.514 10.818 1.00 97.81 617 ARG A N 1
ATOM 4669 C CA . ARG A 1 617 ? 4.574 12.653 11.217 1.00 97.81 617 ARG A CA 1
ATOM 4670 C C . ARG A 1 617 ? 5.025 11.449 12.044 1.00 97.81 617 ARG A C 1
ATOM 4672 O O . ARG A 1 617 ? 6.103 10.918 11.787 1.00 97.81 617 ARG A O 1
ATOM 4679 N N . ARG A 1 618 ? 4.227 11.012 13.022 1.00 97.44 618 ARG A N 1
ATOM 4680 C CA . ARG A 1 618 ? 4.582 9.887 13.903 1.00 97.44 618 ARG A CA 1
ATOM 4681 C C . ARG A 1 618 ? 4.710 8.576 13.134 1.00 97.44 618 ARG A C 1
ATOM 4683 O O . ARG A 1 618 ? 5.677 7.861 13.369 1.00 97.44 618 ARG A O 1
ATOM 4690 N N . LEU A 1 619 ? 3.841 8.326 12.154 1.00 97.50 619 LEU A N 1
ATOM 4691 C CA . LEU A 1 619 ? 3.959 7.184 11.240 1.00 97.50 619 LEU A CA 1
ATOM 4692 C C . LEU A 1 619 ? 5.307 7.170 10.497 1.00 97.50 619 LEU A C 1
ATOM 4694 O O . LEU A 1 619 ? 5.934 6.124 10.365 1.00 97.50 619 LEU A O 1
ATOM 4698 N N . ILE A 1 620 ? 5.762 8.328 10.008 1.00 97.69 620 ILE A N 1
ATOM 4699 C CA . ILE A 1 620 ? 7.028 8.437 9.267 1.00 97.69 620 ILE A CA 1
ATOM 4700 C C . ILE A 1 620 ? 8.243 8.298 10.196 1.00 97.69 620 ILE A C 1
ATOM 4702 O O . ILE A 1 620 ? 9.242 7.693 9.804 1.00 97.69 620 ILE A O 1
ATOM 4706 N N . CYS A 1 621 ? 8.169 8.855 11.407 1.00 95.88 621 CYS A N 1
ATOM 4707 C CA . CYS A 1 621 ? 9.309 8.972 12.319 1.00 95.88 621 CYS A CA 1
ATOM 4708 C C . CYS A 1 621 ? 9.496 7.788 13.283 1.00 95.88 621 CYS A C 1
ATOM 4710 O O . CYS A 1 621 ? 10.604 7.625 13.788 1.00 95.88 621 CYS A O 1
ATOM 4712 N N . HIS A 1 622 ? 8.458 6.999 13.576 1.00 95.12 622 HIS A N 1
ATOM 4713 C CA . HIS A 1 622 ? 8.528 5.908 14.555 1.00 95.12 622 HIS A CA 1
ATOM 4714 C C . HIS A 1 622 ? 8.386 4.543 13.882 1.00 95.12 622 HIS A C 1
ATOM 4716 O O . HIS A 1 622 ? 7.364 4.253 13.264 1.00 95.12 622 HIS A O 1
ATOM 4722 N N . ASP A 1 623 ? 9.376 3.670 14.077 1.00 94.25 623 ASP A N 1
ATOM 4723 C CA . ASP A 1 623 ? 9.364 2.324 13.490 1.00 94.25 623 ASP A CA 1
ATOM 4724 C C . ASP A 1 623 ? 8.207 1.466 14.017 1.00 94.25 623 ASP A C 1
ATOM 4726 O O . ASP A 1 623 ? 7.542 0.810 13.231 1.00 94.25 623 ASP A O 1
ATOM 4730 N N . ALA A 1 624 ? 7.848 1.574 15.302 1.00 94.50 624 ALA A N 1
ATOM 4731 C CA . ALA A 1 624 ? 6.701 0.844 15.854 1.00 94.50 624 ALA A CA 1
ATOM 4732 C C . ALA A 1 624 ? 5.365 1.194 15.164 1.00 94.50 624 ALA A C 1
ATOM 4734 O O . ALA A 1 624 ? 4.526 0.320 14.957 1.00 94.50 624 ALA A O 1
ATOM 4735 N N . ALA A 1 625 ? 5.168 2.466 14.795 1.00 96.00 625 ALA A N 1
ATOM 4736 C CA . ALA A 1 625 ? 3.982 2.893 14.053 1.00 96.00 625 ALA A CA 1
ATOM 4737 C C . ALA A 1 625 ? 4.022 2.397 12.601 1.00 96.00 625 ALA A C 1
ATOM 4739 O O . ALA A 1 625 ? 2.991 2.012 12.050 1.00 96.00 625 ALA A O 1
ATOM 4740 N N . TRP A 1 626 ? 5.209 2.394 11.991 1.00 96.00 626 TRP A N 1
ATOM 4741 C CA . TRP A 1 626 ? 5.421 1.873 10.645 1.00 96.00 626 TRP A CA 1
ATOM 4742 C C . TRP A 1 626 ? 5.153 0.366 10.558 1.00 96.00 626 TRP A C 1
ATOM 4744 O O . TRP A 1 626 ? 4.370 -0.065 9.716 1.00 96.00 626 TRP A O 1
ATOM 4754 N N . ASP A 1 627 ? 5.733 -0.420 11.462 1.00 95.31 627 ASP A N 1
ATOM 4755 C CA . ASP A 1 627 ? 5.582 -1.877 11.499 1.00 95.31 627 ASP A CA 1
ATOM 4756 C C . ASP A 1 627 ? 4.122 -2.273 11.764 1.00 95.31 627 ASP A C 1
ATOM 4758 O O . ASP A 1 627 ? 3.585 -3.190 11.143 1.00 95.31 627 ASP A O 1
ATOM 4762 N N . ALA A 1 628 ? 3.427 -1.526 12.628 1.00 95.94 628 ALA A N 1
ATOM 4763 C CA . ALA A 1 628 ? 2.002 -1.729 12.863 1.00 95.94 628 ALA A CA 1
ATOM 4764 C C . ALA A 1 628 ? 1.147 -1.458 11.615 1.00 95.94 628 ALA A C 1
ATOM 4766 O O . ALA A 1 628 ? 0.099 -2.084 11.455 1.00 95.94 628 ALA A O 1
ATOM 4767 N N . ALA A 1 629 ? 1.579 -0.572 10.709 1.00 96.12 629 ALA A N 1
ATOM 4768 C CA . ALA A 1 629 ? 0.841 -0.292 9.479 1.00 96.12 629 ALA A CA 1
ATOM 4769 C C . ALA A 1 629 ? 0.771 -1.528 8.573 1.00 96.12 629 ALA A C 1
ATOM 4771 O O . ALA A 1 629 ? -0.258 -1.756 7.932 1.00 96.12 629 ALA A O 1
ATOM 4772 N N . GLU A 1 630 ? 1.826 -2.350 8.550 1.00 92.19 630 GLU A N 1
ATOM 4773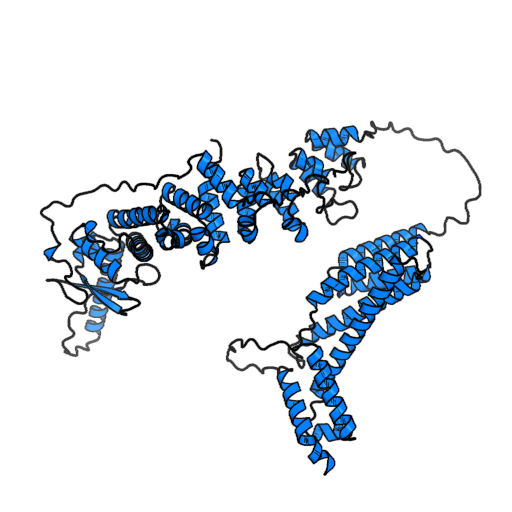 C CA . GLU A 1 630 ? 1.869 -3.599 7.777 1.00 92.19 630 GLU A CA 1
ATOM 4774 C C . GLU A 1 630 ? 0.880 -4.648 8.308 1.00 92.19 630 GLU A C 1
ATOM 4776 O O . GLU A 1 630 ? 0.396 -5.474 7.537 1.00 92.19 630 GLU A O 1
ATOM 4781 N N . ALA A 1 631 ? 0.525 -4.578 9.596 1.00 93.38 631 ALA A N 1
ATOM 4782 C CA . ALA A 1 631 ? -0.423 -5.484 10.243 1.00 93.38 631 ALA A CA 1
ATOM 4783 C C . ALA A 1 631 ? -1.901 -5.060 10.109 1.00 93.38 631 ALA A C 1
ATOM 4785 O O . ALA A 1 631 ? -2.790 -5.822 10.489 1.00 93.38 631 ALA A O 1
ATOM 4786 N N . THR A 1 632 ? -2.190 -3.856 9.603 1.00 93.12 632 THR A N 1
ATOM 4787 C CA . THR A 1 632 ? -3.574 -3.364 9.488 1.00 93.12 632 THR A CA 1
ATOM 4788 C C . THR A 1 632 ? -4.349 -3.998 8.330 1.00 93.12 632 THR A C 1
ATOM 4790 O O . THR A 1 632 ? -3.801 -4.228 7.255 1.00 93.12 632 THR A O 1
ATOM 4793 N N . GLU A 1 633 ? -5.664 -4.185 8.505 1.00 90.19 633 GLU A N 1
ATOM 4794 C CA . GLU A 1 633 ? -6.564 -4.689 7.450 1.00 90.19 633 GLU A CA 1
ATOM 4795 C C . GLU A 1 633 ? -6.653 -3.752 6.231 1.00 90.19 633 GLU A C 1
ATOM 4797 O O . GLU A 1 633 ? -6.826 -4.208 5.103 1.00 90.19 633 GLU A O 1
ATOM 4802 N N . VAL A 1 634 ? -6.512 -2.439 6.454 1.00 91.31 634 VAL A N 1
ATOM 4803 C CA . VAL A 1 634 ? -6.533 -1.401 5.404 1.00 91.31 634 VAL A CA 1
ATOM 4804 C C . VAL A 1 634 ? -5.277 -1.474 4.519 1.00 91.31 634 VAL A C 1
ATOM 4806 O O . VAL A 1 634 ? -5.304 -1.064 3.357 1.00 91.31 634 VAL A O 1
ATOM 4809 N N . GLY A 1 635 ? -4.190 -2.040 5.052 1.00 93.81 635 GLY A N 1
ATOM 4810 C CA . GLY A 1 635 ? -2.899 -2.180 4.395 1.00 93.81 635 GLY A CA 1
ATOM 4811 C C . GLY A 1 635 ? -2.030 -0.923 4.501 1.00 93.81 635 GLY A C 1
ATOM 4812 O O . GLY A 1 635 ? -2.485 0.208 4.323 1.00 93.81 635 GLY A O 1
ATOM 4813 N N . ALA A 1 636 ? -0.728 -1.125 4.715 1.00 95.19 636 ALA A N 1
ATOM 4814 C CA . ALA A 1 636 ? 0.253 -0.049 4.885 1.00 95.19 636 ALA A CA 1
ATOM 4815 C C . ALA A 1 636 ? 0.301 0.967 3.724 1.00 95.19 636 ALA A C 1
ATOM 4817 O O . ALA A 1 636 ? 0.665 2.122 3.934 1.00 95.19 636 ALA A O 1
ATOM 4818 N N . ALA A 1 637 ? -0.085 0.570 2.506 1.00 96.00 637 ALA A N 1
ATOM 4819 C CA . ALA A 1 637 ? -0.061 1.435 1.327 1.00 96.00 637 ALA A CA 1
ATOM 4820 C C . ALA A 1 637 ? -1.069 2.582 1.449 1.00 96.00 637 ALA A C 1
ATOM 4822 O O . ALA A 1 637 ? -0.700 3.741 1.270 1.00 96.00 637 ALA A O 1
ATOM 4823 N N . ALA A 1 638 ? -2.309 2.262 1.821 1.00 96.81 638 ALA A N 1
ATOM 4824 C CA . ALA A 1 638 ? -3.373 3.243 2.002 1.00 96.81 638 ALA A CA 1
ATOM 4825 C C . ALA A 1 638 ? -3.116 4.138 3.226 1.00 96.81 638 ALA A C 1
ATOM 4827 O O . ALA A 1 638 ? -3.328 5.349 3.163 1.00 96.81 638 ALA A O 1
ATOM 4828 N N . VAL A 1 639 ? -2.581 3.567 4.313 1.00 97.56 639 VAL A N 1
ATOM 4829 C CA . VAL A 1 639 ? -2.173 4.333 5.505 1.00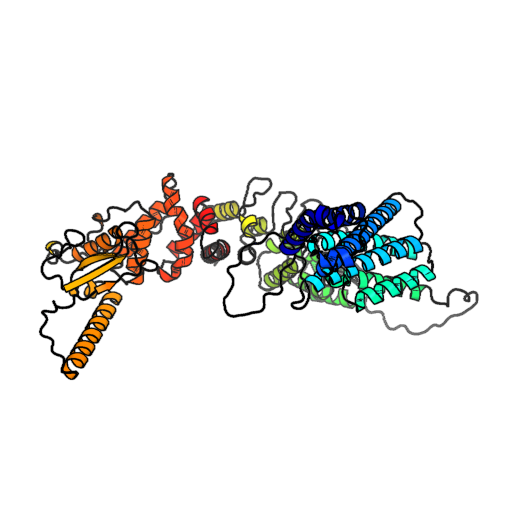 97.56 639 VAL A CA 1
ATOM 4830 C C . VAL A 1 639 ? -1.082 5.350 5.153 1.00 97.56 639 VAL A C 1
ATOM 4832 O O . VAL A 1 639 ? -1.178 6.522 5.522 1.00 97.56 639 VAL A O 1
ATOM 4835 N N . LEU A 1 640 ? -0.051 4.924 4.416 1.00 97.88 640 LEU A N 1
ATOM 4836 C CA . LEU A 1 640 ? 1.022 5.808 3.968 1.00 97.88 640 LEU A CA 1
ATOM 4837 C C . LEU A 1 640 ? 0.511 6.883 3.007 1.00 97.88 640 LEU A C 1
ATOM 4839 O O . LEU A 1 640 ? 0.915 8.036 3.122 1.00 97.88 640 LEU A O 1
ATOM 4843 N N . GLU A 1 641 ? -0.373 6.533 2.074 1.00 97.44 641 GLU A N 1
ATOM 4844 C CA . GLU A 1 641 ? -0.965 7.493 1.144 1.00 97.44 641 GLU A CA 1
ATOM 4845 C C . GLU A 1 641 ? -1.741 8.586 1.892 1.00 97.44 641 G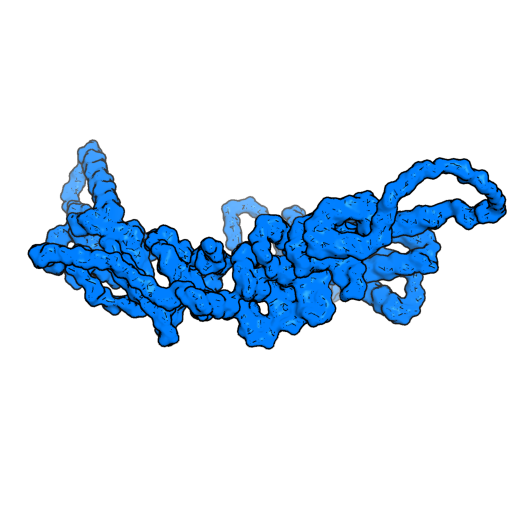LU A C 1
ATOM 4847 O O . GLU A 1 641 ? -1.524 9.773 1.643 1.00 97.44 641 GLU A O 1
ATOM 4852 N N . ALA A 1 642 ? -2.562 8.207 2.876 1.00 97.69 642 ALA A N 1
ATOM 4853 C CA . ALA A 1 642 ? -3.268 9.154 3.736 1.00 97.69 642 ALA A CA 1
ATOM 4854 C C . ALA A 1 642 ? -2.295 10.047 4.528 1.00 97.69 642 ALA A C 1
ATOM 4856 O O . ALA A 1 642 ? -2.477 11.263 4.591 1.00 97.69 642 ALA A O 1
ATOM 4857 N N . ALA A 1 643 ? -1.221 9.474 5.078 1.00 98.25 643 ALA A N 1
ATOM 4858 C CA . ALA A 1 643 ? -0.204 10.240 5.794 1.00 98.25 643 ALA A CA 1
ATOM 4859 C C . ALA A 1 643 ? 0.527 11.242 4.883 1.00 98.25 643 ALA A C 1
ATOM 4861 O O . ALA A 1 643 ? 0.699 12.405 5.249 1.00 98.25 643 ALA A O 1
ATOM 4862 N N . LEU A 1 644 ? 0.929 10.824 3.680 1.00 98.12 644 LEU A N 1
ATOM 4863 C CA . LEU A 1 644 ? 1.579 11.700 2.703 1.00 98.12 644 LEU A CA 1
ATOM 4864 C C . LEU A 1 644 ? 0.657 12.853 2.277 1.00 98.12 644 LEU A C 1
ATOM 4866 O O . LEU A 1 644 ? 1.131 13.986 2.183 1.00 98.12 644 LEU A O 1
ATOM 4870 N N . ALA A 1 645 ? -0.647 12.598 2.123 1.00 97.50 645 ALA A N 1
ATOM 4871 C CA . ALA A 1 645 ? -1.632 13.614 1.745 1.00 97.50 645 ALA A CA 1
ATOM 4872 C C . ALA A 1 645 ? -1.790 14.703 2.821 1.00 97.50 645 ALA A C 1
ATOM 4874 O O . ALA A 1 645 ? -1.971 15.877 2.500 1.00 97.50 645 ALA A O 1
ATOM 4875 N N . GLU A 1 646 ? -1.684 14.339 4.101 1.00 97.94 646 GLU A N 1
ATOM 4876 C CA . GLU A 1 646 ? -1.731 15.303 5.208 1.00 97.94 646 GLU A CA 1
ATOM 4877 C C . GLU A 1 646 ? -0.441 16.131 5.323 1.00 97.94 646 GLU A C 1
ATOM 4879 O O . GLU A 1 646 ? -0.483 17.300 5.726 1.00 97.94 646 GLU A O 1
ATOM 4884 N N . LEU A 1 647 ? 0.704 15.551 4.948 1.00 97.81 647 LEU A N 1
ATOM 4885 C CA . LEU A 1 647 ? 2.017 16.197 5.024 1.00 97.81 647 LEU A CA 1
ATOM 4886 C C . LEU A 1 647 ? 2.336 17.079 3.809 1.00 97.81 647 LEU A C 1
ATOM 4888 O O . LEU A 1 647 ? 3.019 18.092 3.967 1.00 97.81 647 LEU A O 1
ATOM 4892 N N . GLU A 1 648 ? 1.851 16.742 2.612 1.00 97.19 648 GLU A N 1
ATOM 4893 C CA . GLU A 1 648 ? 2.145 17.481 1.376 1.00 97.19 648 GLU A CA 1
ATOM 4894 C C . GLU A 1 648 ? 1.853 18.998 1.478 1.00 97.19 648 GLU A C 1
ATOM 4896 O O . GLU A 1 648 ? 2.730 19.799 1.116 1.00 97.19 648 GLU A O 1
ATOM 4901 N N . PRO A 1 649 ? 0.696 19.452 2.012 1.00 97.00 649 PRO A N 1
ATOM 4902 C CA . PRO A 1 649 ? 0.388 20.877 2.130 1.00 97.00 649 PRO A CA 1
ATOM 4903 C C . PRO A 1 649 ? 1.408 21.664 2.963 1.00 97.00 649 PRO A C 1
ATOM 4905 O O . PRO A 1 649 ? 1.573 22.860 2.745 1.00 97.00 649 PRO A O 1
ATOM 4908 N N . CYS A 1 650 ? 2.135 21.015 3.879 1.00 96.06 650 CYS A N 1
ATOM 4909 C CA . CYS A 1 650 ? 3.170 21.656 4.698 1.00 96.06 650 CYS A CA 1
ATOM 4910 C C . CYS A 1 650 ? 4.444 22.002 3.901 1.00 96.06 650 CYS A C 1
ATOM 4912 O O . CYS A 1 650 ? 5.318 22.731 4.388 1.00 96.06 650 CYS A O 1
ATOM 4914 N N . PHE A 1 651 ? 4.590 21.479 2.678 1.00 93.81 651 PHE A N 1
ATOM 4915 C CA . PHE A 1 651 ? 5.772 21.687 1.841 1.00 93.81 651 PHE A CA 1
ATOM 4916 C C . PHE A 1 651 ? 5.537 22.531 0.594 1.00 93.81 651 PHE A C 1
ATOM 4918 O O . PHE A 1 651 ? 6.519 23.068 0.067 1.00 93.81 651 PHE A O 1
ATOM 4925 N N . ARG A 1 652 ? 4.285 22.724 0.168 1.00 91.06 652 ARG A N 1
ATOM 4926 C CA . ARG A 1 652 ? 3.951 23.684 -0.889 1.00 91.06 652 ARG A CA 1
ATOM 4927 C C . ARG A 1 652 ? 4.253 25.093 -0.366 1.00 91.06 652 ARG A C 1
ATOM 4929 O O . ARG A 1 652 ? 3.654 25.540 0.606 1.00 91.06 652 ARG A O 1
ATOM 4936 N N . ARG A 1 653 ? 5.249 25.768 -0.956 1.00 73.81 653 ARG A N 1
ATOM 4937 C CA . ARG A 1 653 ? 5.477 27.197 -0.686 1.00 73.81 653 ARG A CA 1
ATOM 4938 C C . ARG A 1 653 ? 4.211 27.934 -1.136 1.00 73.81 653 ARG A C 1
ATOM 4940 O O . ARG A 1 653 ? 3.854 27.802 -2.305 1.00 73.81 653 ARG A O 1
ATOM 4947 N N . LEU A 1 654 ? 3.539 28.604 -0.196 1.00 45.66 654 LEU A N 1
ATOM 4948 C CA . LEU A 1 654 ? 2.460 29.551 -0.485 1.00 45.66 654 LEU A CA 1
ATOM 4949 C C . LEU A 1 654 ? 2.982 30.723 -1.315 1.00 45.66 654 LEU A C 1
ATOM 4951 O O . LEU A 1 654 ? 4.146 31.130 -1.074 1.00 45.66 654 LEU A O 1
#

pLDDT: mean 90.31, std 12.9, range [37.28, 98.75]